Protein AF-0000000083950719 (afdb_homodimer)

Nearest PDB structures (foldseek):
  6bt1-assembly1_A  TM=7.042E-01  e=4.307E-12  Homo sapiens
  6mal-assembly1_A  TM=6.830E-01  e=7.401E-12  Homo sapiens
  6bt2-assembly1_A  TM=7.073E-01  e=1.523E-11  Homo sapiens
  6bt2-assembly2_B  TM=7.363E-01  e=2.735E-10  Homo sapiens
  3mpr-assembly2_C  TM=6.534E-01  e=1.159E-09  Bacteroides thetaiotaomicron

Organism: NCBI:txid38313

Sequence (700 aa):
MSSNIRIASLNLFNFAMPPLAFHEFNNIYTQGQWQQKCDWIARWLQQAQPDLVGWQEVFSPEPLRELCQAAGLAHFALVDSPVIEGFIARKSVVALASRFPIVSLAAVALDAELAFSLGLKDEFQSSRQILRATLMLPGIGHCDTYVVHFKSPRNKLPKGAVELQGAAGLLAESALGRWSAALQRGSEAMLLYQAILKRRRQSDNAVVLMGDFNAGIDSSELKGLLVGAGQLYNGDIRAAGLHGLPDERLKLQLAHFQLLDAWQLWREVSEPACGQVTVTRPVTHFHGSQGSVVDYLLLSQEFDARSQHSLAEVVDYRVYDKHLLRPQFEQDAQASDHTPILAEVRLRHPMSSNIRIASLNLFNFAMPPLAFHEFNNIYTQGQWQQKCDWIARWLQQAQPDLVGWQEVFSPEPLRELCQAAGLAHFALVDSPVIEGFIARKSVVALASRFPIVSLAAVALDAELAFSLGLKDEFQSSRQILRATLMLPGIGHCDTYVVHFKSPRNKLPKGAVELQGAAGLLAESALGRWSAALQRGSEAMLLYQAILKRRRQSDNAVVLMGDFNAGIDSSELKGLLVGAGQLYNGDIRAAGLHGLPDERLKLQLAHFQLLDAWQLWREVSEPACGQVTVTRPVTHFHGSQGSVVDYLLLSQEFDARSQHSLAEVVDYRVYDKHLLRPQFEQDAQASDHTPILAEVRLRHP

Secondary structure (DSSP, 8-state):
---EEEEEEEEEEEE--TT-EESSTT-B--HHHHHHHHHHHHHHHHHH--SEEEEEEES-HHHHHHHHHHTT--EEE-SS--EEETTEEEE-EEEEEESSPEEEEEEPPP-HHHHHHTTB-TT---SSPPEEEEEEETTTEEEEEEEEEPPPSS--SPTT-----HHHHHHHHHHHHHHHHHHHHHHHHHHHHHHHHHHHHHH--EEEEEEE-SS-TTSTTTGGGG--GGGS-HHHHHHTT-TTS-HHHHHHHHHTT--EEHHHHHHHHHHHHH-S---PPPP-EEETTEEE--EEEEE-GGG-TTSTT-SEEEEEEEE--HHHHS--HHHHTT--SB--EEEEEEES--/----EEEEEEEEEEE--TT-EESSTT-B--HHHHHHHHHHHHHHHHHH--SEEEEEEES-HHHHHHHHHHTT--EEE-SS--EEETTEEEE-EEEEEESSPEEEEEEPPP-HHHHHHTTB-TT---SSPPEEEEEEETTTEEEEEEEEEPPPSS--SPTT-----HHHHHHHHHHHHHHHHHHHHHHHHHHHHHHHHHHHHHH--EEEEEEE-SS-TTSTTTGGGG--GGGS-HHHHHHTT-TTS-HHHHHHHHHTT--EEHHHHHHHHHHHHH-S---PPPP-EEETTEEE--EEEEE-GGG-TTSTT-SEEEEEEEE--HHHHS--HHHHTT--SB--EEEEEEES--

Foldseek 3Di:
DQDWAKAWEDELAALAAPPAAEQDNPRGDDPVLNVLSLLLVLVVCQVRVHQKYKYHNAQDVPSVQVSLVVSQQPDKDFADHFDGDPRYTYGGAMMMTHNFDFPDKYFQDFDQVVCVVVVHDNPQDFSYTKIWTFTQDPLQGTETEIEDDHQAQAFPDDPCPQPDDDPVSVVVSNVNRSVVRLVNLLSVQVRVLVSLLVVCVVPVHKYKYWYFSNDDCCDPSRVVLADAPVNDDQVVCVVVVNNPPDPVVVRLVVLSSHKDWLVVQQCVVCDVPPDPPPDDDDFFADDDPDGHNGITIITGCCAHPVHPNHFKHFNDKDWACCCPPPNDCSNNVSGDRGTMIMTIIGGPPD/DQDWAKAWEDELAALAAPPAAEPDNPRGDDPVLNVLSLVLVLVVCQVRVHQKYKYHNAQDVPSVQVSLVVSQQPDKDFADHFDGDPRYTYGGAMMMTHNFDFPDKYFQDFDQVVCVVVVHDNPQDFSYTKIWTFTQDPLQGTETEIEDDHQAQAFPDDPCPQPDDDPVSVVVSNVNRSVVRLVNLLSVQVRVLVSLLVVCVVPVHKYKYWYFSNDDCCDPSRVVLADAPVNDDQVVCVVVVNNPPDPVVVRLVVLSSHKDWLVVQQCVVCDVPPDPPPDDDDFFADDDPDGHNGITIITGCCAHPPHPNHFKHFNDKDWACCCPPPNDCSNNVSGDRGTMIMTIIGGPPD

Radius of gyration: 27.42 Å; Cα contacts (8 Å, |Δi|>4): 1562; chains: 2; bounding box: 64×80×59 Å

Solvent-accessible surface area (backbone atoms only — not comparable to full-atom values): 36536 Å² total; per-residue (Å²): 126,77,64,63,46,27,44,30,28,34,51,47,62,66,38,43,59,62,86,29,10,48,82,40,85,81,44,48,48,48,74,69,50,45,49,42,29,53,48,40,52,49,51,48,44,66,71,67,54,56,40,29,36,26,38,24,36,36,54,35,63,65,68,50,48,52,54,36,41,74,65,58,24,72,35,72,48,65,65,70,72,49,42,63,61,89,52,32,35,70,39,52,30,45,36,39,35,18,54,48,57,72,77,44,77,43,57,63,75,65,56,57,68,52,42,38,57,59,42,32,33,87,80,72,68,63,86,40,77,32,33,37,31,30,28,52,41,88,66,68,37,56,26,42,35,33,30,41,51,42,40,49,66,57,63,61,52,55,87,73,65,64,78,57,59,48,50,53,17,41,52,41,47,50,24,48,12,43,39,29,10,44,52,52,27,19,50,44,49,44,39,45,49,44,47,49,42,56,48,34,72,73,66,67,40,42,42,38,41,30,22,40,51,54,43,46,65,78,33,70,51,39,32,48,62,53,64,50,78,90,72,56,53,68,68,51,39,44,75,43,69,50,65,84,49,55,68,68,59,47,46,54,52,37,40,72,66,35,45,39,50,46,65,58,49,20,46,64,64,46,43,85,76,66,54,92,68,83,76,74,81,74,61,26,33,52,59,87,91,45,70,38,51,26,63,50,49,32,31,24,38,37,43,32,70,85,40,95,66,41,36,21,26,37,75,40,65,48,72,58,43,54,58,77,76,62,58,45,65,94,60,32,73,51,52,42,62,40,29,41,36,36,38,33,29,39,46,69,62,110,128,76,66,63,46,28,43,30,28,34,49,47,62,67,37,45,57,61,86,29,11,49,84,41,83,81,44,48,48,48,73,65,51,45,49,43,29,53,48,42,51,48,49,48,44,67,72,67,54,54,39,30,36,26,38,25,37,34,54,36,60,65,68,50,47,50,52,35,42,74,64,58,24,73,35,71,47,64,65,70,72,47,43,62,62,89,51,30,34,71,38,51,28,46,36,40,34,17,54,47,56,70,77,43,76,44,56,64,74,66,57,57,68,51,43,38,57,58,43,32,34,88,80,70,69,64,86,38,77,34,34,35,33,30,28,52,41,88,66,66,38,56,26,41,37,33,31,41,52,43,40,48,66,57,62,62,52,56,88,74,63,66,78,58,59,47,49,54,16,42,52,42,46,51,24,46,13,41,37,29,11,45,53,51,26,19,50,44,48,45,40,46,50,45,47,49,42,54,48,33,72,74,65,67,41,43,40,37,40,31,23,42,52,54,43,45,67,78,35,70,50,39,33,47,63,54,63,49,77,90,72,56,53,67,71,52,38,45,75,43,69,50,66,84,48,56,68,69,59,47,47,55,52,36,41,71,65,34,44,37,49,45,65,59,48,20,46,65,64,48,44,83,76,66,56,90,69,86,76,75,81,72,60,28,31,53,60,87,90,45,70,38,49,26,64,49,49,32,30,23,39,38,43,32,72,86,40,96,66,41,36,23,26,37,76,40,67,47,71,58,42,53,59,76,77,61,56,44,65,95,61,34,72,52,53,41,62,41,29,42,37,36,39,33,30,39,48,70,64,108

pLDDT: mean 92.99, std 9.42, range [38.97, 98.94]

Structure (mmCIF, N/CA/C/O backbone):
data_AF-0000000083950719-model_v1
#
loop_
_entity.id
_entity.type
_entity.pdbx_description
1 polymer 'Uncharacterized protein conserved in bacteria'
#
loop_
_atom_site.group_PDB
_atom_site.id
_atom_site.type_symbol
_atom_site.label_atom_id
_atom_site.label_alt_id
_atom_site.label_comp_id
_atom_site.label_asym_id
_atom_site.label_entity_id
_atom_site.label_seq_id
_atom_site.pdbx_PDB_ins_code
_atom_site.Cartn_x
_atom_site.Cartn_y
_atom_site.Cartn_z
_atom_site.occupancy
_atom_site.B_iso_or_equiv
_atom_site.auth_seq_id
_atom_site.auth_comp_id
_atom_site.auth_asym_id
_atom_site.auth_atom_id
_atom_site.pdbx_PDB_model_num
ATOM 1 N N . MET A 1 1 ? -6.457 -45.312 -3.363 1 39.16 1 MET A N 1
ATOM 2 C CA . MET A 1 1 ? -5.363 -44.562 -2.752 1 39.16 1 MET A CA 1
ATOM 3 C C . MET A 1 1 ? -5.582 -43.062 -2.902 1 39.16 1 MET A C 1
ATOM 5 O O . MET A 1 1 ? -5.793 -42.594 -4.012 1 39.16 1 MET A O 1
ATOM 9 N N . SER A 1 2 ? -6.191 -42.469 -2.006 1 51.06 2 SER A N 1
ATOM 10 C CA . SER A 1 2 ? -6.68 -41.094 -1.993 1 51.06 2 SER A CA 1
ATOM 11 C C . SER A 1 2 ? -5.602 -40.094 -2.457 1 51.06 2 SER A C 1
ATOM 13 O O . SER A 1 2 ? -4.504 -40.062 -1.895 1 51.06 2 SER A O 1
ATOM 15 N N . SER A 1 3 ? -5.43 -39.75 -3.762 1 79.44 3 SER A N 1
ATOM 16 C CA . SER A 1 3 ? -4.266 -39.094 -4.375 1 79.44 3 SER A CA 1
ATOM 17 C C . SER A 1 3 ? -4.23 -37.594 -4.086 1 79.44 3 SER A C 1
ATOM 19 O O . SER A 1 3 ? -5.234 -36.906 -4.25 1 79.44 3 SER A O 1
ATOM 21 N N . ASN A 1 4 ? -3.355 -37.188 -3.109 1 94.44 4 ASN A N 1
ATOM 22 C CA . ASN A 1 4 ? -3.098 -35.812 -2.801 1 94.44 4 ASN A CA 1
ATOM 23 C C . ASN A 1 4 ? -2.428 -35.094 -3.971 1 94.44 4 ASN A C 1
ATOM 25 O O . ASN A 1 4 ? -1.751 -35.719 -4.785 1 94.44 4 ASN A O 1
ATOM 29 N N . ILE A 1 5 ? -2.844 -33.938 -4.191 1 97.5 5 ILE A N 1
ATOM 30 C CA . ILE A 1 5 ? -2.201 -33.094 -5.191 1 97.5 5 ILE A CA 1
ATOM 31 C C . ILE A 1 5 ? -1.298 -32.062 -4.496 1 97.5 5 ILE A C 1
ATOM 33 O O . ILE A 1 5 ? -1.715 -31.406 -3.545 1 97.5 5 ILE A O 1
ATOM 37 N N . ARG A 1 6 ? -0.092 -31.984 -4.926 1 98.5 6 ARG A N 1
ATOM 38 C CA . ARG A 1 6 ? 0.872 -31.031 -4.379 1 98.5 6 ARG A CA 1
ATOM 39 C C . ARG A 1 6 ? 1.095 -29.859 -5.336 1 98.5 6 ARG A C 1
ATOM 41 O O . ARG A 1 6 ? 1.536 -30.062 -6.469 1 98.5 6 ARG A O 1
ATOM 48 N N . ILE A 1 7 ? 0.746 -28.656 -4.891 1 98.81 7 ILE A N 1
ATOM 49 C CA . ILE A 1 7 ? 0.852 -27.438 -5.668 1 98.81 7 ILE A CA 1
ATOM 50 C C . ILE A 1 7 ? 1.984 -26.562 -5.121 1 98.81 7 ILE A C 1
ATOM 52 O O . ILE A 1 7 ? 2 -26.234 -3.932 1 98.81 7 ILE A O 1
ATOM 56 N N . ALA A 1 8 ? 2.916 -26.172 -6.027 1 98.88 8 ALA A N 1
ATOM 57 C CA . ALA A 1 8 ? 4.094 -25.469 -5.52 1 98.88 8 ALA A CA 1
ATOM 58 C C . ALA A 1 8 ? 4.43 -24.266 -6.391 1 98.88 8 ALA A C 1
ATOM 60 O O . ALA A 1 8 ? 3.967 -24.156 -7.527 1 98.88 8 ALA A O 1
ATOM 61 N N . SER A 1 9 ? 5.148 -23.328 -5.852 1 98.88 9 SER A N 1
ATOM 62 C CA . SER A 1 9 ? 5.707 -22.172 -6.555 1 98.88 9 SER A CA 1
ATOM 63 C C . SER A 1 9 ? 7.141 -21.906 -6.105 1 98.88 9 SER A C 1
ATOM 65 O O . SER A 1 9 ? 7.473 -22.078 -4.934 1 98.88 9 SER A O 1
ATOM 67 N N . LEU A 1 10 ? 8.016 -21.469 -7.055 1 98.81 10 LEU A N 1
ATOM 68 C CA . LEU A 1 10 ? 9.406 -21.172 -6.723 1 98.81 10 LEU A CA 1
ATOM 69 C C . LEU A 1 10 ? 9.969 -20.125 -7.68 1 98.81 10 LEU A C 1
ATOM 71 O O . LEU A 1 10 ? 9.953 -20.312 -8.898 1 98.81 10 LEU A O 1
ATOM 75 N N . ASN A 1 11 ? 10.383 -19.047 -7.152 1 98.75 11 ASN A N 1
ATOM 76 C CA . ASN A 1 11 ? 11.25 -18.125 -7.879 1 98.75 11 ASN A CA 1
ATOM 77 C C . ASN A 1 11 ? 12.672 -18.656 -7.98 1 98.75 11 ASN A C 1
ATOM 79 O O . ASN A 1 11 ? 13.344 -18.859 -6.961 1 98.75 11 ASN A O 1
ATOM 83 N N . LEU A 1 12 ? 13.195 -18.797 -9.18 1 98.44 12 LEU A N 1
ATOM 84 C CA . LEU A 1 12 ? 14.43 -19.531 -9.422 1 98.44 12 LEU A CA 1
ATOM 85 C C . LEU A 1 12 ? 15.648 -18.641 -9.219 1 98.44 12 LEU A C 1
ATOM 87 O O . LEU A 1 12 ? 16.781 -19.125 -9.172 1 98.44 12 LEU A O 1
ATOM 91 N N . PHE A 1 13 ? 15.477 -17.406 -8.992 1 96.81 13 PHE A N 1
ATOM 92 C CA . PHE A 1 13 ? 16.562 -16.438 -8.875 1 96.81 13 PHE A CA 1
ATOM 93 C C . PHE A 1 13 ? 17.438 -16.453 -10.117 1 96.81 13 PHE A C 1
ATOM 95 O O . PHE A 1 13 ? 18.578 -16.922 -10.07 1 96.81 13 PHE A O 1
ATOM 102 N N . ASN A 1 14 ? 16.969 -15.969 -11.148 1 96.38 14 ASN A N 1
ATOM 103 C CA . ASN A 1 14 ? 17.672 -15.758 -12.414 1 96.38 14 ASN A CA 1
ATOM 104 C C . ASN A 1 14 ? 18.141 -17.078 -13.023 1 96.38 14 ASN A C 1
ATOM 106 O O . ASN A 1 14 ? 19.344 -17.281 -13.227 1 96.38 14 ASN A O 1
ATOM 110 N N . PHE A 1 15 ? 17.266 -17.922 -13.422 1 98.31 15 PHE A N 1
ATOM 111 C CA . PHE A 1 15 ? 17.594 -19.188 -14.07 1 98.31 15 PHE A CA 1
ATOM 112 C C . PHE A 1 15 ? 18 -18.969 -15.523 1 98.31 15 PHE A C 1
ATOM 114 O O . PHE A 1 15 ? 17.188 -19.062 -16.438 1 98.31 15 PHE A O 1
ATOM 121 N N . ALA A 1 16 ? 19.281 -18.75 -15.727 1 98.12 16 ALA A N 1
ATOM 122 C CA . ALA A 1 16 ? 19.859 -18.391 -17.016 1 98.12 16 ALA A CA 1
ATOM 123 C C . ALA A 1 16 ? 21.062 -19.281 -17.344 1 98.12 16 ALA A C 1
ATOM 125 O O . ALA A 1 16 ? 22.125 -19.141 -16.75 1 98.12 16 ALA A O 1
ATOM 126 N N . MET A 1 17 ? 20.938 -20.062 -18.344 1 98 17 MET A N 1
ATOM 127 C CA . MET A 1 17 ? 22 -20.984 -18.734 1 98 17 MET A CA 1
ATOM 128 C C . MET A 1 17 ? 23.141 -20.25 -19.422 1 98 17 MET A C 1
ATOM 130 O O . MET A 1 17 ? 22.906 -19.453 -20.344 1 98 17 MET A O 1
ATOM 134 N N . PRO A 1 18 ? 24.328 -20.531 -18.891 1 96.94 18 PRO A N 1
ATOM 135 C CA . PRO A 1 18 ? 25.438 -19.953 -19.656 1 96.94 18 PRO A CA 1
ATOM 136 C C . PRO A 1 18 ? 25.469 -20.422 -21.109 1 96.94 18 PRO A C 1
ATOM 138 O O . PRO A 1 18 ? 25.047 -21.547 -21.406 1 96.94 18 PRO A O 1
ATOM 141 N N . PRO A 1 19 ? 25.938 -19.422 -22 1 95.88 19 PRO A N 1
ATOM 142 C CA . PRO A 1 19 ? 26.703 -18.203 -21.797 1 95.88 19 PRO A CA 1
ATOM 143 C C . PRO A 1 19 ? 25.828 -16.969 -21.609 1 95.88 19 PRO A C 1
ATOM 145 O O . PRO A 1 19 ? 26.281 -15.836 -21.766 1 95.88 19 PRO A O 1
ATOM 148 N N . LEU A 1 20 ? 24.547 -17.219 -21.328 1 95.5 20 LEU A N 1
ATOM 149 C CA . LEU A 1 20 ? 23.656 -16.078 -21.094 1 95.5 20 LEU A CA 1
ATOM 150 C C . LEU A 1 20 ? 24.047 -15.344 -19.828 1 95.5 20 LEU A C 1
ATOM 152 O O . LEU A 1 20 ? 24.328 -15.969 -18.797 1 95.5 20 LEU A O 1
ATOM 156 N N . ALA A 1 21 ? 24.188 -14.047 -20 1 93.94 21 ALA A N 1
ATOM 157 C CA . ALA A 1 21 ? 24.312 -13.172 -18.828 1 93.94 21 ALA A CA 1
ATOM 158 C C . ALA A 1 21 ? 22.953 -12.68 -18.359 1 93.94 21 ALA A C 1
ATOM 160 O O . ALA A 1 21 ? 22 -12.625 -19.156 1 93.94 21 ALA A O 1
ATOM 161 N N . PHE A 1 22 ? 22.844 -12.422 -17.078 1 90 22 PHE A N 1
ATOM 162 C CA . PHE A 1 22 ? 21.562 -11.875 -16.625 1 90 22 PHE A CA 1
ATOM 163 C C . PHE A 1 22 ? 21.766 -10.508 -15.992 1 90 22 PHE A C 1
ATOM 165 O O . PHE A 1 22 ? 22.641 -10.336 -15.141 1 90 22 PHE A O 1
ATOM 172 N N . HIS A 1 23 ? 21 -9.477 -16.422 1 84.06 23 HIS A N 1
ATOM 173 C CA . HIS A 1 23 ? 20.891 -8.094 -15.984 1 84.06 23 HIS A CA 1
ATOM 174 C C . HIS A 1 23 ? 22.172 -7.316 -16.297 1 84.06 23 HIS A C 1
ATOM 176 O O . HIS A 1 23 ? 22.109 -6.195 -16.812 1 84.06 23 HIS A O 1
ATOM 182 N N . GLU A 1 24 ? 23.312 -7.945 -15.961 1 86.19 24 GLU A N 1
ATOM 183 C CA . GLU A 1 24 ? 24.594 -7.301 -16.219 1 86.19 24 GLU A CA 1
ATOM 184 C C . GLU A 1 24 ? 25.531 -8.219 -17.016 1 86.19 24 GLU A C 1
ATOM 186 O O . GLU A 1 24 ? 25.484 -9.445 -16.844 1 86.19 24 GLU A O 1
ATOM 191 N N . PHE A 1 25 ? 26.422 -7.664 -17.672 1 85.5 25 PHE A N 1
ATOM 192 C CA . PHE A 1 25 ? 27.266 -8.352 -18.641 1 85.5 25 PHE A CA 1
ATOM 193 C C . PHE A 1 25 ? 28.172 -9.367 -17.953 1 85.5 25 PHE A C 1
ATOM 195 O O . PHE A 1 25 ? 28.5 -10.406 -18.531 1 85.5 25 PHE A O 1
ATOM 202 N N . ASN A 1 26 ? 28.422 -9.055 -16.734 1 87.69 26 ASN A N 1
ATOM 203 C CA . ASN A 1 26 ? 29.406 -9.914 -16.062 1 87.69 26 ASN A CA 1
ATOM 204 C C . ASN A 1 26 ? 28.719 -10.961 -15.188 1 87.69 26 ASN A C 1
ATOM 206 O O . ASN A 1 26 ? 29.391 -11.789 -14.57 1 87.69 26 ASN A O 1
ATOM 210 N N . ASN A 1 27 ? 27.453 -10.992 -15.203 1 92.88 27 ASN A N 1
ATOM 211 C CA . ASN A 1 27 ? 26.719 -11.945 -14.383 1 92.88 27 ASN A CA 1
ATOM 212 C C . ASN A 1 27 ? 26.375 -13.203 -15.164 1 92.88 27 ASN A C 1
ATOM 214 O O . ASN A 1 27 ? 25.25 -13.359 -15.648 1 92.88 27 ASN A O 1
ATOM 218 N N . ILE A 1 28 ? 27.422 -14.023 -15.344 1 95.88 28 ILE A N 1
ATOM 219 C CA . ILE A 1 28 ? 27.297 -15.273 -16.094 1 95.88 28 ILE A CA 1
ATOM 220 C C . IL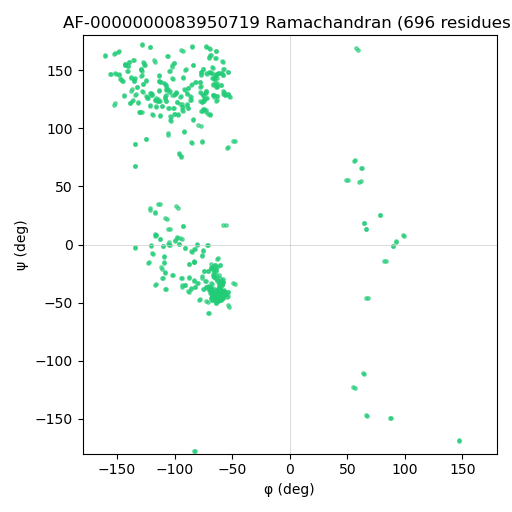E A 1 28 ? 27.672 -16.453 -15.195 1 95.88 28 ILE A C 1
ATOM 222 O O . ILE A 1 28 ? 28.719 -16.438 -14.547 1 95.88 28 ILE A O 1
ATOM 226 N N . TYR A 1 29 ? 26.797 -17.406 -15.18 1 96.12 29 TYR A N 1
ATOM 227 C CA . TYR A 1 29 ? 27.156 -18.625 -14.469 1 96.12 29 TYR A CA 1
ATOM 228 C C . TYR A 1 29 ? 28.312 -19.344 -15.164 1 96.12 29 TYR A C 1
ATOM 230 O O . TYR A 1 29 ? 28.344 -19.453 -16.391 1 96.12 29 TYR A O 1
ATOM 238 N N . THR A 1 30 ? 29.219 -19.812 -14.312 1 96.62 30 THR A N 1
ATOM 239 C CA . THR A 1 30 ? 30.109 -20.828 -14.859 1 96.62 30 THR A CA 1
ATOM 240 C C . THR A 1 30 ? 29.344 -22.141 -15.094 1 96.62 30 THR A C 1
ATOM 242 O O . THR A 1 30 ? 28.234 -22.312 -14.586 1 96.62 30 THR A O 1
ATOM 245 N N . GLN A 1 31 ? 30.031 -23.047 -15.812 1 97 31 GLN A N 1
ATOM 246 C CA . GLN A 1 31 ? 29.406 -24.344 -16.016 1 97 31 GLN A CA 1
ATOM 247 C C . GLN A 1 31 ? 29.172 -25.062 -14.695 1 97 31 GLN A C 1
ATOM 249 O O . GLN A 1 31 ? 28.141 -25.719 -14.516 1 97 31 GLN A O 1
ATOM 254 N N . GLY A 1 32 ? 30.094 -24.938 -13.875 1 96.88 32 GLY A N 1
ATOM 255 C CA . GLY A 1 32 ? 29.953 -25.547 -12.562 1 96.88 32 GLY A CA 1
ATOM 256 C C . GLY A 1 32 ? 28.828 -24.953 -11.734 1 96.88 32 GLY A C 1
ATOM 257 O O . GLY A 1 32 ? 28.047 -25.688 -11.125 1 96.88 32 GLY A O 1
ATOM 258 N N . GLN A 1 33 ? 28.75 -23.672 -11.766 1 96.75 33 GLN A N 1
ATOM 259 C CA . GLN A 1 33 ? 27.688 -22.984 -11.047 1 96.75 33 GLN A CA 1
ATOM 260 C C . GLN A 1 33 ? 26.312 -23.359 -11.602 1 96.75 33 GLN A C 1
ATOM 262 O O . GLN A 1 33 ? 25.359 -23.562 -10.844 1 96.75 33 GLN A O 1
ATOM 267 N N . TRP A 1 34 ? 26.25 -23.422 -12.898 1 97.88 34 TRP A N 1
ATOM 268 C CA . TRP A 1 34 ? 25.016 -23.797 -13.57 1 97.88 34 TRP A CA 1
ATOM 269 C C . TRP A 1 34 ? 24.578 -25.203 -13.172 1 97.88 34 TRP A C 1
ATOM 271 O O . TRP A 1 34 ? 23.406 -25.422 -12.844 1 97.88 34 TRP A O 1
ATOM 281 N N . GLN A 1 35 ? 25.484 -26.078 -13.133 1 97.75 35 GLN A N 1
ATOM 282 C CA . GLN A 1 35 ? 25.172 -27.453 -12.742 1 97.75 35 GLN A CA 1
ATOM 283 C C . GLN A 1 35 ? 24.703 -27.516 -11.289 1 97.75 35 GLN A C 1
ATOM 285 O O . GLN A 1 35 ? 23.797 -28.266 -10.961 1 97.75 35 GLN A O 1
ATOM 290 N N . GLN A 1 36 ? 25.344 -26.766 -10.484 1 97.44 36 GLN A N 1
ATOM 291 C CA . GLN A 1 36 ? 24.938 -26.719 -9.086 1 97.44 36 GLN A CA 1
ATOM 292 C C . GLN A 1 36 ? 23.5 -26.219 -8.945 1 97.44 36 GLN A C 1
ATOM 294 O O . GLN A 1 36 ? 22.734 -26.734 -8.133 1 97.44 36 GLN A O 1
ATOM 299 N N . LYS A 1 37 ? 23.141 -25.234 -9.688 1 98.06 37 LYS A N 1
ATOM 300 C CA . LYS A 1 37 ? 21.781 -24.703 -9.672 1 98.06 37 LYS A CA 1
ATOM 301 C C . LYS A 1 37 ? 20.781 -25.75 -10.133 1 98.06 37 LYS A C 1
ATOM 303 O O . LYS A 1 37 ? 19.75 -25.953 -9.492 1 98.06 37 LYS A O 1
ATOM 308 N N . CYS A 1 38 ? 21.094 -26.391 -11.211 1 98.5 38 CYS A N 1
ATOM 309 C CA . CYS A 1 38 ? 20.234 -27.438 -11.734 1 98.5 38 CYS A CA 1
ATOM 310 C C . CYS A 1 38 ? 20.078 -28.562 -10.719 1 98.5 38 CYS A C 1
ATOM 312 O O . CYS A 1 38 ? 18.969 -29.062 -10.508 1 98.5 38 CYS A O 1
ATOM 314 N N . ASP A 1 39 ? 21.172 -28.906 -10.109 1 98.06 39 ASP A N 1
ATOM 315 C CA . ASP A 1 39 ? 21.156 -29.969 -9.117 1 98.06 39 ASP A CA 1
ATOM 316 C C . ASP A 1 39 ? 20.281 -29.594 -7.922 1 98.06 39 ASP A C 1
ATOM 318 O O . ASP A 1 39 ? 19.562 -30.422 -7.375 1 98.06 39 ASP A O 1
ATOM 322 N N . TRP A 1 40 ? 20.406 -28.391 -7.527 1 98.12 40 TRP A N 1
ATOM 323 C CA . TRP A 1 40 ? 19.609 -27.906 -6.398 1 98.12 40 TRP A CA 1
ATOM 324 C C . TRP A 1 40 ? 18.125 -28.016 -6.695 1 98.12 40 TRP A C 1
ATOM 326 O O . TRP A 1 40 ? 17.359 -28.5 -5.859 1 98.12 40 TRP A O 1
ATOM 336 N N . ILE A 1 41 ? 17.719 -27.609 -7.867 1 98.5 41 ILE A N 1
ATOM 337 C CA . ILE A 1 41 ? 16.328 -27.672 -8.281 1 98.5 41 ILE A CA 1
ATOM 338 C C . ILE A 1 41 ? 15.875 -29.125 -8.383 1 98.5 41 ILE A C 1
ATOM 340 O O . ILE A 1 41 ? 14.797 -29.484 -7.902 1 98.5 41 ILE A O 1
ATOM 344 N N . ALA A 1 42 ? 16.688 -29.922 -8.984 1 98.44 42 ALA A N 1
ATOM 345 C CA . ALA A 1 42 ? 16.359 -31.328 -9.141 1 98.44 42 ALA A CA 1
ATOM 346 C C . ALA A 1 42 ? 16.172 -32 -7.789 1 98.44 42 ALA A C 1
ATOM 348 O O . ALA A 1 42 ? 15.258 -32.812 -7.609 1 98.44 42 ALA A O 1
ATOM 349 N N . ARG A 1 43 ? 17.031 -31.734 -6.887 1 97.44 43 ARG A N 1
ATOM 350 C CA . ARG A 1 43 ? 16.938 -32.312 -5.547 1 97.44 43 ARG A CA 1
ATOM 351 C C . ARG A 1 43 ? 15.633 -31.891 -4.871 1 97.44 43 ARG A C 1
ATOM 353 O O . ARG A 1 43 ? 14.969 -32.719 -4.242 1 97.44 43 ARG A O 1
ATOM 360 N N . TRP A 1 44 ? 15.328 -30.641 -4.961 1 97.88 44 TRP A N 1
ATOM 361 C CA . TRP A 1 44 ? 14.078 -30.188 -4.363 1 97.88 44 TRP A CA 1
ATOM 362 C C . TRP A 1 44 ? 12.883 -30.891 -5 1 97.88 44 TRP A C 1
ATOM 364 O O . TRP A 1 44 ? 11.953 -31.312 -4.301 1 97.88 44 TRP A O 1
ATOM 374 N N . LEU A 1 45 ? 12.836 -30.984 -6.34 1 98.44 45 LEU A N 1
ATOM 375 C CA . LEU A 1 45 ? 11.75 -31.656 -7.051 1 98.44 45 LEU A CA 1
ATOM 376 C C . LEU A 1 45 ? 11.609 -33.094 -6.582 1 98.44 45 LEU A C 1
ATOM 378 O O . LEU A 1 45 ? 10.492 -33.594 -6.422 1 98.44 45 LEU A O 1
ATOM 382 N N . GLN A 1 46 ? 12.688 -33.719 -6.359 1 97.62 46 GLN A N 1
ATOM 383 C CA . GLN A 1 46 ? 12.68 -35.125 -5.91 1 97.62 46 GLN A CA 1
ATOM 384 C C . GLN A 1 46 ? 12.148 -35.219 -4.48 1 97.62 46 GLN A C 1
ATOM 386 O O . GLN A 1 46 ? 11.414 -36.156 -4.156 1 97.62 46 GLN A O 1
ATOM 391 N N . GLN A 1 47 ? 12.562 -34.344 -3.734 1 96.88 47 GLN A N 1
ATOM 392 C CA . GLN A 1 47 ? 12.172 -34.344 -2.328 1 96.88 47 GLN A CA 1
ATOM 393 C C . GLN A 1 47 ? 10.695 -33.969 -2.162 1 96.88 47 GLN A C 1
ATOM 395 O O . GLN A 1 47 ? 9.953 -34.656 -1.459 1 96.88 47 GLN A O 1
ATOM 400 N N . ALA A 1 48 ? 10.266 -32.906 -2.781 1 97.56 48 ALA A N 1
ATOM 401 C CA . ALA A 1 48 ? 8.938 -32.344 -2.572 1 97.56 48 ALA A CA 1
ATOM 402 C C . ALA A 1 48 ? 7.895 -33.062 -3.432 1 97.56 48 ALA A C 1
ATOM 404 O O . ALA A 1 48 ? 6.715 -33.094 -3.072 1 97.56 48 ALA A O 1
ATOM 405 N N . GLN A 1 49 ? 8.297 -33.531 -4.594 1 97.88 49 GLN A N 1
ATOM 406 C CA . GLN A 1 49 ? 7.457 -34.25 -5.547 1 97.88 49 GLN A CA 1
ATOM 407 C C . GLN A 1 49 ? 6.164 -33.5 -5.824 1 97.88 49 GLN A C 1
ATOM 409 O O . GLN A 1 49 ? 5.07 -34.062 -5.715 1 97.88 49 GLN A O 1
ATOM 414 N N . PRO A 1 50 ? 6.309 -32.281 -6.238 1 98.5 50 PRO A N 1
ATOM 415 C CA . PRO A 1 50 ? 5.102 -31.547 -6.586 1 98.5 50 PRO A CA 1
ATOM 416 C C . PRO A 1 50 ? 4.391 -32.094 -7.812 1 98.5 50 PRO A C 1
ATOM 418 O O . PRO A 1 50 ? 5.02 -32.75 -8.656 1 98.5 50 PRO A O 1
ATOM 421 N N . ASP A 1 51 ? 3.068 -31.891 -7.871 1 98.44 51 ASP A N 1
ATOM 422 C CA . ASP A 1 51 ? 2.277 -32.25 -9.039 1 98.44 51 ASP A CA 1
ATOM 423 C C . ASP A 1 51 ? 2.123 -31.062 -9.992 1 98.44 51 ASP A C 1
ATOM 425 O O . ASP A 1 51 ? 1.895 -31.25 -11.188 1 98.44 51 ASP A O 1
ATOM 429 N N . LEU A 1 52 ? 2.148 -29.844 -9.461 1 98.12 52 LEU A N 1
ATOM 430 C CA . LEU A 1 52 ? 2.127 -28.562 -10.141 1 98.12 52 LEU A CA 1
ATOM 431 C C . LEU A 1 52 ? 3.199 -27.625 -9.578 1 98.12 52 LEU A C 1
ATOM 433 O O . LEU A 1 52 ? 3.369 -27.531 -8.359 1 98.12 52 LEU A O 1
ATOM 437 N N . VAL A 1 53 ? 3.898 -26.969 -10.508 1 98.88 53 VAL A N 1
ATOM 438 C CA . VAL A 1 53 ? 4.855 -25.984 -10.016 1 98.88 53 VAL A CA 1
ATOM 439 C C . VAL A 1 53 ? 4.801 -24.734 -10.891 1 98.88 53 VAL A C 1
ATOM 441 O O . VAL A 1 53 ? 4.934 -24.812 -12.109 1 98.88 53 VAL A O 1
ATOM 444 N N . GLY A 1 54 ? 4.508 -23.562 -10.281 1 98.94 54 GLY A N 1
ATOM 445 C CA . GLY A 1 54 ? 4.723 -22.281 -10.938 1 98.94 54 GLY A CA 1
ATOM 446 C C . GLY A 1 54 ? 6.129 -21.75 -10.742 1 98.94 54 GLY A C 1
ATOM 447 O O . GLY A 1 54 ? 6.621 -21.672 -9.617 1 98.94 54 GLY A O 1
ATOM 448 N N . TRP A 1 55 ? 6.77 -21.406 -11.852 1 98.94 55 TRP A N 1
ATOM 449 C CA . TRP A 1 55 ? 8.156 -20.938 -11.828 1 98.94 55 TRP A CA 1
ATOM 450 C C . TRP A 1 55 ? 8.234 -19.453 -12.141 1 98.94 55 TRP A C 1
ATOM 452 O O . TRP A 1 55 ? 7.539 -18.953 -13.031 1 98.94 55 TRP A O 1
ATOM 462 N N . GLN A 1 56 ? 9.07 -18.734 -11.43 1 98.88 56 GLN A N 1
ATOM 463 C CA . GLN A 1 56 ? 9.391 -17.344 -11.75 1 98.88 56 GLN A CA 1
ATOM 464 C C . GLN A 1 56 ? 10.875 -17.188 -12.07 1 98.88 56 GLN A C 1
ATOM 466 O O . GLN A 1 56 ? 11.688 -18.031 -11.711 1 98.88 56 GLN A O 1
ATOM 471 N N . GLU A 1 57 ? 11.211 -16.125 -12.781 1 98.44 57 GLU A N 1
ATOM 472 C CA . GLU A 1 57 ? 12.555 -15.75 -13.195 1 98.44 57 GLU A CA 1
ATOM 473 C C . GLU A 1 57 ? 13.195 -16.828 -14.07 1 98.44 57 GLU A C 1
ATOM 475 O O . GLU A 1 57 ? 14.32 -17.25 -13.805 1 98.44 57 GLU A O 1
ATOM 480 N N . VAL A 1 58 ? 12.5 -17.156 -15.07 1 98.75 58 VAL A N 1
ATOM 481 C CA . VAL A 1 58 ? 12.961 -18.125 -16.062 1 98.75 58 VAL A CA 1
ATOM 482 C C . VAL A 1 58 ? 13.57 -17.406 -17.266 1 98.75 58 VAL A C 1
ATOM 484 O O . VAL A 1 58 ? 12.852 -16.766 -18.031 1 98.75 58 VAL A O 1
ATOM 487 N N . PHE A 1 59 ? 14.852 -17.531 -17.422 1 98.31 59 PHE A N 1
ATOM 488 C CA . PHE A 1 59 ? 15.531 -17 -18.594 1 98.31 59 PHE A CA 1
ATOM 489 C C . PHE A 1 59 ? 15.836 -18.109 -19.594 1 98.31 59 PHE A C 1
ATOM 491 O O . PHE A 1 59 ? 15.953 -17.844 -20.797 1 98.31 59 PHE A O 1
ATOM 498 N N . SER A 1 60 ? 15.961 -19.328 -19.125 1 98.25 60 SER A N 1
ATOM 499 C CA . SER A 1 60 ? 16.25 -20.484 -19.938 1 98.25 60 SER A CA 1
ATOM 500 C C . SER A 1 60 ? 15.211 -21.578 -19.75 1 98.25 60 SER A C 1
ATOM 502 O O . SER A 1 60 ? 15.438 -22.531 -19 1 98.25 60 SER A O 1
ATOM 504 N N . PRO A 1 61 ? 14.172 -21.547 -20.578 1 98.31 61 PRO A N 1
ATOM 505 C CA . PRO A 1 61 ? 13.047 -22.453 -20.328 1 98.31 61 PRO A CA 1
ATOM 506 C C . PRO A 1 61 ? 13.367 -23.906 -20.672 1 98.31 61 PRO A C 1
ATOM 508 O O . PRO A 1 61 ? 12.852 -24.828 -20.031 1 98.31 61 PRO A O 1
ATOM 511 N N . GLU A 1 62 ? 14.211 -24.141 -21.641 1 98.12 62 GLU A N 1
ATOM 512 C CA . GLU A 1 62 ? 14.414 -25.5 -22.125 1 98.12 62 GLU A CA 1
ATOM 513 C C . GLU A 1 62 ? 15.086 -26.375 -21.078 1 98.12 62 GLU A C 1
ATOM 515 O O . GLU A 1 62 ? 14.617 -27.469 -20.781 1 98.12 62 GLU A O 1
ATOM 520 N N . PRO A 1 63 ? 16.188 -25.844 -20.469 1 98.62 63 PRO A N 1
ATOM 521 C CA . PRO A 1 63 ? 16.766 -26.656 -19.406 1 98.62 63 PRO A CA 1
ATOM 522 C C . PRO A 1 63 ? 15.789 -26.891 -18.25 1 98.62 63 PRO A C 1
ATOM 524 O O . PRO A 1 63 ? 15.82 -27.953 -17.625 1 98.62 63 PRO A O 1
ATOM 527 N N . LEU A 1 64 ? 14.953 -25.938 -17.969 1 98.81 64 LEU A N 1
ATOM 528 C CA . LEU A 1 64 ? 13.961 -26.094 -16.906 1 98.81 64 LEU A CA 1
ATOM 529 C C . LEU A 1 64 ? 12.945 -27.172 -17.281 1 98.81 64 LEU A C 1
ATOM 531 O O . LEU A 1 64 ? 12.57 -27.984 -16.438 1 98.81 64 LEU A O 1
ATOM 535 N N . ARG A 1 65 ? 12.484 -27.172 -18.5 1 98.69 65 ARG A N 1
ATOM 536 C CA . ARG A 1 65 ? 11.562 -28.203 -19 1 98.69 65 ARG A CA 1
ATOM 537 C C . ARG A 1 65 ? 12.148 -29.594 -18.812 1 98.69 65 ARG A C 1
ATOM 539 O O . ARG A 1 65 ? 11.445 -30.516 -18.391 1 98.69 65 ARG A O 1
ATOM 546 N N . GLU A 1 66 ? 13.383 -29.719 -19.094 1 98.69 66 GLU A N 1
ATOM 547 C CA . GLU A 1 66 ? 14.055 -31.016 -18.969 1 98.69 66 GLU A CA 1
ATOM 548 C C . GLU A 1 66 ? 14.086 -31.484 -17.516 1 98.69 66 GLU A C 1
ATOM 550 O O . GLU A 1 66 ? 13.836 -32.656 -17.234 1 98.69 66 GLU A O 1
ATOM 555 N N . LEU A 1 67 ? 14.453 -30.531 -16.625 1 98.75 67 LEU A N 1
ATOM 556 C CA . LEU A 1 67 ? 14.438 -30.859 -15.195 1 98.75 67 LEU A CA 1
ATOM 557 C C . LEU A 1 67 ? 13.055 -31.328 -14.758 1 98.75 67 LEU A C 1
ATOM 559 O O . LEU A 1 67 ? 12.93 -32.281 -14.008 1 98.75 67 LEU A O 1
ATOM 563 N N . CYS A 1 68 ? 12.023 -30.625 -15.234 1 98.75 68 CYS A N 1
ATOM 564 C CA . CYS A 1 68 ? 10.648 -30.938 -14.867 1 98.75 68 CYS A CA 1
ATOM 565 C C . CYS A 1 68 ? 10.234 -32.312 -15.422 1 98.75 68 CYS A C 1
ATOM 567 O O . CYS A 1 68 ? 9.625 -33.094 -14.711 1 98.75 68 CYS A O 1
ATOM 569 N N . GLN A 1 69 ? 10.594 -32.594 -16.641 1 98.25 69 GLN A N 1
ATOM 570 C CA . GLN A 1 69 ? 10.281 -33.875 -17.266 1 98.25 69 GLN A CA 1
ATOM 571 C C . GLN A 1 69 ? 10.922 -35.031 -16.484 1 98.25 69 GLN A C 1
ATOM 573 O O . GLN A 1 69 ? 10.281 -36.062 -16.25 1 98.25 69 GLN A O 1
ATOM 578 N N . ALA A 1 70 ? 12.094 -34.812 -16.141 1 98.31 70 ALA A N 1
ATOM 579 C CA . ALA A 1 70 ? 12.812 -35.812 -15.383 1 98.31 70 ALA A CA 1
ATOM 580 C C . ALA A 1 70 ? 12.141 -36.094 -14.039 1 98.31 70 ALA A C 1
ATOM 582 O O . ALA A 1 70 ? 12.25 -37.188 -13.484 1 98.31 70 ALA A O 1
ATOM 583 N N . ALA A 1 71 ? 11.43 -35.125 -13.539 1 98.19 71 ALA A N 1
ATOM 584 C CA . ALA A 1 71 ? 10.766 -35.25 -12.25 1 98.19 71 ALA A CA 1
ATOM 585 C C . ALA A 1 71 ? 9.32 -35.688 -12.414 1 98.19 71 ALA A C 1
ATOM 587 O O . ALA A 1 71 ? 8.555 -35.719 -11.453 1 98.19 71 ALA A O 1
ATOM 588 N N . GLY A 1 72 ? 8.883 -36 -13.602 1 97.75 72 GLY A N 1
ATOM 589 C CA . GLY A 1 72 ? 7.559 -36.531 -13.844 1 97.75 72 GLY A CA 1
ATOM 590 C C . GLY A 1 72 ? 6.523 -35.469 -14.156 1 97.75 72 GLY A C 1
ATOM 591 O O . GLY A 1 72 ? 5.328 -35.75 -14.211 1 97.75 72 GLY A O 1
ATOM 592 N N . LEU A 1 73 ? 6.953 -34.281 -14.219 1 98.5 73 LEU A N 1
ATOM 593 C CA . LEU A 1 73 ? 6.07 -33.188 -14.633 1 98.5 73 LEU A CA 1
ATOM 594 C C . LEU A 1 73 ? 6.043 -33.062 -16.156 1 98.5 73 LEU A C 1
ATOM 596 O O . LEU A 1 73 ? 6.727 -32.219 -16.734 1 98.5 73 LEU A O 1
ATOM 600 N N . ALA A 1 74 ? 5.164 -33.781 -16.766 1 97.44 74 ALA A N 1
ATOM 601 C CA . ALA A 1 74 ? 5.203 -34.031 -18.203 1 97.44 74 ALA A CA 1
ATOM 602 C C . ALA A 1 74 ? 4.73 -32.812 -19 1 97.44 74 ALA A C 1
ATOM 604 O O . ALA A 1 74 ? 5.07 -32.688 -20.172 1 97.44 74 ALA A O 1
ATOM 605 N N . HIS A 1 75 ? 3.873 -31.984 -18.469 1 98.56 75 HIS A N 1
ATOM 606 C CA . HIS A 1 75 ? 3.354 -30.812 -19.156 1 98.56 75 HIS A CA 1
ATOM 607 C C . H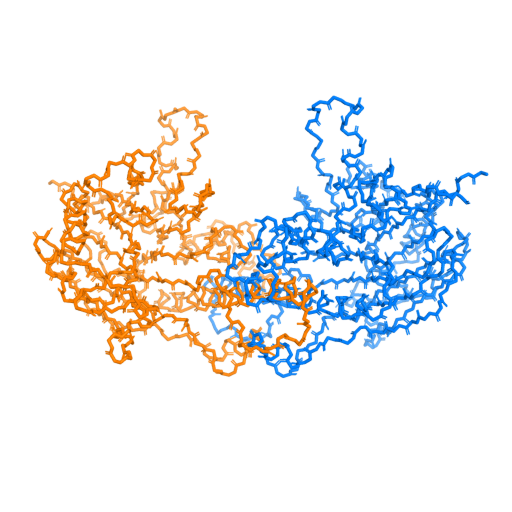IS A 1 75 ? 4.09 -29.547 -18.734 1 98.56 75 HIS A C 1
ATOM 609 O O . HIS A 1 75 ? 4.332 -29.344 -17.547 1 98.56 75 HIS A O 1
ATOM 615 N N . PHE A 1 76 ? 4.531 -28.781 -19.672 1 98.62 76 PHE A N 1
ATOM 616 C CA . PHE A 1 76 ? 5.281 -27.562 -19.453 1 98.62 76 PHE A CA 1
ATOM 617 C C . PHE A 1 76 ? 4.75 -26.438 -20.328 1 98.62 76 PHE A C 1
ATOM 619 O O . PHE A 1 76 ? 4.527 -26.625 -21.516 1 98.62 76 PHE A O 1
ATOM 626 N N . ALA A 1 77 ? 4.457 -25.281 -19.719 1 98.62 77 ALA A N 1
ATOM 627 C CA . ALA A 1 77 ? 3.799 -24.219 -20.484 1 98.62 77 ALA A CA 1
ATOM 628 C C . ALA A 1 77 ? 4.445 -22.859 -20.219 1 98.62 77 ALA A C 1
ATOM 630 O O . ALA A 1 77 ? 4.867 -22.578 -19.078 1 98.62 77 ALA A O 1
ATOM 631 N N . LEU A 1 78 ? 4.582 -22.062 -21.203 1 98.25 78 LEU A N 1
ATOM 632 C CA . LEU A 1 78 ? 4.961 -20.656 -21.234 1 98.25 78 LEU A CA 1
ATOM 633 C C . LEU A 1 78 ? 3.977 -19.844 -22.062 1 98.25 78 LEU A C 1
ATOM 635 O O . LEU A 1 78 ? 3.363 -20.359 -23 1 98.25 78 LEU A O 1
ATOM 639 N N . VAL A 1 79 ? 3.844 -18.594 -21.719 1 98.5 79 VAL A N 1
ATOM 640 C CA . VAL A 1 79 ? 2.967 -17.766 -22.531 1 98.5 79 VAL A CA 1
ATOM 641 C C . VAL A 1 79 ? 3.758 -16.594 -23.125 1 98.5 79 VAL A C 1
ATOM 643 O O . VAL A 1 79 ? 3.193 -15.734 -23.797 1 98.5 79 VAL A O 1
ATOM 646 N N . ASP A 1 80 ? 5.027 -16.5 -22.812 1 97.56 80 ASP A N 1
ATOM 647 C CA . ASP A 1 80 ? 5.938 -15.469 -23.297 1 97.56 80 ASP A CA 1
ATOM 648 C C . ASP A 1 80 ? 7.363 -16 -23.422 1 97.56 80 ASP A C 1
ATOM 650 O O . ASP A 1 80 ? 7.637 -17.141 -23.047 1 97.56 80 ASP A O 1
ATOM 654 N N . SER A 1 81 ? 8.203 -15.281 -24.094 1 97.25 81 SER A N 1
ATOM 655 C CA . SER A 1 81 ? 9.625 -15.609 -24.203 1 97.25 81 SER A CA 1
ATOM 656 C C . SER A 1 81 ? 10.484 -14.57 -23.5 1 97.25 81 SER A C 1
ATOM 658 O O . SER A 1 81 ? 10.156 -13.383 -23.484 1 97.25 81 SER A O 1
ATOM 660 N N . PRO A 1 82 ? 11.508 -15.125 -22.859 1 97 82 PRO A N 1
ATOM 661 C CA . PRO A 1 82 ? 12.406 -14.141 -22.234 1 97 82 PRO A CA 1
ATOM 662 C C . PRO A 1 82 ? 12.977 -13.148 -23.25 1 97 82 PRO A C 1
ATOM 664 O O . PRO A 1 82 ? 13.133 -13.484 -24.438 1 97 82 PRO A O 1
ATOM 667 N N . VAL A 1 83 ? 13.273 -11.961 -22.797 1 95.69 83 VAL A N 1
ATOM 668 C CA . VAL A 1 83 ? 13.883 -10.953 -23.656 1 95.69 83 VAL A CA 1
ATOM 669 C C . VAL A 1 83 ? 15.406 -11.008 -23.516 1 95.69 83 VAL A C 1
ATOM 671 O O . VAL A 1 83 ? 15.938 -10.781 -22.422 1 95.69 83 VAL A O 1
ATOM 674 N N . ILE A 1 84 ? 16.047 -11.336 -24.578 1 94.19 84 ILE A N 1
ATOM 675 C CA . ILE A 1 84 ? 17.5 -11.438 -24.625 1 94.19 84 ILE A CA 1
ATOM 676 C C . ILE A 1 84 ? 18.062 -10.398 -25.594 1 94.19 84 ILE A C 1
ATOM 678 O O . ILE A 1 84 ? 17.656 -10.352 -26.75 1 94.19 84 ILE A O 1
ATOM 682 N N . GLU A 1 85 ? 18.859 -9.516 -25.109 1 93.94 85 GLU A N 1
ATOM 683 C CA . GLU A 1 85 ? 19.609 -8.562 -25.922 1 93.94 85 GLU A CA 1
ATOM 684 C C . GLU A 1 85 ? 21.062 -8.977 -26.047 1 93.94 85 GLU A C 1
ATOM 686 O O . GLU A 1 85 ? 21.859 -8.758 -25.141 1 93.94 85 GLU A O 1
ATOM 691 N N . GLY A 1 86 ? 21.422 -9.477 -27.266 1 93.19 86 GLY A N 1
ATOM 692 C CA . GLY A 1 86 ? 22.734 -10.125 -27.359 1 93.19 86 GLY A CA 1
ATOM 693 C C . GLY A 1 86 ? 22.844 -11.375 -26.516 1 93.19 86 GLY A C 1
ATOM 694 O O . GLY A 1 86 ? 22.141 -12.359 -26.766 1 93.19 86 GLY A O 1
ATOM 695 N N . PHE A 1 87 ? 23.641 -11.281 -25.516 1 92.44 87 PHE A N 1
ATOM 696 C CA . PHE A 1 87 ? 23.766 -12.43 -24.625 1 92.44 87 PHE A CA 1
ATOM 697 C C . PHE A 1 87 ? 23.297 -12.07 -23.219 1 92.44 87 PHE A C 1
ATOM 699 O O . PHE A 1 87 ? 23.453 -12.867 -22.297 1 92.44 87 PHE A O 1
ATOM 706 N N . ILE A 1 88 ? 22.719 -10.898 -23.156 1 94 88 ILE A N 1
ATOM 707 C CA . ILE A 1 88 ? 22.266 -10.438 -21.844 1 94 88 ILE A CA 1
ATOM 708 C C . ILE A 1 88 ? 20.766 -10.641 -21.703 1 94 88 ILE A C 1
ATOM 710 O O . ILE A 1 88 ? 19.984 -10.062 -22.469 1 94 88 ILE A O 1
ATOM 714 N N . ALA A 1 89 ? 20.391 -11.461 -20.75 1 94.12 89 ALA A N 1
ATOM 715 C CA . ALA A 1 89 ? 18.969 -11.656 -20.438 1 94.12 89 ALA A CA 1
ATOM 716 C C . ALA A 1 89 ? 18.438 -10.484 -19.625 1 94.12 89 ALA A C 1
ATOM 718 O O . ALA A 1 89 ? 18.891 -10.234 -18.516 1 94.12 89 ALA A O 1
ATOM 719 N N . ARG A 1 90 ? 17.422 -9.898 -20.172 1 92.81 90 ARG A N 1
ATOM 720 C CA . ARG A 1 90 ? 16.953 -8.641 -19.594 1 92.81 90 ARG A CA 1
ATOM 721 C C . ARG A 1 90 ? 15.617 -8.836 -18.875 1 92.81 90 ARG A C 1
ATOM 723 O O . ARG A 1 90 ? 15.375 -8.211 -17.844 1 92.81 90 ARG A O 1
ATOM 730 N N . LYS A 1 91 ? 14.758 -9.648 -19.422 1 95.12 91 LYS A N 1
ATOM 731 C CA . LYS A 1 91 ? 13.438 -9.883 -18.828 1 95.12 91 LYS A CA 1
ATOM 732 C C . LYS A 1 91 ? 13.133 -11.375 -18.75 1 95.12 91 LYS A C 1
ATOM 734 O O . LYS A 1 91 ? 13.188 -12.078 -19.766 1 95.12 91 LYS A O 1
ATOM 739 N N . SER A 1 92 ? 12.875 -11.82 -17.562 1 97.38 92 SER A N 1
ATOM 740 C CA . SER A 1 92 ? 12.508 -13.219 -17.359 1 97.38 92 SER A CA 1
ATOM 741 C C . SER A 1 92 ? 11.016 -13.438 -17.578 1 97.38 92 SER A C 1
ATOM 743 O O . SER A 1 92 ? 10.266 -12.477 -17.75 1 97.38 92 SER A O 1
ATOM 745 N N . VAL A 1 93 ? 10.602 -14.703 -17.609 1 98.5 93 VAL A N 1
ATOM 746 C CA . VAL A 1 93 ? 9.195 -15.062 -17.75 1 98.5 93 VAL A CA 1
ATOM 747 C C . VAL A 1 93 ? 8.797 -16.047 -16.656 1 98.5 93 VAL A C 1
ATOM 749 O O . VAL A 1 93 ? 9.641 -16.484 -15.867 1 98.5 93 VAL A O 1
ATOM 752 N N . VAL A 1 94 ? 7.523 -16.328 -16.562 1 98.88 94 VAL A N 1
ATOM 753 C CA . VAL A 1 94 ? 7.023 -17.375 -15.688 1 98.88 94 VAL A CA 1
ATOM 754 C C . VAL A 1 94 ? 6.73 -18.641 -16.5 1 98.88 94 VAL A C 1
ATOM 756 O O . VAL A 1 94 ? 6.559 -18.578 -17.719 1 98.88 94 VAL A O 1
ATOM 759 N N . ALA A 1 95 ? 6.75 -19.75 -15.836 1 98.94 95 ALA A N 1
ATOM 760 C CA . ALA A 1 95 ? 6.418 -21.031 -16.453 1 98.94 95 ALA A CA 1
ATOM 761 C C . ALA A 1 95 ? 5.586 -21.906 -15.508 1 98.94 95 ALA A C 1
ATOM 763 O O . ALA A 1 95 ? 5.555 -21.656 -14.305 1 98.94 95 ALA A O 1
ATOM 764 N N . LEU A 1 96 ? 4.855 -22.828 -16.078 1 98.94 96 LEU A N 1
ATOM 765 C CA . LEU A 1 96 ? 4.09 -23.812 -15.336 1 98.94 96 LEU A CA 1
ATOM 766 C C . LEU A 1 96 ? 4.473 -25.219 -15.75 1 98.94 96 LEU A C 1
ATOM 768 O O . LEU A 1 96 ? 4.547 -25.531 -16.953 1 98.94 96 LEU A O 1
ATOM 772 N N . ALA A 1 97 ? 4.812 -26.047 -14.797 1 98.94 97 ALA A N 1
ATOM 773 C CA . ALA A 1 97 ? 4.969 -27.484 -15.016 1 98.94 97 ALA A CA 1
ATOM 774 C C . ALA A 1 97 ? 3.883 -28.266 -14.281 1 98.94 97 ALA A C 1
ATOM 776 O O . ALA A 1 97 ? 3.508 -27.922 -13.164 1 98.94 97 ALA A O 1
ATOM 777 N N . SER A 1 98 ? 3.375 -29.281 -14.93 1 98.75 98 SER A N 1
ATOM 778 C CA . SER A 1 98 ? 2.246 -30.016 -14.367 1 98.75 98 SER A CA 1
ATOM 779 C C . SER A 1 98 ? 2.332 -31.5 -14.695 1 98.75 98 SER A C 1
ATOM 781 O O . SER A 1 98 ? 2.777 -31.875 -15.781 1 98.75 98 SER A O 1
ATOM 783 N N . ARG A 1 99 ? 1.965 -32.312 -13.719 1 98.19 99 ARG A N 1
ATOM 784 C CA . ARG A 1 99 ? 1.753 -33.719 -13.977 1 98.19 99 ARG A CA 1
ATOM 785 C C . ARG A 1 99 ? 0.453 -33.969 -14.734 1 98.19 99 ARG A C 1
ATOM 787 O O . ARG A 1 99 ? 0.276 -35 -15.367 1 98.19 99 ARG A O 1
ATOM 794 N N . PHE A 1 100 ? -0.503 -33.094 -14.695 1 97.94 100 PHE A N 1
ATOM 795 C CA . PHE A 1 100 ? -1.837 -33.219 -15.273 1 97.94 100 PHE A CA 1
ATOM 796 C C . PHE A 1 100 ? -1.938 -32.438 -16.578 1 97.94 100 PHE A C 1
ATOM 798 O O . PHE A 1 100 ? -1.246 -31.438 -16.766 1 97.94 100 PHE A O 1
ATOM 805 N N . PRO A 1 101 ? -2.805 -32.812 -17.453 1 97.75 101 PRO A N 1
ATOM 806 C CA . PRO A 1 101 ? -2.906 -32.188 -18.781 1 97.75 101 PRO A CA 1
ATOM 807 C C . PRO A 1 101 ? -3.33 -30.734 -18.703 1 97.75 101 PRO A C 1
ATOM 809 O O . PRO A 1 101 ? -4.168 -30.359 -17.875 1 97.75 101 PRO A O 1
ATOM 812 N N . ILE A 1 102 ? -2.775 -29.938 -19.609 1 98.38 102 ILE A N 1
ATOM 813 C CA . ILE A 1 102 ? -3.184 -28.547 -19.844 1 98.38 102 ILE A CA 1
ATOM 814 C C . ILE A 1 102 ? -4.215 -28.5 -20.969 1 98.38 102 ILE A C 1
ATOM 816 O O . ILE A 1 102 ? -3.906 -28.828 -22.109 1 98.38 102 ILE A O 1
ATOM 820 N N . VAL A 1 103 ? -5.383 -28.047 -20.672 1 98.12 103 VAL A N 1
ATOM 821 C CA . VAL A 1 103 ? -6.5 -28.047 -21.609 1 98.12 103 VAL A CA 1
ATOM 822 C C . VAL A 1 103 ? -6.531 -26.75 -22.391 1 98.12 103 VAL A C 1
ATOM 824 O O . VAL A 1 103 ? -6.969 -26.719 -23.547 1 98.12 103 VAL A O 1
ATOM 827 N N . SER A 1 104 ? -6.164 -25.719 -21.766 1 98.25 104 SER A N 1
ATOM 828 C CA . SER A 1 104 ? -6.102 -24.391 -22.375 1 98.25 104 SER A CA 1
ATOM 829 C C . SER A 1 104 ? -4.98 -23.562 -21.766 1 98.25 104 SER A C 1
ATOM 831 O O . SER A 1 104 ? -4.617 -23.75 -20.609 1 98.25 104 SER A O 1
ATOM 833 N N . LEU A 1 105 ? -4.375 -22.734 -22.625 1 98.62 105 LEU A N 1
ATOM 834 C CA . LEU A 1 105 ? -3.258 -21.875 -22.219 1 98.62 105 LEU A CA 1
ATOM 835 C C . LEU A 1 105 ? -3.412 -20.469 -22.797 1 98.62 105 LEU A C 1
ATOM 837 O O . LEU A 1 105 ? -3.752 -20.312 -23.984 1 98.62 105 LEU A O 1
ATOM 841 N N . ALA A 1 106 ? -3.205 -19.422 -21.953 1 98.5 106 ALA A N 1
ATOM 842 C CA . ALA A 1 106 ? -3.301 -18.062 -22.453 1 98.5 106 ALA A CA 1
ATOM 843 C C . ALA A 1 106 ? -2.496 -17.094 -21.578 1 98.5 106 ALA A C 1
ATOM 845 O O . ALA A 1 106 ? -2.326 -17.344 -20.375 1 98.5 106 ALA A O 1
ATOM 846 N N . ALA A 1 107 ? -1.951 -16.094 -22.203 1 98.56 107 ALA A N 1
ATOM 847 C CA . ALA A 1 107 ? -1.525 -14.906 -21.453 1 98.56 107 ALA A CA 1
ATOM 848 C C . ALA A 1 107 ? -2.727 -14.078 -21 1 98.56 107 ALA A C 1
ATOM 850 O O . ALA A 1 107 ? -3.607 -13.773 -21.812 1 98.56 107 ALA A O 1
ATOM 851 N N . VAL A 1 108 ? -2.775 -13.727 -19.75 1 98.31 108 VAL A N 1
ATOM 852 C CA . VAL A 1 108 ? -3.91 -12.961 -19.25 1 98.31 108 VAL A CA 1
ATOM 853 C C . VAL A 1 108 ? -3.834 -11.531 -19.766 1 98.31 108 VAL A C 1
ATOM 855 O O . VAL A 1 108 ? -2.814 -10.852 -19.594 1 98.31 108 VAL A O 1
ATOM 858 N N . ALA A 1 109 ? -4.832 -11.094 -20.359 1 94.31 109 ALA A N 1
ATOM 859 C CA . ALA A 1 109 ? -4.941 -9.703 -20.797 1 94.31 109 ALA A CA 1
ATOM 860 C C . ALA A 1 109 ? -5.555 -8.828 -19.703 1 94.31 109 ALA A C 1
ATOM 862 O O . ALA A 1 109 ? -6.68 -9.07 -19.266 1 94.31 109 ALA A O 1
ATOM 863 N N . LEU A 1 110 ? -4.816 -7.844 -19.297 1 96.38 110 LEU A N 1
ATOM 864 C CA . LEU A 1 110 ? -5.367 -6.91 -18.328 1 96.38 110 LEU A CA 1
ATOM 865 C C . LEU A 1 110 ? -6.23 -5.855 -19.016 1 96.38 110 LEU A C 1
ATOM 867 O O . LEU A 1 110 ? -5.898 -5.383 -20.094 1 96.38 110 LEU A O 1
ATOM 871 N N . ASP A 1 111 ? -7.301 -5.508 -18.453 1 96.12 111 ASP A N 1
ATOM 872 C CA . ASP A 1 111 ? -8.297 -4.602 -19.016 1 96.12 111 ASP A CA 1
ATOM 873 C C . ASP A 1 111 ? -7.766 -3.172 -19.078 1 96.12 111 ASP A C 1
ATOM 875 O O . ASP A 1 111 ? -7.672 -2.49 -18.047 1 96.12 111 ASP A O 1
ATOM 879 N N . ALA A 1 112 ? -7.555 -2.676 -20.297 1 94.69 112 ALA A N 1
ATOM 880 C CA . ALA A 1 112 ? -6.957 -1.36 -20.5 1 94.69 112 ALA A CA 1
ATOM 881 C C . ALA A 1 112 ? -7.914 -0.249 -20.078 1 94.69 112 ALA A C 1
ATOM 883 O O . ALA A 1 112 ? -7.488 0.788 -19.562 1 94.69 112 ALA A O 1
ATOM 884 N N . GLU A 1 113 ? -9.141 -0.423 -20.312 1 94.25 113 GLU A N 1
ATOM 885 C CA . GLU A 1 113 ? -10.133 0.583 -19.953 1 94.25 113 GLU A CA 1
ATOM 886 C C . GLU A 1 113 ? -10.234 0.731 -18.438 1 94.25 113 GLU A C 1
ATOM 888 O O . GLU A 1 113 ? -10.352 1.846 -17.922 1 94.25 113 GLU A O 1
ATOM 893 N N . LEU A 1 114 ? -10.195 -0.396 -17.781 1 95.19 114 LEU A N 1
ATOM 894 C CA . LEU A 1 114 ? -10.227 -0.362 -16.328 1 95.19 114 LEU A CA 1
ATOM 895 C C . LEU A 1 114 ? -8.961 0.285 -15.766 1 95.19 114 LEU A C 1
ATOM 897 O O . LEU A 1 114 ? -9.023 1.062 -14.812 1 95.19 114 LEU A O 1
ATOM 901 N N . ALA A 1 115 ? -7.824 -0.066 -16.375 1 96.38 115 ALA A N 1
ATOM 902 C CA . ALA A 1 115 ? -6.574 0.574 -15.977 1 96.38 115 ALA A CA 1
ATOM 903 C C . ALA A 1 115 ? -6.668 2.092 -16.125 1 96.38 115 ALA A C 1
ATOM 905 O O . ALA A 1 115 ? -6.246 2.83 -15.227 1 96.38 115 ALA A O 1
ATOM 906 N N . PHE A 1 116 ? -7.25 2.531 -17.188 1 94.81 116 PHE A N 1
ATOM 907 C CA . PHE A 1 116 ? -7.43 3.959 -17.422 1 94.81 116 PHE A CA 1
ATOM 908 C C . PHE A 1 116 ? -8.352 4.566 -16.375 1 94.81 116 PHE A C 1
ATOM 910 O O . PHE A 1 116 ? -8.109 5.676 -15.891 1 94.81 116 PHE A O 1
ATOM 917 N N . SER A 1 117 ? -9.352 3.852 -16 1 93.94 117 SER A N 1
ATOM 918 C CA . SER A 1 117 ? -10.297 4.32 -14.992 1 93.94 117 SER A CA 1
ATOM 919 C C . SER A 1 117 ? -9.625 4.438 -13.625 1 93.94 117 SER A C 1
ATOM 921 O O . SER A 1 117 ? -10.078 5.207 -12.773 1 93.94 117 SER A O 1
ATOM 923 N N . LEU A 1 118 ? -8.578 3.666 -13.445 1 94.31 118 LEU A N 1
ATOM 924 C CA . LEU A 1 118 ? -7.812 3.74 -12.203 1 94.31 118 LEU A CA 1
ATOM 925 C C . LEU A 1 118 ? -6.926 4.98 -12.188 1 94.31 118 LEU A C 1
ATOM 927 O O . LEU A 1 118 ? -6.348 5.32 -11.156 1 94.31 118 LEU A O 1
ATOM 931 N N . GLY A 1 119 ? -6.832 5.668 -13.289 1 93.69 119 GLY A N 1
ATOM 932 C CA . GLY A 1 119 ? -5.996 6.855 -13.391 1 93.69 119 GLY A CA 1
ATOM 933 C C . GLY A 1 119 ? -4.645 6.582 -14.016 1 93.69 119 GLY A C 1
ATOM 934 O O . GLY A 1 119 ? -3.754 7.434 -13.977 1 93.69 119 GLY A O 1
ATOM 935 N N . LEU A 1 120 ? -4.434 5.352 -14.547 1 96.31 120 LEU A N 1
ATOM 936 C CA . LEU A 1 120 ? -3.16 4.984 -15.156 1 96.31 120 LEU A CA 1
ATOM 937 C C . LEU A 1 120 ? -3.105 5.438 -16.609 1 96.31 120 LEU A C 1
ATOM 939 O O . LEU A 1 120 ? -4.145 5.625 -17.25 1 96.31 120 LEU A O 1
ATOM 943 N N . LYS A 1 121 ? -1.974 5.641 -17.109 1 91.88 121 LYS A N 1
ATOM 944 C CA . LYS A 1 121 ? -1.831 6.059 -18.5 1 91.88 121 LYS A CA 1
ATOM 945 C C . LYS A 1 121 ? -2.201 4.926 -19.453 1 91.88 121 LYS A C 1
ATOM 947 O O . LYS A 1 121 ? -2.256 3.762 -19.047 1 91.88 121 LYS A O 1
ATOM 952 N N . ASP A 1 122 ? -2.537 5.121 -20.75 1 83.62 122 ASP A N 1
ATOM 953 C CA . ASP A 1 122 ? -3.117 4.227 -21.75 1 83.62 122 ASP A CA 1
ATOM 954 C C . ASP A 1 122 ? -2.184 3.053 -22.031 1 83.62 122 ASP A C 1
ATOM 956 O O . ASP A 1 122 ? -2.639 1.97 -22.406 1 83.62 122 ASP A O 1
ATOM 960 N N . GLU A 1 123 ? -1.056 2.984 -21.672 1 83.88 123 GLU A N 1
ATOM 961 C CA . GLU A 1 123 ? -0.116 1.937 -22.062 1 83.88 123 GLU A CA 1
ATOM 962 C C . GLU A 1 123 ? 0.286 1.084 -20.859 1 83.88 123 GLU A C 1
ATOM 964 O O . GLU A 1 123 ? 1.362 0.483 -20.844 1 83.88 123 GLU A O 1
ATOM 969 N N . PHE A 1 124 ? -0.767 0.959 -20.031 1 92.12 124 PHE A N 1
ATOM 970 C CA . PHE A 1 124 ? -0.402 0.149 -18.875 1 92.12 124 PHE A CA 1
ATOM 971 C C . PHE A 1 124 ? -0.271 -1.319 -19.266 1 92.12 124 PHE A C 1
ATOM 973 O O . PHE A 1 124 ? -1.142 -1.868 -19.953 1 92.12 124 PHE A O 1
ATOM 980 N N . GLN A 1 125 ? 0.778 -1.937 -18.875 1 91.56 125 GLN A N 1
ATOM 981 C CA . GLN A 1 125 ? 1.034 -3.359 -19.062 1 91.56 125 GLN A CA 1
ATOM 982 C C . GLN A 1 125 ? 1.692 -3.969 -17.828 1 91.56 125 GLN A C 1
ATOM 984 O O . GLN A 1 125 ? 2.361 -3.268 -17.062 1 91.56 125 GLN A O 1
ATOM 989 N N . SER A 1 126 ? 1.384 -5.219 -17.656 1 94 126 SER A N 1
ATOM 990 C CA . SER A 1 126 ? 2.086 -5.914 -16.594 1 94 126 SER A CA 1
ATOM 991 C C . SER A 1 126 ? 3.584 -5.992 -16.859 1 94 126 SER A C 1
ATOM 993 O O . SER A 1 126 ? 4.004 -6.031 -18.031 1 94 126 SER A O 1
ATOM 995 N N . SER A 1 127 ? 4.371 -5.945 -15.805 1 92.62 127 SER A N 1
ATOM 996 C CA . SER A 1 127 ? 5.82 -6.043 -15.945 1 92.62 127 SER A CA 1
ATOM 997 C C . SER A 1 127 ? 6.23 -7.367 -16.578 1 92.62 127 SER A C 1
ATOM 999 O O . SER A 1 127 ? 7.188 -7.422 -17.359 1 92.62 127 SER A O 1
ATOM 1001 N N . ARG A 1 128 ? 5.547 -8.438 -16.219 1 95.5 128 ARG A N 1
ATOM 1002 C CA . ARG A 1 128 ? 5.672 -9.758 -16.812 1 95.5 128 ARG A CA 1
ATOM 1003 C C . ARG A 1 128 ? 4.309 -10.312 -17.219 1 95.5 128 ARG A C 1
ATOM 1005 O O . ARG A 1 128 ? 3.326 -10.133 -16.484 1 95.5 128 ARG A O 1
ATOM 1012 N N . GLN A 1 129 ? 4.379 -11.055 -18.328 1 97.88 129 GLN A N 1
ATOM 1013 C CA . GLN A 1 129 ? 3.115 -11.656 -18.734 1 97.88 129 GLN A CA 1
ATOM 1014 C C . GLN A 1 129 ? 2.621 -12.656 -17.688 1 97.88 129 GLN A C 1
ATOM 1016 O O . GLN A 1 129 ? 3.41 -13.414 -17.125 1 97.88 129 GLN A O 1
ATOM 1021 N N . ILE A 1 130 ? 1.34 -12.57 -17.438 1 98.75 130 ILE A N 1
ATOM 1022 C CA . ILE A 1 130 ? 0.694 -13.461 -16.484 1 98.75 130 ILE A CA 1
ATOM 1023 C C . ILE A 1 130 ? 0.205 -14.719 -17.203 1 98.75 130 ILE A C 1
ATOM 1025 O O . ILE A 1 130 ? -0.451 -14.633 -18.234 1 98.75 130 ILE A O 1
ATOM 1029 N N . LEU A 1 131 ? 0.54 -15.883 -16.656 1 98.94 131 LEU A N 1
ATOM 1030 C CA . LEU A 1 131 ? 0.186 -17.156 -17.266 1 98.94 131 LEU A CA 1
ATOM 1031 C C . LEU A 1 131 ? -1.101 -17.719 -16.672 1 98.94 131 LEU A C 1
ATOM 1033 O O . LEU A 1 131 ? -1.248 -17.766 -15.445 1 98.94 131 LEU A O 1
ATOM 1037 N N . ARG A 1 132 ? -2.051 -18.047 -17.5 1 98.94 132 ARG A N 1
ATOM 1038 C CA . ARG A 1 132 ? -3.186 -18.859 -17.094 1 98.94 132 ARG A CA 1
ATOM 1039 C C . ARG A 1 132 ? -3.211 -20.188 -17.859 1 98.94 132 ARG A C 1
ATOM 1041 O O . ARG A 1 132 ? -3.197 -20.188 -19.094 1 98.94 132 ARG A O 1
ATOM 1048 N N . ALA A 1 133 ? -3.23 -21.25 -17.219 1 98.88 133 ALA A N 1
ATOM 1049 C CA . ALA A 1 133 ? -3.471 -22.578 -17.781 1 98.88 133 ALA A CA 1
ATOM 1050 C C . ALA A 1 133 ? -4.691 -23.234 -17.141 1 98.88 133 ALA A C 1
ATOM 1052 O O . ALA A 1 133 ? -4.844 -23.203 -15.914 1 98.88 133 ALA A O 1
ATOM 1053 N N . THR A 1 134 ? -5.57 -23.734 -17.938 1 98.88 134 THR A N 1
ATOM 1054 C CA . THR A 1 134 ? -6.629 -24.594 -17.406 1 98.88 134 THR A CA 1
ATOM 1055 C C . THR A 1 134 ? -6.172 -26.047 -17.375 1 98.88 134 THR A C 1
ATOM 1057 O O . THR A 1 134 ? -5.855 -26.625 -18.406 1 98.88 134 THR A O 1
ATOM 1060 N N . LEU A 1 135 ? -6.117 -26.562 -16.156 1 98.62 135 LEU A N 1
ATOM 1061 C CA . LEU A 1 135 ? -5.691 -27.938 -15.961 1 98.62 135 LEU A CA 1
ATOM 1062 C C . LEU A 1 135 ? -6.887 -28.844 -15.672 1 98.62 135 LEU A C 1
ATOM 1064 O O . LEU A 1 135 ? -7.906 -28.375 -15.148 1 98.62 135 LEU A O 1
ATOM 1068 N N . MET A 1 136 ? -6.773 -30.094 -16.094 1 97.44 136 MET A N 1
ATOM 1069 C CA . MET A 1 136 ? -7.703 -31.109 -15.633 1 97.44 136 MET A CA 1
ATOM 1070 C C . MET A 1 136 ? -7.172 -31.812 -14.391 1 97.44 136 MET A C 1
ATOM 1072 O O . MET A 1 136 ? -6.383 -32.75 -14.492 1 97.44 136 MET A O 1
ATOM 1076 N N . LEU A 1 137 ? -7.621 -31.391 -13.227 1 96.56 137 LEU A N 1
ATOM 1077 C CA . LEU A 1 137 ? -7.145 -31.969 -11.977 1 96.56 137 LEU A CA 1
ATOM 1078 C C . LEU A 1 137 ? -8.031 -33.125 -11.531 1 96.56 137 LEU A C 1
ATOM 1080 O O . LEU A 1 137 ? -9.258 -33.031 -11.555 1 96.56 137 LEU A O 1
ATOM 1084 N N . PRO A 1 138 ? -7.414 -34.219 -11.133 1 94.31 138 PRO A N 1
ATOM 1085 C CA . PRO A 1 138 ? -8.234 -35.312 -10.617 1 94.31 138 PRO A CA 1
ATOM 1086 C C . PRO A 1 138 ? -9.086 -34.875 -9.414 1 94.31 138 PRO A C 1
ATOM 1088 O O . PRO A 1 138 ? -8.594 -34.219 -8.508 1 94.31 138 PRO A O 1
ATOM 1091 N N . GLY A 1 139 ? -10.352 -35.219 -9.477 1 93.69 139 GLY A N 1
ATOM 1092 C CA . GLY A 1 139 ? -11.234 -34.938 -8.352 1 93.69 139 GLY A CA 1
ATOM 1093 C C . GLY A 1 139 ? -11.766 -33.531 -8.328 1 93.69 139 GLY A C 1
ATOM 1094 O O . GLY A 1 139 ? -12.766 -33.25 -7.664 1 93.69 139 GLY A O 1
ATOM 1095 N N . ILE A 1 140 ? -11.188 -32.656 -9.109 1 95.44 140 ILE A N 1
ATOM 1096 C CA . ILE A 1 140 ? -11.57 -31.234 -9.086 1 95.44 140 ILE A CA 1
ATOM 1097 C C . ILE A 1 140 ? -12.148 -30.844 -10.445 1 95.44 140 ILE A C 1
ATOM 1099 O O . ILE A 1 140 ? -13.141 -30.109 -10.508 1 95.44 140 ILE A O 1
ATOM 1103 N N . GLY A 1 141 ? -11.633 -31.422 -11.461 1 96.12 141 GLY A N 1
ATOM 1104 C CA . GLY A 1 141 ? -12.016 -31.016 -12.805 1 96.12 141 GLY A CA 1
ATOM 1105 C C . GLY A 1 141 ? -11.172 -29.875 -13.336 1 96.12 141 GLY A C 1
ATOM 1106 O O . GLY A 1 141 ? -9.969 -29.812 -13.086 1 96.12 141 GLY A O 1
ATOM 1107 N N . HIS A 1 142 ? -11.836 -29.016 -14.234 1 98.25 142 HIS A N 1
ATOM 1108 C CA . HIS A 1 142 ? -11.117 -27.859 -14.789 1 98.25 142 HIS A CA 1
ATOM 1109 C C . HIS A 1 142 ? -10.719 -26.891 -13.688 1 98.25 142 HIS A C 1
ATOM 1111 O O . HIS A 1 142 ? -11.547 -26.516 -12.852 1 98.25 142 HIS A O 1
ATOM 1117 N N . CYS A 1 143 ? -9.477 -26.578 -13.703 1 98.62 143 CYS A N 1
ATOM 1118 C CA . CYS A 1 143 ? -8.922 -25.625 -12.75 1 98.62 143 CYS A CA 1
ATOM 1119 C C . CYS A 1 143 ? -8.078 -24.578 -13.461 1 98.62 143 CYS A C 1
ATOM 1121 O O . CYS A 1 143 ? -7.07 -24.906 -14.086 1 98.62 143 CYS A O 1
ATOM 1123 N N . ASP A 1 144 ? -8.555 -23.328 -13.422 1 98.88 144 ASP A N 1
ATOM 1124 C CA . ASP A 1 144 ? -7.723 -22.25 -13.93 1 98.88 144 ASP A CA 1
ATOM 1125 C C . ASP A 1 144 ? -6.566 -21.953 -12.984 1 98.88 144 ASP A C 1
ATOM 1127 O O . ASP A 1 144 ? -6.781 -21.516 -11.852 1 98.88 144 ASP A O 1
ATOM 1131 N N . THR A 1 145 ? -5.34 -22.203 -13.5 1 98.94 145 THR A N 1
ATOM 1132 C CA . THR A 1 145 ? -4.117 -22.031 -12.727 1 98.94 145 THR A CA 1
ATOM 1133 C C . THR A 1 145 ? -3.303 -20.859 -13.25 1 98.94 145 THR A C 1
ATOM 1135 O O . THR A 1 145 ? -2.91 -20.828 -14.414 1 98.94 145 THR A O 1
ATOM 1138 N N . TYR A 1 146 ? -3.105 -19.875 -12.328 1 98.94 146 TYR A N 1
ATOM 1139 C CA . TYR A 1 146 ? -2.393 -18.656 -12.695 1 98.94 146 TYR A CA 1
ATOM 1140 C C . TYR A 1 146 ? -1.006 -18.625 -12.062 1 98.94 146 TYR A C 1
ATOM 1142 O O . TYR A 1 146 ? -0.85 -18.922 -10.875 1 98.94 146 TYR A O 1
ATOM 1150 N N . VAL A 1 147 ? 0.021 -18.281 -12.836 1 98.94 147 VAL A N 1
ATOM 1151 C CA . VAL A 1 147 ? 1.372 -18.047 -12.336 1 98.94 147 VAL A CA 1
ATOM 1152 C C . VAL A 1 147 ? 1.755 -16.594 -12.562 1 98.94 147 VAL A C 1
ATOM 1154 O O . VAL A 1 147 ? 1.644 -16.078 -13.68 1 98.94 147 VAL A O 1
ATOM 1157 N N . VAL A 1 148 ? 2.164 -15.945 -11.477 1 98.88 148 VAL A N 1
ATOM 1158 C CA . VAL A 1 148 ? 2.475 -14.523 -11.586 1 98.88 148 VAL A CA 1
ATOM 1159 C C . VAL A 1 148 ? 3.881 -14.266 -11.047 1 98.88 148 VAL A C 1
ATOM 1161 O O . VAL A 1 148 ? 4.434 -15.078 -10.305 1 98.88 148 VAL A O 1
ATOM 1164 N N . HIS A 1 149 ? 4.488 -13.289 -11.461 1 98.81 149 HIS A N 1
ATOM 1165 C CA . HIS A 1 149 ? 5.645 -12.578 -10.922 1 98.81 149 HIS A CA 1
ATOM 1166 C C . HIS A 1 149 ? 5.438 -11.07 -10.961 1 98.81 149 HIS A C 1
ATOM 1168 O O . HIS A 1 149 ? 5.84 -10.414 -11.922 1 98.81 149 HIS A O 1
ATOM 1174 N N . PHE A 1 150 ? 4.797 -10.547 -9.883 1 98.62 150 PHE A N 1
ATOM 1175 C CA . PHE A 1 150 ? 4.457 -9.133 -9.859 1 98.62 150 PHE A CA 1
ATOM 1176 C C . PHE A 1 150 ? 5.711 -8.273 -9.742 1 98.62 150 PHE A C 1
ATOM 1178 O O . PHE A 1 150 ? 6.785 -8.781 -9.414 1 98.62 150 PHE A O 1
ATOM 1185 N N . LYS A 1 151 ? 5.535 -7.008 -10.062 1 97.38 151 LYS A N 1
ATOM 1186 C CA . LYS A 1 151 ? 6.645 -6.059 -10.109 1 97.38 151 LYS A CA 1
ATOM 1187 C C . LYS A 1 151 ? 7.441 -6.086 -8.805 1 97.38 151 LYS A C 1
ATOM 1189 O O . LYS A 1 151 ? 6.867 -6.004 -7.719 1 97.38 151 LYS A O 1
ATOM 1194 N N . SER A 1 152 ? 8.734 -6.254 -8.922 1 95 152 SER A N 1
ATOM 1195 C CA . SER A 1 152 ? 9.641 -6.203 -7.781 1 95 152 SER A CA 1
ATOM 1196 C C . SER A 1 152 ? 9.648 -4.816 -7.145 1 95 152 SER A C 1
ATOM 1198 O O . SER A 1 152 ? 9.164 -3.854 -7.734 1 95 152 SER A O 1
ATOM 1200 N N . PRO A 1 153 ? 10.211 -4.668 -5.93 1 91 153 PRO A N 1
ATOM 1201 C CA . PRO A 1 153 ? 10.281 -3.365 -5.27 1 91 153 PRO A CA 1
ATOM 1202 C C . PRO A 1 153 ? 11.281 -2.42 -5.926 1 91 153 PRO A C 1
ATOM 1204 O O . PRO A 1 153 ? 11.383 -1.253 -5.539 1 91 153 PRO A O 1
ATOM 1207 N N . ARG A 1 154 ? 11.953 -2.756 -6.91 1 88.31 154 ARG A N 1
ATOM 1208 C CA . ARG A 1 154 ? 12.953 -1.933 -7.582 1 88.31 154 ARG A CA 1
ATOM 1209 C C . ARG A 1 154 ? 12.305 -0.74 -8.273 1 88.31 154 ARG A C 1
ATOM 1211 O O . ARG A 1 154 ? 11.234 -0.869 -8.875 1 88.31 154 ARG A O 1
ATOM 1218 N N . ASN A 1 155 ? 12.984 0.31 -8.227 1 90.25 155 ASN A N 1
ATOM 1219 C CA . ASN A 1 155 ? 12.562 1.573 -8.828 1 90.25 155 ASN A CA 1
ATOM 1220 C C . ASN A 1 155 ? 12.203 1.403 -10.297 1 90.25 155 ASN A C 1
ATOM 1222 O O . ASN A 1 155 ? 12.984 0.847 -11.07 1 90.25 155 ASN A O 1
ATOM 1226 N N . LYS A 1 156 ? 11.062 1.878 -10.664 1 89.5 156 LYS A N 1
ATOM 1227 C CA . LYS A 1 156 ? 10.586 1.774 -12.039 1 89.5 156 LYS A CA 1
ATOM 1228 C C . LYS A 1 156 ? 10.578 3.139 -12.727 1 89.5 156 LYS A C 1
ATOM 1230 O O . LYS A 1 156 ? 10.188 3.252 -13.891 1 89.5 156 LYS A O 1
ATOM 1235 N N . LEU A 1 157 ? 10.945 4.102 -12.008 1 91.81 157 LEU A N 1
ATOM 1236 C CA . LEU A 1 157 ? 10.977 5.438 -12.602 1 91.81 157 LEU A CA 1
ATOM 1237 C C . LEU A 1 157 ? 12.023 5.52 -13.711 1 91.81 157 LEU A C 1
ATOM 1239 O O . LEU A 1 157 ? 13.117 4.965 -13.578 1 91.81 157 LEU A O 1
ATOM 1243 N N . PRO A 1 158 ? 11.672 6.254 -14.758 1 90.56 158 PRO A N 1
ATOM 1244 C CA . PRO A 1 158 ? 12.695 6.488 -15.773 1 90.56 158 PRO A CA 1
ATOM 1245 C C . PRO A 1 158 ? 13.906 7.254 -15.234 1 90.56 158 PRO A C 1
ATOM 1247 O O . PRO A 1 158 ? 13.758 8.102 -14.352 1 90.56 158 PRO A O 1
ATOM 1250 N N . LYS A 1 159 ? 15.016 6.941 -15.797 1 86.19 159 LYS A N 1
ATOM 1251 C CA . LYS A 1 159 ? 16.219 7.68 -15.43 1 86.19 159 LYS A CA 1
ATOM 1252 C C . LYS A 1 159 ? 16.047 9.172 -15.672 1 86.19 159 LYS A C 1
ATOM 1254 O O . LYS A 1 159 ? 15.547 9.586 -16.719 1 86.19 159 LYS A O 1
ATOM 1259 N N . GLY A 1 160 ? 16.359 9.938 -14.719 1 88.5 160 GLY A N 1
ATOM 1260 C CA . GLY A 1 160 ? 16.328 11.383 -14.891 1 88.5 160 GLY A CA 1
ATOM 1261 C C . GLY A 1 160 ? 14.984 12 -14.562 1 88.5 160 GLY A C 1
ATOM 1262 O O . GLY A 1 160 ? 14.82 13.219 -14.641 1 88.5 160 GLY A O 1
ATOM 1263 N N . ALA A 1 161 ? 14.039 11.211 -14.211 1 91.75 161 ALA A N 1
ATOM 1264 C CA . ALA A 1 161 ? 12.719 11.75 -13.898 1 91.75 161 ALA A CA 1
ATOM 1265 C C . ALA A 1 161 ? 12.781 12.711 -12.719 1 91.75 161 ALA A C 1
ATOM 1267 O O . ALA A 1 161 ? 12.094 13.734 -12.703 1 91.75 161 ALA A O 1
ATOM 1268 N N . VAL A 1 162 ? 13.547 12.352 -11.766 1 93 162 VAL A N 1
ATOM 1269 C CA . VAL A 1 162 ? 13.734 13.203 -10.602 1 93 162 VAL A CA 1
ATOM 1270 C C . VAL A 1 162 ? 14.844 14.219 -10.875 1 93 162 VAL A C 1
ATOM 1272 O O . VAL A 1 162 ? 15.984 13.844 -11.172 1 93 162 VAL A O 1
ATOM 1275 N N . GLU A 1 163 ? 14.586 15.422 -10.742 1 92.69 163 GLU A N 1
ATOM 1276 C CA . GLU A 1 163 ? 15.523 16.484 -11.07 1 92.69 163 GLU A CA 1
ATOM 1277 C C . GLU A 1 163 ? 16.422 16.812 -9.883 1 92.69 163 GLU A C 1
ATOM 1279 O O . GLU A 1 163 ? 17.547 17.297 -10.062 1 92.69 163 GLU A O 1
ATOM 1284 N N . LEU A 1 164 ? 15.969 16.609 -8.727 1 93.94 164 LEU A N 1
ATOM 1285 C CA . LEU A 1 164 ? 16.75 16.906 -7.531 1 93.94 164 LEU A CA 1
ATOM 1286 C C . LEU A 1 164 ? 18.047 16.094 -7.516 1 93.94 164 LEU A C 1
ATOM 1288 O O . LEU A 1 164 ? 18.094 14.977 -8.039 1 93.94 164 LEU A O 1
ATOM 1292 N N . GLN A 1 165 ? 19.094 16.625 -6.961 1 92.25 165 GLN A N 1
ATOM 1293 C CA . GLN A 1 165 ? 20.391 15.992 -6.879 1 92.25 165 GLN A CA 1
ATOM 1294 C C . GLN A 1 165 ? 20.844 15.852 -5.43 1 92.25 165 GLN A C 1
ATOM 1296 O O . GLN A 1 165 ? 20.203 16.375 -4.52 1 92.25 165 GLN A O 1
ATOM 1301 N N . GLY A 1 166 ? 21.906 15.109 -5.246 1 91.75 166 GLY A N 1
ATOM 1302 C CA . GLY A 1 166 ? 22.484 14.953 -3.916 1 91.75 166 GLY A CA 1
ATOM 1303 C C . GLY A 1 166 ? 21.562 14.195 -2.967 1 91.75 166 GLY A C 1
ATOM 1304 O O . GLY A 1 166 ? 20.875 13.266 -3.375 1 91.75 166 GLY A O 1
ATOM 1305 N N . ALA A 1 167 ? 21.641 14.602 -1.673 1 93.19 167 ALA A N 1
ATOM 1306 C CA . ALA A 1 167 ? 20.875 13.906 -0.639 1 93.19 167 ALA A CA 1
ATOM 1307 C C . ALA A 1 167 ? 19.375 14.047 -0.886 1 93.19 167 ALA A C 1
ATOM 1309 O O . ALA A 1 167 ? 18.625 13.078 -0.731 1 93.19 167 ALA A O 1
ATOM 1310 N N . ALA A 1 168 ? 18.984 15.297 -1.316 1 94.81 168 ALA A N 1
ATOM 1311 C CA . ALA A 1 168 ? 17.578 15.508 -1.629 1 94.81 168 ALA A CA 1
ATOM 1312 C C . ALA A 1 168 ? 17.125 14.617 -2.783 1 94.81 168 ALA A C 1
ATOM 1314 O O . ALA A 1 168 ? 16.047 14.031 -2.736 1 94.81 168 ALA A O 1
ATOM 1315 N N . GLY A 1 169 ? 17.984 14.516 -3.797 1 94 169 GLY A N 1
ATOM 1316 C CA . GLY A 1 169 ? 17.688 13.664 -4.941 1 94 169 GLY A CA 1
ATOM 1317 C C . GLY A 1 169 ? 17.609 12.195 -4.594 1 94 169 GLY A C 1
ATOM 1318 O O . GLY A 1 169 ? 16.75 11.469 -5.094 1 94 169 GLY A O 1
ATOM 1319 N N . LEU A 1 170 ? 18.531 11.766 -3.781 1 94 170 LEU A N 1
ATOM 1320 C CA . LEU A 1 170 ? 18.578 10.375 -3.346 1 94 170 LEU A CA 1
ATOM 1321 C C . LEU A 1 170 ? 17.297 10 -2.605 1 94 170 LEU A C 1
ATOM 1323 O O . LEU A 1 170 ? 16.688 8.961 -2.875 1 94 170 LEU A O 1
ATOM 1327 N N . LEU A 1 171 ? 16.828 10.875 -1.687 1 95 171 LEU A N 1
ATOM 1328 C CA . LEU A 1 171 ? 15.602 10.617 -0.942 1 95 171 LEU A CA 1
ATOM 1329 C C . LEU A 1 171 ? 14.383 10.656 -1.866 1 95 171 LEU A C 1
ATOM 1331 O O . LEU A 1 171 ? 13.5 9.805 -1.764 1 95 171 LEU A O 1
ATOM 1335 N N . ALA A 1 172 ? 14.414 11.633 -2.75 1 94.81 172 ALA A N 1
ATOM 1336 C CA . ALA A 1 172 ? 13.312 11.758 -3.705 1 94.81 172 ALA A CA 1
ATOM 1337 C C . ALA A 1 172 ? 13.203 10.516 -4.582 1 94.81 172 ALA A C 1
ATOM 1339 O O . ALA A 1 172 ? 12.117 9.953 -4.746 1 94.81 172 ALA A O 1
ATOM 1340 N N . GLU A 1 173 ? 14.32 10.047 -5.109 1 93.62 173 GLU A N 1
ATOM 1341 C CA . GLU A 1 173 ? 14.359 8.867 -5.969 1 93.62 173 GLU A CA 1
ATOM 1342 C C . GLU A 1 173 ? 13.914 7.621 -5.207 1 93.62 173 GLU A C 1
ATOM 1344 O O . GLU A 1 173 ? 13.195 6.781 -5.754 1 93.62 173 GLU A O 1
ATOM 1349 N N . SER A 1 174 ? 14.367 7.551 -4.027 1 93.81 174 SER A N 1
ATOM 1350 C CA . SER A 1 174 ? 14 6.395 -3.221 1 93.81 174 SER A CA 1
ATOM 1351 C C . SER A 1 174 ? 12.5 6.363 -2.945 1 93.81 174 SER A C 1
ATOM 1353 O O . SER A 1 174 ? 11.844 5.336 -3.152 1 93.81 174 SER A O 1
ATOM 1355 N N . ALA A 1 175 ? 11.938 7.465 -2.514 1 94.94 175 ALA A N 1
ATOM 1356 C CA . ALA A 1 175 ? 10.516 7.539 -2.178 1 94.94 175 ALA A CA 1
ATOM 1357 C C . ALA A 1 175 ? 9.648 7.293 -3.406 1 94.94 175 ALA A C 1
ATOM 1359 O O . ALA A 1 175 ? 8.766 6.43 -3.389 1 94.94 175 ALA A O 1
ATOM 1360 N N . LEU A 1 176 ? 9.922 7.992 -4.492 1 95.38 176 LEU A N 1
ATOM 1361 C CA . LEU A 1 176 ? 9.133 7.871 -5.711 1 95.38 176 LEU A CA 1
ATOM 1362 C C . LEU A 1 176 ? 9.352 6.512 -6.367 1 95.38 176 LEU A C 1
ATOM 1364 O O . LEU A 1 176 ? 8.422 5.941 -6.949 1 95.38 176 LEU A O 1
ATOM 1368 N N . GLY A 1 177 ? 10.578 6.098 -6.32 1 94.62 177 GLY A N 1
ATOM 1369 C CA . GLY A 1 177 ? 10.891 4.801 -6.895 1 94.62 177 GLY A CA 1
ATOM 1370 C C . GLY A 1 177 ? 10.125 3.66 -6.242 1 94.62 177 GLY A C 1
ATOM 1371 O O . GLY A 1 177 ? 9.547 2.82 -6.934 1 94.62 177 GLY A O 1
ATOM 1372 N N . ARG A 1 178 ? 10.125 3.643 -4.93 1 93.56 178 ARG A N 1
ATOM 1373 C CA . ARG A 1 178 ? 9.383 2.623 -4.195 1 93.56 178 ARG A CA 1
ATOM 1374 C C . ARG A 1 178 ? 7.898 2.684 -4.535 1 93.56 178 ARG A C 1
ATOM 1376 O O . ARG A 1 178 ? 7.258 1.646 -4.723 1 93.56 178 ARG A O 1
ATOM 1383 N N . TRP A 1 179 ? 7.41 3.879 -4.621 1 96.94 179 TRP A N 1
ATOM 1384 C CA . TRP A 1 179 ? 5.992 4.031 -4.914 1 96.94 179 TRP A CA 1
ATOM 1385 C C . TRP A 1 179 ? 5.684 3.613 -6.348 1 96.94 179 TRP A C 1
ATOM 1387 O O . TRP A 1 179 ? 4.656 2.984 -6.613 1 96.94 179 TRP A O 1
ATOM 1397 N N . SER A 1 180 ? 6.57 3.934 -7.258 1 96.88 180 SER A N 1
ATOM 1398 C CA . SER A 1 180 ? 6.359 3.547 -8.648 1 96.88 180 SER A CA 1
ATOM 1399 C C . SER A 1 180 ? 6.258 2.033 -8.789 1 96.88 180 SER A C 1
ATOM 1401 O O . SER A 1 180 ? 5.426 1.53 -9.555 1 96.88 180 SER A O 1
ATOM 1403 N N . ALA A 1 181 ? 7.062 1.354 -8.055 1 96.5 181 ALA A N 1
ATOM 1404 C CA . ALA A 1 181 ? 7.027 -0.105 -8.078 1 96.5 181 ALA A CA 1
ATOM 1405 C C . ALA A 1 181 ? 5.734 -0.632 -7.457 1 96.5 181 ALA A C 1
ATOM 1407 O O . ALA A 1 181 ? 5.086 -1.517 -8.023 1 96.5 181 ALA A O 1
ATOM 1408 N N . ALA A 1 182 ? 5.352 -0.079 -6.297 1 97.81 182 ALA A N 1
ATOM 1409 C CA . ALA A 1 182 ? 4.125 -0.495 -5.625 1 97.81 182 ALA A CA 1
ATOM 1410 C C . ALA A 1 182 ? 2.902 -0.207 -6.492 1 97.81 182 ALA A C 1
ATOM 1412 O O . ALA A 1 182 ? 1.976 -1.019 -6.562 1 97.81 182 ALA A O 1
ATOM 1413 N N . LEU A 1 183 ? 2.926 0.943 -7.109 1 98 183 LEU A N 1
ATOM 1414 C CA . LEU A 1 183 ? 1.844 1.35 -8 1 98 183 LEU A CA 1
ATOM 1415 C C . LEU A 1 183 ? 1.676 0.351 -9.141 1 98 183 LEU A C 1
ATOM 1417 O O . LEU A 1 183 ? 0.559 -0.086 -9.43 1 98 183 LEU A O 1
ATOM 1421 N N . GLN A 1 184 ? 2.76 -0.03 -9.727 1 97.31 184 GLN A N 1
ATOM 1422 C CA . GLN A 1 184 ? 2.736 -1.029 -10.789 1 97.31 184 GLN A CA 1
ATOM 1423 C C . GLN A 1 184 ? 2.242 -2.375 -10.266 1 97.31 184 GLN A C 1
ATOM 1425 O O . GLN A 1 184 ? 1.345 -2.982 -10.852 1 97.31 184 GLN A O 1
ATOM 1430 N N . ARG A 1 185 ? 2.771 -2.785 -9.195 1 98.31 185 ARG A N 1
ATOM 1431 C CA . ARG A 1 185 ? 2.467 -4.082 -8.602 1 98.31 185 ARG A CA 1
ATOM 1432 C C . ARG A 1 185 ? 0.994 -4.176 -8.219 1 98.31 185 ARG A C 1
ATOM 1434 O O . ARG A 1 185 ? 0.328 -5.168 -8.523 1 98.31 185 ARG A O 1
ATOM 1441 N N . GLY A 1 186 ? 0.5 -3.146 -7.523 1 98.56 186 GLY A N 1
ATOM 1442 C CA . GLY A 1 186 ? -0.893 -3.133 -7.105 1 98.56 186 GLY A CA 1
ATOM 1443 C C . GLY A 1 186 ? -1.864 -3.133 -8.266 1 98.56 186 GLY A C 1
ATOM 1444 O O . GLY A 1 186 ? -2.893 -3.812 -8.227 1 98.56 186 GLY A O 1
ATOM 1445 N N . SER A 1 187 ? -1.502 -2.406 -9.266 1 98.5 187 SER A N 1
ATOM 1446 C CA . SER A 1 187 ? -2.363 -2.336 -10.445 1 98.5 187 SER A CA 1
ATOM 1447 C C . SER A 1 187 ? -2.406 -3.67 -11.18 1 98.5 187 SER A C 1
ATOM 1449 O O . SER A 1 187 ? -3.475 -4.121 -11.594 1 98.5 187 SER A O 1
ATOM 1451 N N . GLU A 1 188 ? -1.257 -4.324 -11.305 1 98.5 188 GLU A N 1
ATOM 1452 C CA . GLU A 1 188 ? -1.219 -5.656 -11.898 1 98.5 188 GLU A CA 1
ATOM 1453 C C . GLU A 1 188 ? -2.111 -6.625 -11.133 1 98.5 188 GLU A C 1
ATOM 1455 O O . GLU A 1 188 ? -2.93 -7.332 -11.727 1 98.5 188 GLU A O 1
ATOM 1460 N N . ALA A 1 189 ? -1.998 -6.594 -9.859 1 98.75 189 ALA A N 1
ATOM 1461 C CA . ALA A 1 189 ? -2.693 -7.555 -9.016 1 98.75 189 ALA A CA 1
ATOM 1462 C C . ALA A 1 189 ? -4.203 -7.344 -9.062 1 98.75 189 ALA A C 1
ATOM 1464 O O . ALA A 1 189 ? -4.969 -8.297 -9.219 1 98.75 189 ALA A O 1
ATOM 1465 N N . MET A 1 190 ? -4.625 -6.086 -8.961 1 98.19 190 MET A N 1
ATOM 1466 C CA . MET A 1 190 ? -6.055 -5.809 -8.898 1 98.19 190 MET A CA 1
ATOM 1467 C C . MET A 1 190 ? -6.715 -6.031 -10.258 1 98.19 190 MET A C 1
ATOM 1469 O O . MET A 1 190 ? -7.848 -6.5 -10.336 1 98.19 190 MET A O 1
ATOM 1473 N N . LEU A 1 191 ? -6.008 -5.691 -11.312 1 98.31 191 LEU A N 1
ATOM 1474 C CA . LEU A 1 191 ? -6.559 -5.945 -12.641 1 98.31 191 LEU A CA 1
ATOM 1475 C C . LEU A 1 191 ? -6.598 -7.441 -12.938 1 98.31 191 LEU A C 1
ATOM 1477 O O . LEU A 1 191 ? -7.527 -7.922 -13.594 1 98.31 191 LEU A O 1
ATOM 1481 N N . LEU A 1 192 ? -5.586 -8.164 -12.492 1 98.75 192 LEU A N 1
ATOM 1482 C CA . LEU A 1 192 ? -5.629 -9.617 -12.617 1 98.75 192 LEU A CA 1
ATOM 1483 C C . LEU A 1 192 ? -6.844 -10.188 -11.891 1 98.75 192 LEU A C 1
ATOM 1485 O O . LEU A 1 192 ? -7.527 -11.07 -12.422 1 98.75 192 LEU A O 1
ATOM 1489 N N . TYR A 1 193 ? -7.09 -9.719 -10.688 1 98.62 193 TYR A N 1
ATOM 1490 C CA . TYR A 1 193 ? -8.227 -10.211 -9.922 1 98.62 193 TYR A CA 1
ATOM 1491 C C . TYR A 1 193 ? -9.531 -10.023 -10.688 1 98.62 193 TYR A C 1
ATOM 1493 O O . TYR A 1 193 ? -10.391 -10.906 -10.703 1 98.62 193 TYR A O 1
ATOM 1501 N N . GLN A 1 194 ? -9.664 -8.883 -11.352 1 97.69 194 GLN A N 1
ATOM 1502 C CA . GLN A 1 194 ? -10.828 -8.648 -12.203 1 97.69 194 GLN A CA 1
ATOM 1503 C C . GLN A 1 194 ? -10.922 -9.703 -13.305 1 97.69 194 GLN A C 1
ATOM 1505 O O . GLN A 1 194 ? -12 -10.227 -13.578 1 97.69 194 GLN A O 1
ATOM 1510 N N . ALA A 1 195 ? -9.805 -9.961 -13.914 1 98.31 195 ALA A N 1
ATOM 1511 C CA . ALA A 1 195 ? -9.781 -10.969 -14.969 1 98.31 195 ALA A CA 1
ATOM 1512 C C . ALA A 1 195 ? -10.172 -12.336 -14.43 1 98.31 195 ALA A C 1
ATOM 1514 O O . ALA A 1 195 ? -10.898 -13.086 -15.086 1 98.31 195 ALA A O 1
ATOM 1515 N N . ILE A 1 196 ? -9.695 -12.664 -13.25 1 98.69 196 ILE A N 1
ATOM 1516 C CA . ILE A 1 196 ? -10.008 -13.945 -12.625 1 98.69 196 ILE A CA 1
ATOM 1517 C C . ILE A 1 196 ? -11.5 -14.031 -12.344 1 98.69 196 ILE A C 1
ATOM 1519 O O . ILE A 1 196 ? -12.133 -15.055 -12.617 1 98.69 196 ILE A O 1
ATOM 1523 N N . LEU A 1 197 ? -12.07 -12.953 -11.805 1 98.12 197 LEU A N 1
ATOM 1524 C CA . LEU A 1 197 ? -13.492 -12.922 -11.484 1 98.12 197 LEU A CA 1
ATOM 1525 C C . LEU A 1 197 ? -14.336 -13.086 -12.75 1 98.12 197 LEU A C 1
ATOM 1527 O O . LEU A 1 197 ? -15.32 -13.828 -12.75 1 98.12 197 LEU A O 1
ATOM 1531 N N . LYS A 1 198 ? -13.945 -12.398 -13.82 1 97.69 198 LYS A N 1
ATOM 1532 C CA . LYS A 1 198 ? -14.664 -12.508 -15.086 1 97.69 198 LYS A CA 1
ATOM 1533 C C . LYS A 1 198 ? -14.633 -13.945 -15.609 1 97.69 198 LYS A C 1
ATOM 1535 O O . LYS A 1 198 ? -15.672 -14.492 -15.992 1 97.69 198 LYS A O 1
ATOM 1540 N N . ARG A 1 199 ? -13.5 -14.539 -15.562 1 98 199 ARG A N 1
ATOM 1541 C CA . ARG A 1 199 ? -13.352 -15.914 -16.047 1 98 199 ARG A CA 1
ATOM 1542 C C . ARG A 1 199 ? -14.109 -16.891 -15.164 1 98 199 ARG A C 1
ATOM 1544 O O . ARG A 1 199 ? -14.758 -17.812 -15.664 1 98 199 ARG A O 1
ATOM 1551 N N . ARG A 1 200 ? -13.984 -16.703 -13.875 1 97.94 200 ARG A N 1
ATOM 1552 C CA . ARG A 1 200 ? -14.688 -17.562 -12.93 1 97.94 200 ARG A CA 1
ATOM 1553 C C . ARG A 1 200 ? -16.188 -17.516 -13.156 1 97.94 200 ARG A C 1
ATOM 1555 O O . ARG A 1 200 ? -16.875 -18.531 -13.078 1 97.94 200 ARG A O 1
ATOM 1562 N N . ARG A 1 201 ? -16.688 -16.375 -13.391 1 96.56 201 ARG A N 1
ATOM 1563 C CA . ARG A 1 201 ? -18.109 -16.188 -13.664 1 96.56 201 ARG A CA 1
ATOM 1564 C C . ARG A 1 201 ? -18.531 -16.953 -14.914 1 96.56 201 ARG A C 1
ATOM 1566 O O . ARG A 1 201 ? -19.625 -17.516 -14.969 1 96.56 201 ARG A O 1
ATOM 1573 N N . GLN A 1 202 ? -17.672 -17 -15.867 1 96.5 202 GLN A N 1
ATOM 1574 C CA . GLN A 1 202 ? -17.969 -17.625 -17.156 1 96.5 202 GLN A CA 1
ATOM 1575 C C . GLN A 1 202 ? -17.781 -19.141 -17.094 1 96.5 202 GLN A C 1
ATOM 1577 O O . GLN A 1 202 ? -18.562 -19.891 -17.672 1 96.5 202 GLN A O 1
ATOM 1582 N N . SER A 1 203 ? -16.797 -19.625 -16.359 1 97.25 203 SER A N 1
ATOM 1583 C CA . SER A 1 203 ? -16.391 -21.016 -16.484 1 97.25 203 SER A CA 1
ATOM 1584 C C . SER A 1 203 ? -16.75 -21.812 -15.242 1 97.25 203 SER A C 1
ATOM 1586 O O . SER A 1 203 ? -16.828 -23.047 -15.289 1 97.25 203 SER A O 1
ATOM 1588 N N . ASP A 1 204 ? -16.797 -21.141 -14.094 1 97.44 204 ASP A N 1
ATOM 1589 C CA . ASP A 1 204 ? -17.016 -21.75 -12.789 1 97.44 204 ASP A CA 1
ATOM 1590 C C . ASP A 1 204 ? -15.852 -22.656 -12.398 1 97.44 204 ASP A C 1
ATOM 1592 O O . ASP A 1 204 ? -15.977 -23.484 -11.5 1 97.44 204 ASP A O 1
ATOM 1596 N N . ASN A 1 205 ? -14.758 -22.531 -13.133 1 98.5 205 ASN A N 1
ATOM 1597 C CA . ASN A 1 205 ? -13.586 -23.344 -12.828 1 98.5 205 ASN A CA 1
ATOM 1598 C C . ASN A 1 205 ? -13.008 -23 -11.453 1 98.5 205 ASN A C 1
ATOM 1600 O O . ASN A 1 205 ? -13.016 -21.844 -11.047 1 98.5 205 ASN A O 1
ATOM 1604 N N . ALA A 1 206 ? -12.469 -24.047 -10.781 1 98.56 206 ALA A N 1
ATOM 1605 C CA . ALA A 1 206 ? -11.641 -23.766 -9.609 1 98.56 206 ALA A CA 1
ATOM 1606 C C . ALA A 1 206 ? -10.453 -22.875 -9.977 1 98.56 206 ALA A C 1
ATOM 1608 O O . ALA A 1 206 ? -10.078 -22.797 -11.148 1 98.56 206 ALA A O 1
ATOM 1609 N N . VAL A 1 207 ? -9.93 -22.203 -8.945 1 98.88 207 VAL A N 1
ATOM 1610 C CA . VAL A 1 207 ? -8.875 -21.234 -9.227 1 98.88 207 VAL A CA 1
ATOM 1611 C C . VAL A 1 207 ? -7.676 -21.516 -8.32 1 98.88 207 VAL A C 1
ATOM 1613 O O . VAL A 1 207 ? -7.836 -21.75 -7.125 1 98.88 207 VAL A O 1
ATOM 1616 N N . VAL A 1 208 ? -6.5 -21.547 -8.898 1 98.94 208 VAL A N 1
ATOM 1617 C CA . VAL A 1 208 ? -5.215 -21.5 -8.211 1 98.94 208 VAL A CA 1
ATOM 1618 C C . VAL A 1 208 ? -4.41 -20.297 -8.711 1 98.94 208 VAL A C 1
ATOM 1620 O O . VAL A 1 208 ? -4.191 -20.141 -9.914 1 98.94 208 VAL A O 1
ATOM 1623 N N . LEU A 1 209 ? -4.078 -19.406 -7.875 1 98.94 209 LEU A N 1
ATOM 1624 C CA . LEU A 1 209 ? -3.156 -18.312 -8.156 1 98.94 209 LEU A CA 1
ATOM 1625 C C . LEU A 1 209 ? -1.872 -18.453 -7.348 1 98.94 209 LEU A C 1
ATOM 1627 O O . LEU A 1 209 ? -1.918 -18.562 -6.121 1 98.94 209 LEU A O 1
ATOM 1631 N N . MET A 1 210 ? -0.714 -18.484 -8.039 1 98.94 210 MET A N 1
ATOM 1632 C CA . MET A 1 210 ? 0.525 -18.703 -7.293 1 98.94 210 MET A CA 1
ATOM 1633 C C . MET A 1 210 ? 1.66 -17.875 -7.883 1 98.94 210 MET A C 1
ATOM 1635 O O . MET A 1 210 ? 1.611 -17.484 -9.047 1 98.94 210 MET A O 1
ATOM 1639 N N . GLY A 1 211 ? 2.639 -17.578 -7.055 1 98.81 211 GLY A N 1
ATOM 1640 C CA . GLY A 1 211 ? 3.865 -16.984 -7.547 1 98.81 211 GLY A CA 1
ATOM 1641 C C . GLY A 1 211 ? 4.5 -16.016 -6.559 1 98.81 211 GLY A C 1
ATOM 1642 O O . GLY A 1 211 ? 4.27 -16.125 -5.352 1 98.81 211 GLY A O 1
ATOM 1643 N N . ASP A 1 212 ? 5.453 -15.312 -7.09 1 98.69 212 ASP A N 1
ATOM 1644 C CA . ASP A 1 212 ? 6.125 -14.234 -6.367 1 98.69 212 ASP A CA 1
ATOM 1645 C C . ASP A 1 212 ? 5.34 -12.93 -6.477 1 98.69 212 ASP A C 1
ATOM 1647 O O . ASP A 1 212 ? 5.352 -12.281 -7.523 1 98.69 212 ASP A O 1
ATOM 1651 N N . PHE A 1 213 ? 4.73 -12.586 -5.328 1 98.75 213 PHE A N 1
ATOM 1652 C CA . PHE A 1 213 ? 3.885 -11.398 -5.324 1 98.75 213 PHE A CA 1
ATOM 1653 C C . PHE A 1 213 ? 4.703 -10.156 -5.02 1 98.75 213 PHE A C 1
ATOM 1655 O O . PHE A 1 213 ? 4.234 -9.031 -5.234 1 98.75 213 PHE A O 1
ATOM 1662 N N . ASN A 1 214 ? 5.844 -10.305 -4.508 1 97.62 214 ASN A N 1
ATOM 1663 C CA . ASN A 1 214 ? 6.832 -9.266 -4.23 1 97.62 214 ASN A CA 1
ATOM 1664 C C . ASN A 1 214 ? 6.32 -8.281 -3.186 1 97.62 214 ASN A C 1
ATOM 1666 O O . ASN A 1 214 ? 6.801 -7.145 -3.109 1 97.62 214 ASN A O 1
ATOM 1670 N N . ALA A 1 215 ? 5.359 -8.625 -2.449 1 97.25 215 ALA A N 1
ATOM 1671 C CA . ALA A 1 215 ? 4.848 -7.852 -1.32 1 97.25 215 ALA A CA 1
ATOM 1672 C C . ALA A 1 215 ? 4.039 -8.734 -0.374 1 97.25 215 ALA A C 1
ATOM 1674 O O . ALA A 1 215 ? 3.65 -9.844 -0.732 1 97.25 215 ALA A O 1
ATOM 1675 N N . GLY A 1 216 ? 3.859 -8.219 0.806 1 96.62 216 GLY A N 1
ATOM 1676 C CA . GLY A 1 216 ? 2.994 -8.922 1.74 1 96.62 216 GLY A CA 1
ATOM 1677 C C . GLY A 1 216 ? 1.537 -8.922 1.32 1 96.62 216 GLY A C 1
ATOM 1678 O O . GLY A 1 216 ? 1.041 -7.926 0.784 1 96.62 216 GLY A O 1
ATOM 1679 N N . ILE A 1 217 ? 0.851 -9.953 1.651 1 96.69 217 ILE A N 1
ATOM 1680 C CA . ILE A 1 217 ? -0.51 -10.164 1.171 1 96.69 217 ILE A CA 1
ATOM 1681 C C . ILE A 1 217 ? -1.444 -9.133 1.792 1 96.69 217 ILE A C 1
ATOM 1683 O O . ILE A 1 217 ? -2.52 -8.852 1.256 1 96.69 217 ILE A O 1
ATOM 1687 N N . ASP A 1 218 ? -1.062 -8.484 2.938 1 94.31 218 ASP A N 1
ATOM 1688 C CA . ASP A 1 218 ? -1.888 -7.504 3.633 1 94.31 218 ASP A CA 1
ATOM 1689 C C . ASP A 1 218 ? -1.52 -6.082 3.217 1 94.31 218 ASP A C 1
ATOM 1691 O O . ASP A 1 218 ? -2.09 -5.113 3.727 1 94.31 218 ASP A O 1
ATOM 1695 N N . SER A 1 219 ? -0.577 -5.98 2.334 1 96.62 219 SER A N 1
ATOM 1696 C CA . SER A 1 219 ? -0.171 -4.66 1.869 1 96.62 219 SER A CA 1
ATOM 1697 C C . SER A 1 219 ? -1.303 -3.965 1.119 1 96.62 219 SER A C 1
ATOM 1699 O O . SER A 1 219 ? -2.234 -4.621 0.646 1 96.62 219 SER A O 1
ATOM 1701 N N . SER A 1 220 ? -1.211 -2.646 1.002 1 96.44 220 SER A N 1
ATOM 1702 C CA . SER A 1 220 ? -2.242 -1.857 0.336 1 96.44 220 SER A CA 1
ATOM 1703 C C . SER A 1 220 ? -2.443 -2.312 -1.105 1 96.44 220 SER A C 1
ATOM 1705 O O . SER A 1 220 ? -3.559 -2.266 -1.627 1 96.44 220 SER A O 1
ATOM 1707 N N . GLU A 1 221 ? -1.337 -2.764 -1.708 1 97.5 221 GLU A N 1
ATOM 1708 C CA . GLU A 1 221 ? -1.397 -3.084 -3.131 1 97.5 221 GLU A CA 1
ATOM 1709 C C . GLU A 1 221 ? -1.954 -4.484 -3.357 1 97.5 221 GLU A C 1
ATOM 1711 O O . GLU A 1 221 ? -2.377 -4.82 -4.465 1 97.5 221 GLU A O 1
ATOM 1716 N N . LEU A 1 222 ? -2.025 -5.359 -2.262 1 98.19 222 LEU A N 1
ATOM 1717 C CA . LEU A 1 222 ? -2.402 -6.742 -2.529 1 98.19 222 LEU A CA 1
ATOM 1718 C C . LEU A 1 222 ? -3.637 -7.137 -1.722 1 98.19 222 LEU A C 1
ATOM 1720 O O . LEU A 1 222 ? -4.293 -8.133 -2.027 1 98.19 222 LEU A O 1
ATOM 1724 N N . LYS A 1 223 ? -4.02 -6.387 -0.709 1 96.12 223 LYS A N 1
ATOM 1725 C CA . LYS A 1 223 ? -5.047 -6.812 0.238 1 96.12 223 LYS A CA 1
ATOM 1726 C C . LY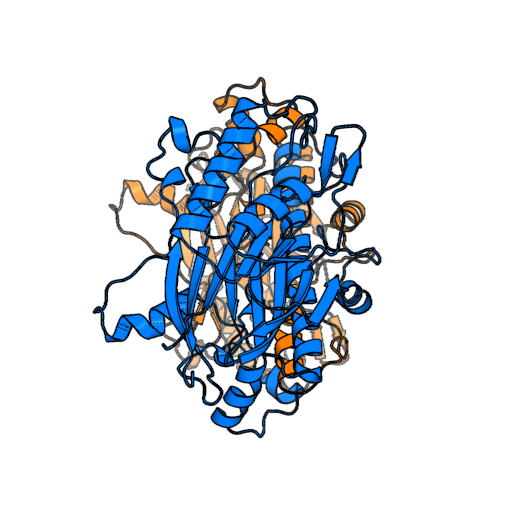S A 1 223 ? -6.398 -6.98 -0.454 1 96.12 223 LYS A C 1
ATOM 1728 O O . LYS A 1 223 ? -7.25 -7.734 0.018 1 96.12 223 LYS A O 1
ATOM 1733 N N . GLY A 1 224 ? -6.594 -6.352 -1.557 1 96.12 224 GLY A N 1
ATOM 1734 C CA . GLY A 1 224 ? -7.832 -6.48 -2.311 1 96.12 224 GLY A CA 1
ATOM 1735 C C . GLY A 1 224 ? -8.062 -7.879 -2.848 1 96.12 224 GLY A C 1
ATOM 1736 O O . GLY A 1 224 ? -9.188 -8.234 -3.211 1 96.12 224 GLY A O 1
ATOM 1737 N N . LEU A 1 225 ? -7.027 -8.711 -2.91 1 97.56 225 LEU A N 1
ATOM 1738 C CA . LEU A 1 225 ? -7.133 -10.07 -3.426 1 97.56 225 LEU A CA 1
ATOM 1739 C C . LEU A 1 225 ? -7.91 -10.961 -2.459 1 97.56 225 LEU A C 1
ATOM 1741 O O . LEU A 1 225 ? -8.43 -12.008 -2.854 1 97.56 225 LEU A O 1
ATOM 1745 N N . LEU A 1 226 ? -7.918 -10.531 -1.17 1 95.94 226 LEU A N 1
ATOM 1746 C CA . LEU A 1 226 ? -8.461 -11.406 -0.136 1 95.94 226 LEU A CA 1
ATOM 1747 C C . LEU A 1 226 ? -9.617 -10.734 0.591 1 95.94 226 LEU A C 1
ATOM 1749 O O . LEU A 1 226 ? -9.859 -11.008 1.768 1 95.94 226 LEU A O 1
ATOM 1753 N N . VAL A 1 227 ? -10.344 -9.93 -0.038 1 88.25 227 VAL A N 1
ATOM 1754 C CA . VAL A 1 227 ? -11.422 -9.195 0.618 1 88.25 227 VAL A CA 1
ATOM 1755 C C . VAL A 1 227 ? -12.484 -10.172 1.109 1 88.25 227 VAL A C 1
ATOM 1757 O O . VAL A 1 227 ? -12.977 -11.008 0.343 1 88.25 227 VAL A O 1
ATOM 1760 N N . GLY A 1 228 ? -12.781 -10.133 2.373 1 81.56 228 GLY A N 1
ATOM 1761 C CA . GLY A 1 228 ? -13.82 -10.938 2.982 1 81.56 228 GLY A CA 1
ATOM 1762 C C . GLY A 1 228 ? -15.164 -10.242 3.043 1 81.56 228 GLY A C 1
ATOM 1763 O O . GLY A 1 228 ? -15.25 -9.023 2.842 1 81.56 228 GLY A O 1
ATOM 1764 N N . ALA A 1 229 ? -16.172 -10.961 3.32 1 79 229 ALA A N 1
ATOM 1765 C CA . ALA A 1 229 ? -17.531 -10.43 3.398 1 79 229 ALA A CA 1
ATOM 1766 C C . ALA A 1 229 ? -17.625 -9.328 4.449 1 79 229 ALA A C 1
ATOM 1768 O O . ALA A 1 229 ? -18.312 -8.328 4.242 1 79 229 ALA A O 1
ATOM 1769 N N . GLY A 1 230 ? -16.859 -9.5 5.531 1 77.56 230 GLY A N 1
ATOM 1770 C CA . GLY A 1 230 ? -16.922 -8.555 6.633 1 77.56 230 GLY A CA 1
ATOM 1771 C C . GLY A 1 230 ? -16.219 -7.238 6.34 1 77.56 230 GLY A C 1
ATOM 1772 O O . GLY A 1 230 ? -16.344 -6.277 7.098 1 77.56 230 GLY A O 1
ATOM 1773 N N . GLN A 1 231 ? -15.586 -7.172 5.238 1 82.81 231 GLN A N 1
ATOM 1774 C CA . GLN A 1 231 ? -14.82 -5.977 4.906 1 82.81 231 GLN A CA 1
ATOM 1775 C C . GLN A 1 231 ? -15.539 -5.141 3.85 1 82.81 231 GLN A C 1
ATOM 1777 O O . GLN A 1 231 ? -15.039 -4.098 3.428 1 82.81 231 GLN A O 1
ATOM 1782 N N . LEU A 1 232 ? -16.656 -5.633 3.459 1 87.38 232 LEU A N 1
ATOM 1783 C CA . LEU A 1 232 ? -17.422 -4.93 2.434 1 87.38 232 LEU A CA 1
ATOM 1784 C C . LEU A 1 232 ? -18.297 -3.857 3.055 1 87.38 232 LEU A C 1
ATOM 1786 O O . LEU A 1 232 ? -18.891 -4.07 4.121 1 87.38 232 LEU A O 1
ATOM 1790 N N . TYR A 1 233 ? -18.344 -2.725 2.43 1 79.75 233 TYR A N 1
ATOM 1791 C CA . TYR A 1 233 ? -19.156 -1.614 2.916 1 79.75 233 TYR A CA 1
ATOM 1792 C C . TYR A 1 233 ? -20.625 -1.82 2.568 1 79.75 233 TYR A C 1
ATOM 1794 O O . TYR A 1 233 ? -20.953 -2.266 1.464 1 79.75 233 TYR A O 1
ATOM 1802 N N . ASN A 1 234 ? -21.484 -1.485 3.471 1 79.19 234 ASN A N 1
ATOM 1803 C CA . ASN A 1 234 ? -22.906 -1.659 3.285 1 79.19 234 ASN A CA 1
ATOM 1804 C C . ASN A 1 234 ? -23.422 -0.903 2.059 1 79.19 234 ASN A C 1
ATOM 1806 O O . ASN A 1 234 ? -24.266 -1.404 1.319 1 79.19 234 ASN A O 1
ATOM 1810 N N . GLY A 1 235 ? -22.891 0.25 1.928 1 77.12 235 GLY A N 1
ATOM 1811 C CA . GLY A 1 235 ? -23.281 1.029 0.763 1 77.12 235 GLY A CA 1
ATOM 1812 C C . GLY A 1 235 ? -22.969 0.333 -0.55 1 77.12 235 GLY A C 1
ATOM 1813 O O . GLY A 1 235 ? -23.781 0.386 -1.487 1 77.12 235 GLY A O 1
ATOM 1814 N N . ASP A 1 236 ? -21.891 -0.435 -0.595 1 81.62 236 ASP A N 1
ATOM 1815 C CA . ASP A 1 236 ? -21.5 -1.163 -1.798 1 81.62 236 ASP A CA 1
ATOM 1816 C C . ASP A 1 236 ? -22.406 -2.373 -2.027 1 81.62 236 ASP A C 1
ATOM 1818 O O . ASP A 1 236 ? -22.75 -2.688 -3.166 1 81.62 236 ASP A O 1
ATOM 1822 N N . ILE A 1 237 ? -22.734 -2.971 -0.942 1 86.62 237 ILE A N 1
ATOM 1823 C CA . ILE A 1 237 ? -23.625 -4.125 -1.024 1 86.62 237 ILE A CA 1
ATOM 1824 C C . ILE A 1 237 ? -24.969 -3.707 -1.609 1 86.62 237 ILE A C 1
ATOM 1826 O O . ILE A 1 237 ? -25.516 -4.391 -2.477 1 86.62 237 ILE A O 1
ATOM 1830 N N . ARG A 1 238 ? -25.453 -2.541 -1.154 1 83.31 238 ARG A N 1
ATOM 1831 C CA . ARG A 1 238 ? -26.719 -2.01 -1.655 1 83.31 238 ARG A CA 1
ATOM 1832 C C . ARG A 1 238 ? -26.609 -1.658 -3.137 1 83.31 238 ARG A C 1
ATOM 1834 O O . ARG A 1 238 ? -27.5 -1.992 -3.922 1 83.31 238 ARG A O 1
ATOM 1841 N N . ALA A 1 239 ? -25.562 -1.062 -3.496 1 77.94 239 ALA A N 1
ATOM 1842 C CA . ALA A 1 239 ? -25.359 -0.642 -4.879 1 77.94 239 ALA A CA 1
ATOM 1843 C C . ALA A 1 239 ? -25.281 -1.845 -5.816 1 77.94 239 ALA A C 1
ATOM 1845 O O . ALA A 1 239 ? -25.688 -1.758 -6.977 1 77.94 239 ALA A O 1
ATOM 1846 N N . ALA A 1 240 ? -24.797 -2.951 -5.262 1 82.62 240 ALA A N 1
ATOM 1847 C CA . ALA A 1 240 ? -24.672 -4.172 -6.055 1 82.62 240 ALA A CA 1
ATOM 1848 C C . ALA A 1 240 ? -25.984 -4.922 -6.117 1 82.62 240 ALA A C 1
ATOM 1850 O O . ALA A 1 240 ? -26.094 -5.953 -6.785 1 82.62 240 ALA A O 1
ATOM 1851 N N . GLY A 1 241 ? -27 -4.434 -5.41 1 82.75 241 GLY A N 1
ATOM 1852 C CA . GLY A 1 241 ? -28.328 -5.051 -5.418 1 82.75 241 GLY A CA 1
ATOM 1853 C C . GLY A 1 241 ? -28.406 -6.281 -4.539 1 82.75 241 GLY A C 1
ATOM 1854 O O . GLY A 1 241 ? -29.234 -7.164 -4.773 1 82.75 241 GLY A O 1
ATOM 1855 N N . LEU A 1 242 ? -27.547 -6.355 -3.541 1 87.06 242 LEU A N 1
ATOM 1856 C CA . LEU A 1 242 ? -27.484 -7.574 -2.74 1 87.06 242 LEU A CA 1
ATOM 1857 C C . LEU A 1 242 ? -27.969 -7.316 -1.32 1 87.06 242 LEU A C 1
ATOM 1859 O O . LEU A 1 242 ? -27.828 -8.172 -0.444 1 87.06 242 LEU A O 1
ATOM 1863 N N . HIS A 1 243 ? -28.484 -6.074 -0.99 1 83.06 243 HIS A N 1
ATOM 1864 C CA . HIS A 1 243 ? -28.906 -5.688 0.348 1 83.06 243 HIS A CA 1
ATOM 1865 C C . HIS A 1 243 ? -30.094 -6.535 0.814 1 83.06 243 HIS A C 1
ATOM 1867 O O . HIS A 1 243 ? -30.297 -6.707 2.018 1 83.06 243 HIS A O 1
ATOM 1873 N N . GLY A 1 244 ? -30.844 -7.188 0.047 1 83.56 244 GLY A N 1
ATOM 1874 C CA . GLY A 1 244 ? -32 -7.969 0.431 1 83.56 244 GLY A CA 1
ATOM 1875 C C . GLY A 1 244 ? -31.688 -9.414 0.735 1 83.56 244 GLY A C 1
ATOM 1876 O O . GLY A 1 244 ? -32.531 -10.156 1.255 1 83.56 244 GLY A O 1
ATOM 1877 N N . LEU A 1 245 ? -30.484 -9.734 0.546 1 85.75 245 LEU A N 1
ATOM 1878 C CA . LEU A 1 245 ? -30.094 -11.125 0.764 1 85.75 245 LEU A CA 1
ATOM 1879 C C . LEU A 1 245 ? -29.703 -11.352 2.219 1 85.75 245 LEU A C 1
ATOM 1881 O O . LEU A 1 245 ? -29.016 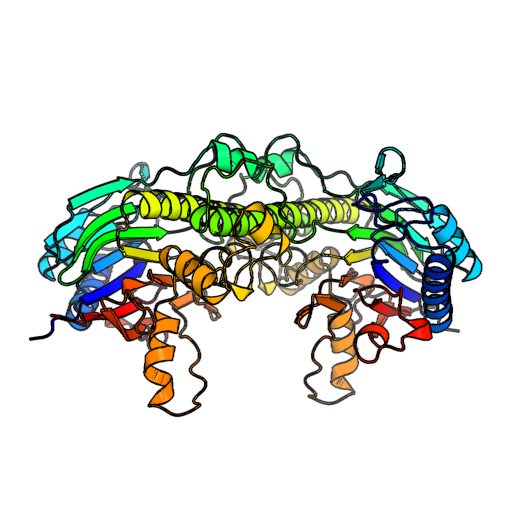-10.523 2.82 1 85.75 245 LEU A O 1
ATOM 1885 N N . PRO A 1 246 ? -30.234 -12.469 2.771 1 88.75 246 PRO A N 1
ATOM 1886 C CA . PRO A 1 246 ? -29.703 -12.836 4.09 1 88.75 246 PRO A CA 1
ATOM 1887 C C . PRO A 1 246 ? -28.188 -12.945 4.105 1 88.75 246 PRO A C 1
ATOM 1889 O O . PRO A 1 246 ? -27.578 -13.328 3.104 1 88.75 246 PRO A O 1
ATOM 1892 N N . ASP A 1 247 ? -27.562 -12.648 5.184 1 87.12 247 ASP A N 1
ATOM 1893 C CA . ASP A 1 247 ? -26.109 -12.617 5.336 1 87.12 247 ASP A CA 1
ATOM 1894 C C . ASP A 1 247 ? -25.484 -13.938 4.902 1 87.12 247 ASP A C 1
ATOM 1896 O O . ASP A 1 247 ? -24.453 -13.945 4.215 1 87.12 247 ASP A O 1
ATOM 1900 N N . GLU A 1 248 ? -26.141 -15.008 5.266 1 89.31 248 GLU A N 1
ATOM 1901 C CA . GLU A 1 248 ? -25.594 -16.328 4.945 1 89.31 248 GLU A CA 1
ATOM 1902 C C . GLU A 1 248 ? -25.578 -16.562 3.438 1 89.31 248 GLU A C 1
ATOM 1904 O O . GLU A 1 248 ? -24.641 -17.156 2.904 1 89.31 248 GLU A O 1
ATOM 1909 N N . ARG A 1 249 ? -26.656 -16.125 2.777 1 90.5 249 ARG A N 1
ATOM 1910 C CA . ARG A 1 249 ? -26.734 -16.297 1.33 1 90.5 249 ARG A CA 1
ATOM 1911 C C . ARG A 1 249 ? -25.719 -15.398 0.62 1 90.5 249 ARG A C 1
ATOM 1913 O O . ARG A 1 249 ? -25.125 -15.797 -0.382 1 90.5 249 ARG A O 1
ATOM 1920 N N . LEU A 1 250 ? -25.531 -14.18 1.13 1 91 250 LEU A N 1
ATOM 1921 C CA . LEU A 1 250 ? -24.531 -13.273 0.585 1 91 250 LEU A CA 1
ATOM 1922 C C . LEU A 1 250 ? -23.125 -13.875 0.718 1 91 250 LEU A C 1
ATOM 1924 O O . LEU A 1 250 ? -22.344 -13.859 -0.237 1 91 250 LEU A O 1
ATOM 1928 N N . LYS A 1 251 ? -22.875 -14.414 1.861 1 91.38 251 LYS A N 1
ATOM 1929 C CA . LYS A 1 251 ? -21.578 -15.039 2.109 1 91.38 251 LYS A CA 1
ATOM 1930 C C . LYS A 1 251 ? -21.328 -16.188 1.136 1 91.38 251 LYS A C 1
ATOM 1932 O O . LYS A 1 251 ? -20.219 -16.344 0.631 1 91.38 251 LYS A O 1
ATOM 1937 N N . LEU A 1 252 ? -22.328 -16.953 0.866 1 91.88 252 LEU A N 1
ATOM 1938 C CA . LEU A 1 252 ? -22.203 -18.078 -0.051 1 91.88 252 LEU A CA 1
ATOM 1939 C C . LEU A 1 252 ? -21.922 -17.594 -1.468 1 91.88 252 LEU A C 1
ATOM 1941 O O . LEU A 1 252 ? -21.078 -18.172 -2.166 1 91.88 252 LEU A O 1
ATOM 1945 N N . GLN A 1 253 ? -22.594 -16.547 -1.837 1 91.94 253 GLN A N 1
ATOM 1946 C CA . GLN A 1 253 ? -22.391 -16 -3.18 1 91.94 253 GLN A CA 1
ATOM 1947 C C . GLN A 1 253 ? -20.984 -15.414 -3.328 1 91.94 253 GLN A C 1
ATOM 1949 O O . GLN A 1 253 ? -20.359 -15.562 -4.375 1 91.94 253 GLN A O 1
ATOM 1954 N N . LEU A 1 254 ? -20.516 -14.797 -2.291 1 94.81 254 LEU A N 1
ATOM 1955 C CA . LEU A 1 254 ? -19.188 -14.195 -2.32 1 94.81 254 LEU A CA 1
ATOM 1956 C C . LEU A 1 254 ? -18.109 -15.273 -2.32 1 94.81 254 LEU A C 1
ATOM 1958 O O . LEU A 1 254 ? -17.078 -15.125 -2.988 1 94.81 254 LEU A O 1
ATOM 1962 N N . ALA A 1 255 ? -18.375 -16.359 -1.599 1 95.75 255 ALA A N 1
ATOM 1963 C CA . ALA A 1 255 ? -17.391 -17.422 -1.408 1 95.75 255 ALA A CA 1
ATOM 1964 C C . ALA A 1 255 ? -16.969 -18.016 -2.746 1 95.75 255 ALA A C 1
ATOM 1966 O O . ALA A 1 255 ? -15.805 -18.391 -2.926 1 95.75 255 ALA A O 1
ATOM 1967 N N . HIS A 1 256 ? -17.891 -18.062 -3.645 1 96 256 HIS A N 1
ATOM 1968 C CA . HIS A 1 256 ? -17.625 -18.641 -4.961 1 96 256 HIS A CA 1
ATOM 1969 C C . HIS A 1 256 ? -16.484 -17.891 -5.66 1 96 256 HIS A C 1
ATOM 1971 O O . HIS A 1 256 ? -15.719 -18.484 -6.418 1 96 256 HIS A O 1
ATOM 1977 N N . PHE A 1 257 ? -16.344 -16.578 -5.359 1 96.94 257 PHE A N 1
ATOM 1978 C CA . PHE A 1 257 ? -15.438 -15.734 -6.125 1 96.94 257 PHE A CA 1
ATOM 1979 C C . PHE A 1 257 ? -14.211 -15.359 -5.297 1 96.94 257 PHE A C 1
ATOM 1981 O O . PHE A 1 257 ? -13.234 -14.836 -5.832 1 96.94 257 PHE A O 1
ATOM 1988 N N . GLN A 1 258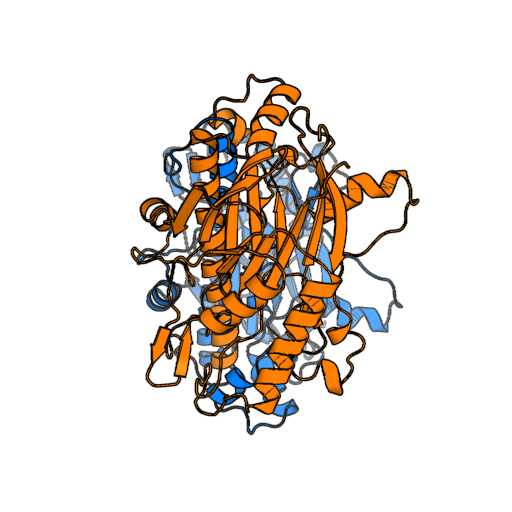 ? -14.219 -15.633 -4.023 1 97.19 258 GLN A N 1
ATOM 1989 C CA . GLN A 1 258 ? -13.141 -15.227 -3.131 1 97.19 258 GLN A CA 1
ATOM 1990 C C . GLN A 1 258 ? -11.922 -16.125 -3.299 1 97.19 258 GLN A C 1
ATOM 1992 O O . GLN A 1 258 ? -12.055 -17.312 -3.641 1 97.19 258 GLN A O 1
ATOM 1997 N N . LEU A 1 259 ? -10.789 -15.57 -3.104 1 98.19 259 LEU A N 1
ATOM 1998 C CA . LEU A 1 259 ? -9.531 -16.312 -3 1 98.19 259 LEU A CA 1
ATOM 1999 C C . LEU A 1 259 ? -9.102 -16.438 -1.544 1 98.19 259 LEU A C 1
ATOM 2001 O O . LEU A 1 259 ? -9.297 -15.523 -0.746 1 98.19 259 LEU A O 1
ATOM 2005 N N . LEU A 1 260 ? -8.547 -17.578 -1.282 1 97.62 260 LEU A N 1
ATOM 2006 C CA . LEU A 1 260 ? -8.117 -17.891 0.074 1 97.62 260 LEU A CA 1
ATOM 2007 C C . LEU A 1 260 ? -6.637 -18.281 0.099 1 97.62 260 LEU A C 1
ATOM 2009 O O . LEU A 1 260 ? -6.156 -18.969 -0.804 1 97.62 260 LEU A O 1
ATOM 2013 N N . ASP A 1 261 ? -5.996 -17.828 1.13 1 97.81 261 ASP A N 1
ATOM 2014 C CA . ASP A 1 261 ? -4.578 -18.141 1.313 1 97.81 261 ASP A CA 1
ATOM 2015 C C . ASP A 1 261 ? -4.387 -19.578 1.77 1 97.81 261 ASP A C 1
ATOM 2017 O O . ASP A 1 261 ? -4.891 -19.969 2.822 1 97.81 261 ASP A O 1
ATOM 2021 N N . ALA A 1 262 ? -3.588 -20.312 1.051 1 98.19 262 ALA A N 1
ATOM 2022 C CA . ALA A 1 262 ? -3.395 -21.734 1.343 1 98.19 262 ALA A CA 1
ATOM 2023 C C . ALA A 1 262 ? -2.828 -21.922 2.746 1 98.19 262 ALA A C 1
ATOM 2025 O O . ALA A 1 262 ? -3.189 -22.891 3.438 1 98.19 262 ALA A O 1
ATOM 2026 N N . TRP A 1 263 ? -1.885 -21.062 3.154 1 96.81 263 TRP A N 1
ATOM 2027 C CA . TRP A 1 263 ? -1.325 -21.141 4.5 1 96.81 263 TRP A CA 1
ATOM 2028 C C . TRP A 1 263 ? -2.42 -21 5.551 1 96.81 263 TRP A C 1
ATOM 2030 O O . TRP A 1 263 ? -2.441 -21.75 6.535 1 96.81 263 TRP A O 1
ATOM 2040 N N . GLN A 1 264 ? -3.293 -20.078 5.332 1 94.88 264 GLN A N 1
ATOM 2041 C CA . GLN A 1 264 ? -4.387 -19.875 6.277 1 94.88 264 GLN A CA 1
ATOM 2042 C C . GLN A 1 264 ? -5.336 -21.078 6.281 1 94.88 264 GLN A C 1
ATOM 2044 O O . GLN A 1 264 ? -5.824 -21.484 7.336 1 94.88 264 GLN A O 1
ATOM 2049 N N . LEU A 1 265 ? -5.641 -21.562 5.086 1 96.25 265 LEU A N 1
ATOM 2050 C CA . LEU A 1 265 ? -6.496 -22.734 4.984 1 96.25 265 LEU A CA 1
ATOM 2051 C C . LEU A 1 265 ? -5.906 -23.906 5.766 1 96.25 265 LEU A C 1
ATOM 2053 O O . LEU A 1 265 ? -6.629 -24.609 6.473 1 96.25 265 LEU A O 1
ATOM 2057 N N . TRP A 1 266 ? -4.621 -24.047 5.637 1 95.75 266 TRP A N 1
ATOM 2058 C CA . TRP A 1 266 ? -3.939 -25.125 6.355 1 95.75 266 TRP A CA 1
ATOM 2059 C C . TRP A 1 266 ? -4.043 -24.922 7.863 1 95.75 266 TRP A C 1
ATOM 2061 O O . TRP A 1 266 ? -4.332 -25.859 8.602 1 95.75 266 TRP A O 1
ATOM 2071 N N . ARG A 1 267 ? -3.844 -23.703 8.305 1 92.88 267 ARG A N 1
ATOM 2072 C CA . ARG A 1 267 ? -3.898 -23.391 9.727 1 92.88 267 ARG A CA 1
ATOM 2073 C C . ARG A 1 267 ? -5.277 -23.703 10.297 1 92.88 267 ARG A C 1
ATOM 2075 O O . ARG A 1 267 ? -5.395 -24.156 11.438 1 92.88 267 ARG A O 1
ATOM 2082 N N . GLU A 1 268 ? -6.227 -23.422 9.562 1 87.94 268 GLU A N 1
ATOM 2083 C CA . GLU A 1 268 ? -7.598 -23.625 10.023 1 87.94 268 GLU A CA 1
ATOM 2084 C C . GLU A 1 268 ? -7.922 -25.109 10.18 1 87.94 268 GLU A C 1
ATOM 2086 O O . GLU A 1 268 ? -8.695 -25.484 11.055 1 87.94 268 GLU A O 1
ATOM 2091 N N . VAL A 1 269 ? -7.375 -25.797 9.375 1 85.19 269 VAL A N 1
ATOM 2092 C CA . VAL A 1 269 ? -7.605 -27.25 9.43 1 85.19 269 VAL A CA 1
ATOM 2093 C C . VAL A 1 269 ? -6.746 -27.859 10.523 1 85.19 269 VAL A C 1
ATOM 2095 O O . VAL A 1 269 ? -7.176 -28.797 11.203 1 85.19 269 VAL A O 1
ATOM 2098 N N . SER A 1 270 ? -5.562 -27.328 10.773 1 79.12 270 SER A N 1
ATOM 2099 C CA . SER A 1 270 ? -4.598 -27.922 11.695 1 79.12 270 SER A CA 1
ATOM 2100 C C . SER A 1 270 ? -4.859 -27.469 13.133 1 79.12 270 SER A C 1
ATOM 2102 O O . SER A 1 270 ? -4.438 -28.141 14.086 1 79.12 270 SER A O 1
ATOM 2104 N N . GLU A 1 271 ? -5.262 -26.156 13.492 1 66.44 271 GLU A N 1
ATOM 2105 C CA . GLU A 1 271 ? -5.414 -25.562 14.812 1 66.44 271 GLU A CA 1
ATOM 2106 C C . GLU A 1 271 ? -6.312 -26.422 15.703 1 66.44 271 GLU A C 1
ATOM 2108 O O . GLU A 1 271 ? -6.031 -26.609 16.891 1 66.44 271 GLU A O 1
ATOM 2113 N N . PRO A 1 272 ? -7.574 -26.812 15.328 1 57.75 272 PRO A N 1
ATOM 2114 C CA . PRO A 1 272 ? -8.273 -27.625 16.328 1 57.75 272 PRO A CA 1
ATOM 2115 C C . PRO A 1 272 ? -7.41 -28.766 16.875 1 57.75 272 PRO A C 1
ATOM 2117 O O . PRO A 1 272 ? -7.523 -29.125 18.047 1 57.75 272 PRO A O 1
ATOM 2120 N N . ALA A 1 273 ? -6.531 -29.391 16.141 1 49.69 273 ALA A N 1
ATOM 2121 C CA . ALA A 1 273 ? -5.754 -30.531 16.625 1 49.69 273 ALA A CA 1
ATOM 2122 C C . ALA A 1 273 ? -4.59 -30.078 17.5 1 49.69 273 ALA A C 1
ATOM 2124 O O . ALA A 1 273 ? -4.172 -30.797 18.406 1 49.69 273 ALA A O 1
ATOM 2125 N N . CYS A 1 274 ? -3.793 -29.094 17.078 1 48.16 274 CYS A N 1
ATOM 2126 C CA . CYS A 1 274 ? -2.486 -28.906 17.703 1 48.16 274 CYS A CA 1
ATOM 2127 C C . CYS A 1 274 ? -2.539 -27.828 18.781 1 48.16 274 CYS A C 1
ATOM 2129 O O . CYS A 1 274 ? -1.529 -27.547 19.422 1 48.16 274 CYS A O 1
ATOM 2131 N N . GLY A 1 275 ? -3.455 -27.5 19.531 1 49.59 275 GLY A N 1
ATOM 2132 C CA . GLY A 1 275 ? -3.432 -26.516 20.594 1 49.59 275 GLY A CA 1
ATOM 2133 C C . GLY A 1 275 ? -3.061 -25.125 20.109 1 49.59 275 GLY A C 1
ATOM 2134 O O . GLY A 1 275 ? -2.721 -24.938 18.938 1 49.59 275 GLY A O 1
ATOM 2135 N N . GLN A 1 276 ? -3.227 -23.922 20.938 1 52 276 GLN A N 1
ATOM 2136 C CA . GLN A 1 276 ? -3.105 -22.469 20.797 1 52 276 GLN A CA 1
ATOM 2137 C C . GLN A 1 276 ? -1.723 -22.078 20.281 1 52 276 GLN A C 1
ATOM 2139 O O . GLN A 1 276 ? -1.158 -21.078 20.703 1 52 276 GLN A O 1
ATOM 2144 N N . VAL A 1 277 ? -0.954 -22.922 19.734 1 49.47 277 VAL A N 1
ATOM 2145 C CA . VAL A 1 277 ? 0.39 -22.406 19.484 1 49.47 277 VAL A CA 1
ATOM 2146 C C . VAL A 1 277 ? 0.354 -21.406 18.328 1 49.47 277 VAL A C 1
ATOM 2148 O O . VAL A 1 277 ? -0.222 -21.688 17.281 1 49.47 277 VAL A O 1
ATOM 2151 N N . THR A 1 278 ? 0.635 -20.203 18.656 1 59.38 278 THR A N 1
ATOM 2152 C CA . THR A 1 278 ? 0.811 -19.094 17.734 1 59.38 278 THR A CA 1
ATOM 2153 C C . THR A 1 278 ? 1.861 -19.422 16.672 1 59.38 278 THR A C 1
ATOM 2155 O O . THR A 1 278 ? 3.051 -19.516 16.984 1 59.38 278 THR A O 1
ATOM 2158 N N . VAL A 1 279 ? 1.512 -20.125 15.578 1 67.38 279 VAL A N 1
ATOM 2159 C CA . VAL A 1 279 ? 2.453 -20.422 14.5 1 67.38 279 VAL A CA 1
ATOM 2160 C C . VAL A 1 279 ? 2.646 -19.188 13.633 1 67.38 279 VAL A C 1
ATOM 2162 O O . VAL A 1 279 ? 1.675 -18.594 13.141 1 67.38 279 VAL A O 1
ATOM 2165 N N . THR A 1 280 ? 3.883 -18.641 13.633 1 82.06 280 THR A N 1
ATOM 2166 C CA . THR A 1 280 ? 4.242 -17.516 12.781 1 82.06 280 THR A CA 1
ATOM 2167 C C . THR A 1 280 ? 4.488 -17.969 11.344 1 82.06 280 THR A C 1
ATOM 2169 O O . THR A 1 280 ? 5.055 -19.047 11.125 1 82.06 280 THR A O 1
ATOM 2172 N N . ARG A 1 281 ? 3.949 -17.375 10.398 1 88.69 281 ARG A N 1
ATOM 2173 C CA . ARG A 1 281 ? 4.148 -17.703 8.992 1 88.69 281 ARG A CA 1
ATOM 2174 C C . ARG A 1 281 ? 5.629 -17.656 8.625 1 88.69 281 ARG A C 1
ATOM 2176 O O . ARG A 1 281 ? 6.309 -16.656 8.891 1 88.69 281 ARG A O 1
ATOM 2183 N N . PRO A 1 282 ? 6.062 -18.656 8.047 1 86.81 282 PRO A N 1
ATOM 2184 C CA . PRO A 1 282 ? 7.48 -18.672 7.684 1 86.81 282 PRO A CA 1
ATOM 2185 C C . PRO A 1 282 ? 7.816 -17.703 6.559 1 86.81 282 PRO A C 1
ATOM 2187 O O . PRO A 1 282 ? 7.012 -17.516 5.641 1 86.81 282 PRO A O 1
ATOM 2190 N N . VAL A 1 283 ? 9 -17.188 6.605 1 87.69 283 VAL A N 1
ATOM 2191 C CA . VAL A 1 283 ? 9.516 -16.266 5.609 1 87.69 283 VAL A CA 1
ATOM 2192 C C . VAL A 1 283 ? 9.812 -17 4.309 1 87.69 283 VAL A C 1
ATOM 2194 O O . VAL A 1 283 ? 10.266 -18.156 4.332 1 87.69 283 VAL A O 1
ATOM 2197 N N . THR A 1 284 ? 9.625 -16.328 3.178 1 91.88 284 THR A N 1
ATOM 2198 C CA . THR A 1 284 ? 9.828 -17 1.899 1 91.88 284 THR A CA 1
ATOM 2199 C C . THR A 1 284 ? 10.938 -16.312 1.103 1 91.88 284 THR A C 1
ATOM 2201 O O . THR A 1 284 ? 11.32 -16.797 0.033 1 91.88 284 THR A O 1
ATOM 2204 N N . HIS A 1 285 ? 11.406 -15.18 1.562 1 89.94 285 HIS A N 1
ATOM 2205 C CA . HIS A 1 285 ? 12.438 -14.422 0.86 1 89.94 285 HIS A CA 1
ATOM 2206 C C . HIS A 1 285 ? 13.352 -13.695 1.841 1 89.94 285 HIS A C 1
ATOM 2208 O O . HIS A 1 285 ? 12.891 -13.211 2.879 1 89.94 285 HIS A O 1
ATOM 2214 N N . PHE A 1 286 ? 14.578 -13.648 1.523 1 78.69 286 PHE A N 1
ATOM 2215 C CA . PHE A 1 286 ? 15.523 -12.898 2.342 1 78.69 286 PHE A CA 1
ATOM 2216 C C . PHE A 1 286 ? 16.25 -11.859 1.505 1 78.69 286 PHE A C 1
ATOM 2218 O O . PHE A 1 286 ? 16.719 -12.156 0.404 1 78.69 286 PHE A O 1
ATOM 2225 N N . HIS A 1 287 ? 16.156 -10.711 1.98 1 73.06 287 HIS A N 1
ATOM 2226 C CA . HIS A 1 287 ? 17.031 -9.641 1.507 1 73.06 287 HIS A CA 1
ATOM 2227 C C . HIS A 1 287 ? 18 -9.203 2.598 1 73.06 287 HIS A C 1
ATOM 2229 O O . HIS A 1 287 ? 17.609 -8.539 3.557 1 73.06 287 HIS A O 1
ATOM 2235 N N . GLY A 1 288 ? 19.172 -9.469 2.42 1 68.19 288 GLY A N 1
ATOM 2236 C CA . GLY A 1 288 ? 20.078 -9.305 3.543 1 68.19 288 GLY A CA 1
ATOM 2237 C C . GLY A 1 288 ? 19.641 -10.07 4.777 1 68.19 288 GLY A C 1
ATOM 2238 O O . GLY A 1 288 ? 19.438 -11.289 4.719 1 68.19 288 GLY A O 1
ATOM 2239 N N . SER A 1 289 ? 19.469 -9.359 5.84 1 69.94 289 SER A N 1
ATOM 2240 C CA . SER A 1 289 ? 19.109 -9.992 7.105 1 69.94 289 SER A CA 1
ATOM 2241 C C . SER A 1 289 ? 17.609 -9.906 7.359 1 69.94 289 SER A C 1
ATOM 2243 O O . SER A 1 289 ? 17.109 -10.461 8.344 1 69.94 289 SER A O 1
ATOM 2245 N N . GLN A 1 290 ? 16.953 -9.406 6.395 1 78.62 290 GLN A N 1
ATOM 2246 C CA . GLN A 1 290 ? 15.523 -9.211 6.629 1 78.62 290 GLN A CA 1
ATOM 2247 C C . GLN A 1 290 ? 14.688 -10.227 5.855 1 78.62 290 GLN A C 1
ATOM 2249 O O . GLN A 1 290 ? 14.883 -10.414 4.652 1 78.62 290 GLN A O 1
ATOM 2254 N N . GLY A 1 291 ? 13.906 -10.93 6.582 1 86 291 GLY A N 1
ATOM 2255 C CA . GLY A 1 291 ? 13.008 -11.898 5.977 1 86 291 GLY A CA 1
ATOM 2256 C C . GLY A 1 291 ? 11.633 -11.336 5.684 1 86 291 GLY A C 1
ATOM 2257 O O . GLY A 1 291 ? 11.148 -10.461 6.402 1 86 291 GLY A O 1
ATOM 2258 N N . S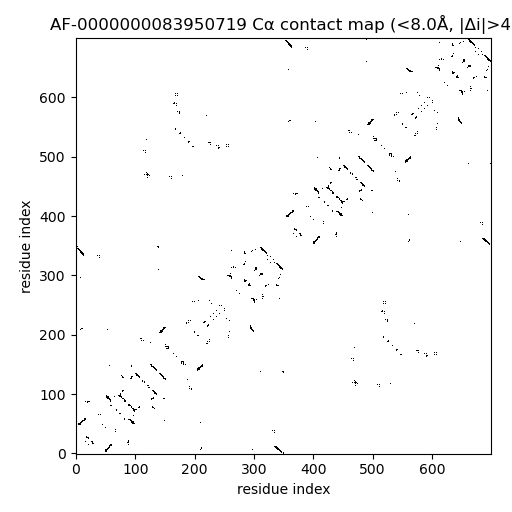ER A 1 292 ? 11.055 -11.812 4.543 1 92.19 292 SER A N 1
ATOM 2259 C CA . SER A 1 292 ? 9.703 -11.391 4.168 1 92.19 292 SER A CA 1
ATOM 2260 C C . SER A 1 292 ? 8.922 -12.531 3.529 1 92.19 292 SER A C 1
ATOM 2262 O O . SER A 1 292 ? 9.508 -13.516 3.078 1 92.19 292 SER A O 1
ATOM 2264 N N . VAL A 1 293 ? 7.688 -12.43 3.641 1 96.06 293 VAL A N 1
ATOM 2265 C CA . VAL A 1 293 ? 6.805 -13.359 2.945 1 96.06 293 VAL A CA 1
ATOM 2266 C C . VAL A 1 293 ? 6.258 -12.703 1.679 1 96.06 293 VAL A C 1
ATOM 2268 O O . VAL A 1 293 ? 5.465 -11.758 1.753 1 96.06 293 VAL A O 1
ATOM 2271 N N . VAL A 1 294 ? 6.707 -13.242 0.508 1 97.75 294 VAL A N 1
ATOM 2272 C CA . VAL A 1 294 ? 6.281 -12.57 -0.716 1 97.75 294 VAL A CA 1
ATOM 2273 C C . VAL A 1 294 ? 5.816 -13.609 -1.736 1 97.75 294 VAL A C 1
ATOM 2275 O O . VAL A 1 294 ? 5.375 -13.258 -2.834 1 97.75 294 VAL A O 1
ATOM 2278 N N . ASP A 1 295 ? 5.898 -14.898 -1.445 1 98.5 295 ASP A N 1
ATOM 2279 C CA . ASP A 1 295 ? 5.41 -15.984 -2.287 1 98.5 295 ASP A CA 1
ATOM 2280 C C . ASP A 1 295 ? 4.113 -16.562 -1.734 1 98.5 295 ASP A C 1
ATOM 2282 O O . ASP A 1 295 ? 4.031 -16.906 -0.552 1 98.5 295 ASP A O 1
ATOM 2286 N N . TYR A 1 296 ? 3.141 -16.719 -2.641 1 98.69 296 TYR A N 1
ATOM 2287 C CA . TYR A 1 296 ? 1.839 -17.125 -2.121 1 98.69 296 TYR A CA 1
ATOM 2288 C C . TYR A 1 296 ? 1.173 -18.141 -3.049 1 98.69 296 TYR A C 1
ATOM 2290 O O . TYR A 1 296 ? 1.485 -18.188 -4.238 1 98.69 296 TYR A O 1
ATOM 2298 N N . LEU A 1 297 ? 0.333 -18.922 -2.457 1 98.69 297 LEU A N 1
ATOM 2299 C CA . LEU A 1 297 ? -0.673 -19.766 -3.098 1 98.69 297 LEU A CA 1
ATOM 2300 C C . LEU A 1 297 ? -2.076 -19.375 -2.639 1 98.69 297 LEU A C 1
ATOM 2302 O O . LEU A 1 297 ? -2.41 -19.531 -1.461 1 98.69 297 LEU A O 1
ATOM 2306 N N . LEU A 1 298 ? -2.854 -18.828 -3.549 1 98.81 298 LEU A N 1
ATOM 2307 C CA . LEU A 1 298 ? -4.246 -18.5 -3.266 1 98.81 298 LEU A CA 1
ATOM 2308 C C . LEU A 1 298 ? -5.191 -19.453 -3.982 1 98.81 298 LEU A C 1
ATOM 2310 O O . LEU A 1 298 ? -4.973 -19.797 -5.148 1 98.81 298 LEU A O 1
ATOM 2314 N N . LEU A 1 299 ? -6.203 -19.875 -3.271 1 98.81 299 LEU A N 1
ATOM 2315 C CA . LEU A 1 299 ? -7.082 -20.938 -3.756 1 98.81 299 LEU A CA 1
ATOM 2316 C C . LEU A 1 299 ? -8.547 -20.516 -3.66 1 98.81 299 LEU A C 1
ATOM 2318 O O . LEU A 1 299 ? -8.914 -19.75 -2.775 1 98.81 299 LEU A O 1
ATOM 2322 N N . SER A 1 300 ? -9.344 -21.078 -4.594 1 98.38 300 SER A N 1
ATOM 2323 C CA . SER A 1 300 ? -10.781 -20.812 -4.523 1 98.38 300 SER A CA 1
ATOM 2324 C C . SER A 1 300 ? -11.461 -21.75 -3.531 1 98.38 300 SER A C 1
ATOM 2326 O O . SER A 1 300 ? -10.805 -22.562 -2.887 1 98.38 300 SER A O 1
ATOM 2328 N N . GLN A 1 301 ? -12.758 -21.656 -3.406 1 97.38 301 GLN A N 1
ATOM 2329 C CA . GLN A 1 301 ? -13.523 -22.297 -2.336 1 97.38 301 GLN A CA 1
ATOM 2330 C C . GLN A 1 301 ? -13.477 -23.812 -2.447 1 97.38 301 GLN A C 1
ATOM 2332 O O . GLN A 1 301 ? -13.695 -24.516 -1.46 1 97.38 301 GLN A O 1
ATOM 2337 N N . GLU A 1 302 ? -13.203 -24.359 -3.619 1 97.94 302 GLU A N 1
ATOM 2338 C CA . GLU A 1 302 ? -13.148 -25.797 -3.828 1 97.94 302 GLU A CA 1
ATOM 2339 C C . GLU A 1 302 ? -12.078 -26.438 -2.959 1 97.94 302 GLU A C 1
ATOM 2341 O O . GLU A 1 302 ? -12.133 -27.641 -2.682 1 97.94 302 GLU A O 1
ATOM 2346 N N . PHE A 1 303 ? -11.164 -25.609 -2.473 1 97.81 303 PHE A N 1
ATOM 2347 C CA . PHE A 1 303 ? -10.055 -26.125 -1.683 1 97.81 303 PHE A CA 1
ATOM 2348 C C . PHE A 1 303 ? -10.266 -25.844 -0.2 1 97.81 303 PHE A C 1
ATOM 2350 O O . PHE A 1 303 ? -9.367 -26.062 0.614 1 97.81 303 PHE A O 1
ATOM 2357 N N . ASP A 1 304 ? -11.305 -25.234 0.15 1 96.38 304 ASP A N 1
ATOM 2358 C CA . ASP A 1 304 ? -11.656 -24.906 1.53 1 96.38 304 ASP A CA 1
ATOM 2359 C C . ASP A 1 304 ? -12.555 -25.984 2.137 1 96.38 304 ASP A C 1
ATOM 2361 O O . ASP A 1 304 ? -13.711 -26.125 1.732 1 96.38 304 ASP A O 1
ATOM 2365 N N . ALA A 1 305 ? -12.125 -26.578 3.195 1 93.44 305 ALA A N 1
ATOM 2366 C CA . ALA A 1 305 ? -12.859 -27.672 3.834 1 93.44 305 ALA A CA 1
ATOM 2367 C C . ALA A 1 305 ? -14.188 -27.188 4.398 1 93.44 305 ALA A C 1
ATOM 2369 O O . ALA A 1 305 ? -15.133 -27.969 4.543 1 93.44 305 ALA A O 1
ATOM 2370 N N . ARG A 1 306 ? -14.312 -26.047 4.73 1 92.88 306 ARG A N 1
ATOM 2371 C CA . ARG A 1 306 ? -15.492 -25.5 5.398 1 92.88 306 ARG A CA 1
ATOM 2372 C C . ARG A 1 306 ? -16.578 -25.141 4.387 1 92.88 306 ARG A C 1
ATOM 2374 O O . ARG A 1 306 ? -17.719 -24.875 4.766 1 92.88 306 ARG A O 1
ATOM 2381 N N . SER A 1 307 ? -16.172 -25.094 3.131 1 93.88 307 SER A N 1
ATOM 2382 C CA . SER A 1 307 ? -17.125 -24.703 2.094 1 93.88 307 SER A CA 1
ATOM 2383 C C . SER A 1 307 ? -18.062 -25.859 1.758 1 93.88 307 SER A C 1
ATOM 2385 O O . SER A 1 307 ? -17.656 -27.016 1.74 1 93.88 307 SER A O 1
ATOM 2387 N N . GLN A 1 308 ? -19.328 -25.531 1.415 1 91.88 308 GLN A N 1
ATOM 2388 C CA . GLN A 1 308 ? -20.281 -26.516 0.943 1 91.88 308 GLN A CA 1
ATOM 2389 C C . GLN A 1 308 ? -19.891 -27.062 -0.427 1 91.88 308 GLN A C 1
ATOM 2391 O O . GLN A 1 308 ? -20.359 -28.125 -0.84 1 91.88 308 GLN A O 1
ATOM 2396 N N . HIS A 1 309 ? -19 -26.344 -1.108 1 93.81 309 HIS A N 1
ATOM 2397 C CA . HIS A 1 309 ? -18.578 -26.734 -2.445 1 93.81 309 HIS A CA 1
ATOM 2398 C C . HIS A 1 309 ? -17.141 -27.266 -2.428 1 93.81 309 HIS A C 1
ATOM 2400 O O . HIS A 1 309 ? -16.469 -27.281 -3.461 1 93.81 309 HIS A O 1
ATOM 2406 N N . SER A 1 310 ? -16.75 -27.703 -1.268 1 95.62 310 SER A N 1
ATOM 2407 C CA . SER A 1 310 ? -15.391 -28.219 -1.09 1 95.62 310 SER A CA 1
ATOM 2408 C C . SER A 1 310 ? -15.164 -29.5 -1.884 1 95.62 310 SER A C 1
ATOM 2410 O O . SER A 1 310 ? -15.953 -30.438 -1.779 1 95.62 310 SER A O 1
ATOM 2412 N N . LEU A 1 311 ? -14.133 -29.484 -2.66 1 96.44 311 LEU A N 1
ATOM 2413 C CA . LEU A 1 311 ? -13.727 -30.688 -3.387 1 96.44 311 LEU A CA 1
ATOM 2414 C C . LEU A 1 311 ? -12.406 -31.219 -2.844 1 96.44 311 LEU A C 1
ATOM 2416 O O . LEU A 1 311 ? -12.055 -32.375 -3.104 1 96.44 311 LEU A O 1
ATOM 2420 N N . ALA A 1 312 ? -11.68 -30.422 -2.168 1 96.19 312 ALA A N 1
ATOM 2421 C CA . ALA A 1 312 ? -10.391 -30.766 -1.57 1 96.19 312 ALA A CA 1
ATOM 2422 C C . ALA A 1 312 ? -10.102 -29.906 -0.349 1 96.19 312 ALA A C 1
ATOM 2424 O O . ALA A 1 312 ? -10.789 -28.906 -0.118 1 96.19 312 ALA A O 1
ATOM 2425 N N . GLU A 1 313 ? -9.188 -30.281 0.45 1 95.94 313 GLU A N 1
ATOM 2426 C CA . GLU A 1 313 ? -8.766 -29.5 1.611 1 95.94 313 GLU A CA 1
ATOM 2427 C C . GLU A 1 313 ? -7.246 -29.438 1.711 1 95.94 313 GLU A C 1
ATOM 2429 O O . GLU A 1 313 ? -6.555 -30.406 1.386 1 95.94 313 GLU A O 1
ATOM 2434 N N . VAL A 1 314 ? -6.754 -28.297 2.141 1 97.31 314 VAL A N 1
ATOM 2435 C CA . VAL A 1 314 ? -5.32 -28.141 2.348 1 97.31 314 VAL A CA 1
ATOM 2436 C C . VAL A 1 314 ? -4.906 -28.859 3.631 1 97.31 314 VAL A C 1
ATOM 2438 O O . VAL A 1 314 ? -5.203 -28.391 4.734 1 97.31 314 VAL A O 1
ATOM 2441 N N . VAL A 1 315 ? -4.07 -29.875 3.492 1 96.06 315 VAL A N 1
ATOM 2442 C CA . VAL A 1 315 ? -3.779 -30.703 4.66 1 96.06 315 VAL A CA 1
ATOM 2443 C C . VAL A 1 315 ? -2.348 -30.453 5.125 1 96.06 315 VAL A C 1
ATOM 2445 O O . VAL A 1 315 ? -1.974 -30.828 6.238 1 96.06 315 VAL A O 1
ATOM 2448 N N . ASP A 1 316 ? -1.579 -29.828 4.254 1 96.06 316 ASP A N 1
ATOM 2449 C CA . ASP A 1 316 ? -0.207 -29.469 4.602 1 96.06 316 ASP A CA 1
ATOM 2450 C C . ASP A 1 316 ? 0.254 -28.234 3.836 1 96.06 316 ASP A C 1
ATOM 2452 O O . ASP A 1 316 ? -0.231 -27.969 2.734 1 96.06 316 ASP A O 1
ATOM 2456 N N . TYR A 1 317 ? 1.062 -27.5 4.438 1 96.81 317 TYR A N 1
ATOM 2457 C CA . TYR A 1 317 ? 1.742 -26.344 3.852 1 96.81 317 TYR A CA 1
ATOM 2458 C C . TYR A 1 317 ? 3.211 -26.312 4.262 1 96.81 317 TYR A C 1
ATOM 2460 O O . TYR A 1 317 ? 3.529 -26.25 5.449 1 96.81 317 TYR A O 1
ATOM 2468 N N . ARG A 1 318 ? 4.086 -26.297 3.27 1 95.94 318 ARG A N 1
ATOM 2469 C CA . ARG A 1 318 ? 5.516 -26.391 3.559 1 95.94 318 ARG A CA 1
ATOM 2470 C C . ARG A 1 318 ? 6.293 -25.266 2.9 1 95.94 318 ARG A C 1
ATOM 2472 O O . ARG A 1 318 ? 5.98 -24.859 1.778 1 95.94 318 ARG A O 1
ATOM 2479 N N . VAL A 1 319 ? 7.199 -24.766 3.656 1 94.75 319 VAL A N 1
ATOM 2480 C CA . VAL A 1 319 ? 8.211 -23.844 3.162 1 94.75 319 VAL A CA 1
ATOM 2481 C C . VAL A 1 319 ? 9.594 -24.484 3.26 1 94.75 319 VAL A C 1
ATOM 2483 O O . VAL A 1 319 ? 10.008 -24.906 4.336 1 94.75 319 VAL A O 1
ATOM 2486 N N . TYR A 1 320 ? 10.305 -24.578 2.205 1 94.5 320 TYR A N 1
ATOM 2487 C CA . TYR A 1 320 ? 11.609 -25.219 2.154 1 94.5 320 TYR A CA 1
ATOM 2488 C C . TYR A 1 320 ? 12.734 -24.203 2.297 1 94.5 320 TYR A C 1
ATOM 2490 O O . TYR A 1 320 ? 13.414 -23.875 1.32 1 94.5 320 TYR A O 1
ATOM 2498 N N . ASP A 1 321 ? 12.945 -23.781 3.545 1 91.62 321 ASP A N 1
ATOM 2499 C CA . ASP A 1 321 ? 13.805 -22.625 3.77 1 91.62 321 ASP A CA 1
ATOM 2500 C C . ASP A 1 321 ? 15.172 -23.047 4.297 1 91.62 321 ASP A C 1
ATOM 2502 O O . ASP A 1 321 ? 15.961 -22.219 4.742 1 91.62 321 ASP A O 1
ATOM 2506 N N . LYS A 1 322 ? 15.531 -24.312 4.246 1 90.69 322 LYS A N 1
ATOM 2507 C CA . LYS A 1 322 ? 16.781 -24.812 4.824 1 90.69 322 LYS A CA 1
ATOM 2508 C C . LYS A 1 322 ? 17.984 -24.109 4.195 1 90.69 322 LYS A C 1
ATOM 2510 O O . LYS A 1 322 ? 18.938 -23.766 4.891 1 90.69 322 LYS A O 1
ATOM 2515 N N . HIS A 1 323 ? 17.938 -23.906 2.945 1 92.12 323 HIS A N 1
ATOM 2516 C CA . HIS A 1 323 ? 19.094 -23.344 2.248 1 92.12 323 HIS A CA 1
ATOM 2517 C C . HIS A 1 323 ? 19.344 -21.891 2.656 1 92.12 323 HIS A C 1
ATOM 2519 O O . HIS A 1 323 ? 20.438 -21.375 2.467 1 92.12 323 HIS A O 1
ATOM 2525 N N . LEU A 1 324 ? 18.328 -21.234 3.197 1 88.06 324 LEU A N 1
ATOM 2526 C CA . LEU A 1 324 ? 18.453 -19.844 3.629 1 88.06 324 LEU A CA 1
ATOM 2527 C C . LEU A 1 324 ? 18.828 -19.766 5.109 1 88.06 324 LEU A C 1
ATOM 2529 O O . LEU A 1 324 ? 19.594 -18.906 5.52 1 88.06 324 LEU A O 1
ATOM 2533 N N . LEU A 1 325 ? 18.312 -20.656 5.895 1 85.94 325 LEU A N 1
ATOM 2534 C CA . LEU A 1 325 ? 18.484 -20.609 7.34 1 85.94 325 LEU A CA 1
ATOM 2535 C C . LEU A 1 325 ? 19.766 -21.328 7.758 1 85.94 325 LEU A C 1
ATOM 2537 O O . LEU A 1 325 ? 20.453 -20.891 8.672 1 85.94 325 LEU A O 1
ATOM 2541 N N . ARG A 1 326 ? 20.078 -22.469 7.156 1 87.88 326 ARG A N 1
ATOM 2542 C CA . ARG A 1 326 ? 21.25 -23.281 7.438 1 87.88 326 ARG A CA 1
ATOM 2543 C C . ARG A 1 326 ? 21.938 -23.734 6.145 1 87.88 326 ARG A C 1
ATOM 2545 O O . ARG A 1 326 ? 22.031 -24.922 5.863 1 87.88 326 ARG A O 1
ATOM 2552 N N . PRO A 1 327 ? 22.453 -22.766 5.512 1 89.06 327 PRO A N 1
ATOM 2553 C CA . PRO A 1 327 ? 23.016 -23.062 4.195 1 89.06 327 PRO A CA 1
ATOM 2554 C C . PRO A 1 327 ? 24.203 -24.031 4.262 1 89.06 327 PRO A C 1
ATOM 2556 O O . PRO A 1 327 ? 25 -23.969 5.191 1 89.06 327 PRO A O 1
ATOM 2559 N N . GLN A 1 328 ? 24.172 -24.969 3.379 1 90.56 328 GLN A N 1
ATOM 2560 C CA . GLN A 1 328 ? 25.312 -25.812 3.08 1 90.56 328 GLN A CA 1
ATOM 2561 C C . GLN A 1 328 ? 25.984 -25.391 1.779 1 90.56 328 GLN A C 1
ATOM 2563 O O . GLN A 1 328 ? 25.438 -25.594 0.694 1 90.56 328 GLN A O 1
ATOM 2568 N N . PHE A 1 329 ? 27.094 -24.875 1.896 1 87.12 329 PHE A N 1
ATOM 2569 C CA . PHE A 1 329 ? 27.766 -24.188 0.8 1 87.12 329 PHE A CA 1
ATOM 2570 C C . PHE A 1 329 ? 27.859 -25.094 -0.426 1 87.12 329 PHE A C 1
ATOM 2572 O O . PHE A 1 329 ? 27.562 -24.672 -1.542 1 87.12 329 PHE A O 1
ATOM 2579 N N . GLU A 1 330 ? 28.234 -26.328 -0.267 1 87.75 330 GLU A N 1
ATOM 2580 C CA . GLU A 1 330 ? 28.438 -27.25 -1.384 1 87.75 330 GLU A CA 1
ATOM 2581 C C . GLU A 1 330 ? 27.156 -27.453 -2.174 1 87.75 330 GLU A C 1
ATOM 2583 O O . GLU A 1 330 ? 27.172 -27.562 -3.402 1 87.75 330 GLU A O 1
ATOM 2588 N N . GLN A 1 331 ? 26.016 -27.328 -1.511 1 89.31 331 GLN A N 1
ATOM 2589 C CA . GLN A 1 331 ? 24.75 -27.672 -2.148 1 89.31 331 GLN A CA 1
ATOM 2590 C C . GLN A 1 331 ? 23.938 -26.422 -2.447 1 89.31 331 GLN A C 1
ATOM 2592 O O . GLN A 1 331 ? 23.109 -26.422 -3.371 1 89.31 331 GLN A O 1
ATOM 2597 N N . ASP A 1 332 ? 24.203 -25.391 -1.701 1 93.12 332 ASP A N 1
ATOM 2598 C CA . ASP A 1 332 ? 23.234 -24.297 -1.713 1 93.12 332 ASP A CA 1
ATOM 2599 C C . ASP A 1 332 ? 23.859 -23.031 -2.285 1 93.12 332 ASP A C 1
ATOM 2601 O O . ASP A 1 332 ? 23.219 -21.969 -2.297 1 93.12 332 ASP A O 1
ATOM 2605 N N . ALA A 1 333 ? 25.047 -23.125 -2.818 1 92.75 333 ALA A N 1
ATOM 2606 C CA . ALA A 1 333 ? 25.781 -21.938 -3.266 1 92.75 333 ALA A CA 1
ATOM 2607 C C . ALA A 1 333 ? 25.016 -21.203 -4.375 1 92.75 333 ALA A C 1
ATOM 2609 O O . ALA A 1 333 ? 25.109 -19.984 -4.496 1 92.75 333 ALA A O 1
ATOM 2610 N N . GLN A 1 334 ? 24.266 -22.016 -5.184 1 95.06 334 GLN A N 1
ATOM 2611 C CA . GLN A 1 334 ? 23.531 -21.422 -6.297 1 95.06 334 GLN A CA 1
ATOM 2612 C C . GLN A 1 334 ? 22.031 -21.609 -6.121 1 95.06 334 GLN A C 1
ATOM 2614 O O . GLN A 1 334 ? 21.281 -21.672 -7.102 1 95.06 334 GLN A O 1
ATOM 2619 N N . ALA A 1 335 ? 21.641 -21.703 -4.871 1 95.44 335 ALA A N 1
ATOM 2620 C CA . ALA A 1 335 ? 20.219 -21.812 -4.551 1 95.44 335 ALA A CA 1
ATOM 2621 C C . ALA A 1 335 ? 19.5 -20.484 -4.758 1 95.44 335 ALA A C 1
ATOM 2623 O O . ALA A 1 335 ? 20.141 -19.469 -5.031 1 95.44 335 ALA A O 1
ATOM 2624 N N . SER A 1 336 ? 18.234 -20.5 -4.699 1 96 336 SER A N 1
ATOM 2625 C CA . SER A 1 336 ? 17.406 -19.312 -4.828 1 96 336 SER A CA 1
ATOM 2626 C C . SER A 1 336 ? 17.438 -18.469 -3.559 1 96 336 SER A C 1
ATOM 2628 O O . SER A 1 336 ? 17.641 -19 -2.463 1 96 336 SER A O 1
ATOM 2630 N N . ASP A 1 337 ? 17.266 -17.156 -3.684 1 94.19 337 ASP A N 1
ATOM 2631 C CA . ASP A 1 337 ? 17.047 -16.297 -2.523 1 94.19 337 ASP A CA 1
ATOM 2632 C C . ASP A 1 337 ? 15.602 -16.344 -2.053 1 94.19 337 ASP A C 1
ATOM 2634 O O . ASP A 1 337 ? 15.219 -15.633 -1.124 1 94.19 337 ASP A O 1
ATOM 2638 N N . HIS A 1 338 ? 14.797 -17.141 -2.738 1 97 338 HIS A N 1
ATOM 2639 C CA . HIS A 1 338 ? 13.438 -17.469 -2.32 1 97 338 HIS A CA 1
ATOM 2640 C C . HIS A 1 338 ? 13.359 -18.906 -1.804 1 97 338 HIS A C 1
ATOM 2642 O O . HIS A 1 338 ? 14.273 -19.703 -2.033 1 97 338 HIS A O 1
ATOM 2648 N N . THR A 1 339 ? 12.32 -19.156 -1.094 1 95.62 339 THR A N 1
ATOM 2649 C CA . THR A 1 339 ? 12.023 -20.516 -0.66 1 95.62 339 THR A CA 1
ATOM 2650 C C . THR A 1 339 ? 10.859 -21.094 -1.462 1 95.62 339 THR A C 1
ATOM 2652 O O . THR A 1 339 ? 9.867 -20.406 -1.713 1 95.62 339 THR A O 1
ATOM 2655 N N . PRO A 1 340 ? 11.039 -22.344 -1.92 1 97.5 340 PRO A N 1
ATOM 2656 C CA . PRO A 1 340 ? 9.852 -22.984 -2.475 1 97.5 340 PRO A CA 1
ATOM 2657 C C . PRO A 1 340 ? 8.711 -23.109 -1.463 1 97.5 340 PRO A C 1
ATOM 2659 O O . PRO A 1 340 ? 8.953 -23.375 -0.284 1 97.5 340 PRO A O 1
ATOM 2662 N N . ILE A 1 341 ? 7.52 -22.828 -1.91 1 98.38 341 ILE A N 1
ATOM 2663 C CA . ILE A 1 341 ? 6.34 -23.062 -1.084 1 98.38 341 ILE A CA 1
ATOM 2664 C C . ILE A 1 341 ? 5.488 -24.172 -1.716 1 98.38 341 ILE A C 1
ATOM 2666 O O . ILE A 1 341 ? 5.449 -24.297 -2.941 1 98.38 341 ILE A O 1
ATOM 2670 N N . LEU A 1 342 ? 4.859 -24.984 -0.872 1 98.62 342 LEU A N 1
ATOM 2671 C CA . LEU A 1 342 ? 4.078 -26.109 -1.351 1 98.62 342 LEU A CA 1
ATOM 2672 C C . LEU A 1 342 ? 2.848 -26.328 -0.479 1 98.62 342 LEU A C 1
ATOM 2674 O O . LEU A 1 342 ? 2.945 -26.344 0.75 1 98.62 342 LEU A O 1
ATOM 2678 N N . ALA A 1 343 ? 1.714 -26.422 -1.091 1 98.38 343 ALA A N 1
ATOM 2679 C CA . ALA A 1 343 ? 0.481 -26.844 -0.433 1 98.38 343 ALA A CA 1
ATOM 2680 C C . ALA A 1 343 ? 0.074 -28.25 -0.884 1 98.38 343 ALA A C 1
ATOM 2682 O O . ALA A 1 343 ? 0.036 -28.531 -2.082 1 98.38 343 ALA A O 1
ATOM 2683 N N . GLU A 1 344 ? -0.155 -29.078 0.052 1 97.81 344 GLU A N 1
ATOM 2684 C CA . GLU A 1 344 ? -0.702 -30.391 -0.232 1 97.81 344 GLU A CA 1
ATOM 2685 C C . GLU A 1 344 ? -2.213 -30.422 -0.017 1 97.81 344 GLU A C 1
ATOM 2687 O O . GLU A 1 344 ? -2.695 -30.125 1.075 1 97.81 344 GLU A O 1
ATOM 2692 N N . VAL A 1 345 ? -2.895 -30.781 -1.074 1 97.19 345 VAL A N 1
ATOM 2693 C CA . VAL A 1 345 ? -4.352 -30.797 -0.97 1 97.19 345 VAL A CA 1
ATOM 2694 C C . VAL A 1 345 ? -4.859 -32.219 -1.075 1 97.19 345 VAL A C 1
ATOM 2696 O O . VAL A 1 345 ? -4.426 -33 -1.945 1 97.19 345 VAL A O 1
ATOM 2699 N N . ARG A 1 346 ? -5.727 -32.562 -0.157 1 96.25 346 ARG A N 1
ATOM 2700 C CA . ARG A 1 346 ? -6.355 -33.875 -0.15 1 96.25 346 ARG A CA 1
ATOM 2701 C C . ARG A 1 346 ? -7.75 -33.812 -0.769 1 96.25 346 ARG A C 1
ATOM 2703 O O . ARG A 1 346 ? -8.586 -33.031 -0.361 1 96.25 346 ARG A O 1
ATOM 2710 N N . LEU A 1 347 ? -7.996 -34.75 -1.687 1 94.69 347 LEU A N 1
ATOM 2711 C CA . LEU A 1 347 ? -9.281 -34.812 -2.369 1 94.69 347 LEU A CA 1
ATOM 2712 C C . LEU A 1 347 ? -10.344 -35.438 -1.479 1 94.69 347 LEU A C 1
ATOM 2714 O O . LEU A 1 347 ? -10.062 -36.406 -0.753 1 94.69 347 LEU A O 1
ATOM 2718 N N . ARG A 1 348 ? -11.5 -34.938 -1.385 1 85.12 348 ARG A N 1
ATOM 2719 C CA . ARG A 1 348 ? -12.594 -35.5 -0.602 1 85.12 348 ARG A CA 1
ATOM 2720 C C . ARG A 1 348 ? -13.125 -36.781 -1.235 1 85.12 348 ARG A C 1
ATOM 2722 O O . ARG A 1 348 ? -13.414 -37.75 -0.534 1 85.12 348 ARG A O 1
ATOM 2729 N N . HIS A 1 349 ? -13.602 -36.75 -2.471 1 70.25 349 HIS A N 1
ATOM 2730 C CA . HIS A 1 349 ? -14.047 -37.969 -3.131 1 70.25 349 HIS A CA 1
ATOM 2731 C C . HIS A 1 349 ? -13.055 -38.438 -4.191 1 70.25 349 HIS A C 1
ATOM 2733 O O . HIS A 1 349 ? -12.836 -37.719 -5.184 1 70.25 349 HIS A O 1
ATOM 2739 N N . PRO A 1 350 ? -12.156 -39.406 -3.736 1 51.16 350 PRO A N 1
ATOM 2740 C CA . PRO A 1 350 ? -11.156 -39.844 -4.715 1 51.16 350 PRO A CA 1
ATOM 2741 C C . PRO A 1 350 ? -11.773 -40.344 -6.02 1 51.16 350 PRO A C 1
ATOM 2743 O O . PRO A 1 350 ? -12.922 -40.781 -6.023 1 51.16 350 PRO A O 1
ATOM 2746 N N . MET B 1 1 ? 10.977 32.875 30.156 1 38.97 1 MET B N 1
ATOM 2747 C CA . MET B 1 1 ? 9.984 31.797 30.234 1 38.97 1 MET B CA 1
ATOM 2748 C C . MET B 1 1 ? 9.992 30.953 28.953 1 38.97 1 MET B C 1
ATOM 2750 O O . MET B 1 1 ? 9.875 31.484 27.859 1 38.97 1 MET B O 1
ATOM 2754 N N . SER B 1 2 ? 10.75 29.953 28.891 1 51.06 2 SER B N 1
ATOM 2755 C CA . SER B 1 2 ? 11.086 29.109 27.75 1 51.06 2 SER B CA 1
ATOM 2756 C C . SER B 1 2 ? 9.828 28.656 27 1 51.06 2 SER B C 1
ATOM 2758 O O . SER B 1 2 ? 8.93 28.062 27.594 1 51.06 2 SER B O 1
ATOM 2760 N N . SER B 1 3 ? 9.25 29.359 25.969 1 79.06 3 SER B N 1
ATOM 2761 C CA . SER B 1 3 ? 7.898 29.25 25.438 1 79.06 3 SER B CA 1
ATOM 2762 C C . SER B 1 3 ? 7.781 28.047 24.5 1 79.06 3 SER B C 1
ATOM 2764 O O . SER B 1 3 ? 8.609 27.875 23.594 1 79.06 3 SER B O 1
ATOM 2766 N N . ASN B 1 4 ? 7.164 26.922 25.016 1 94.44 4 ASN B N 1
ATOM 2767 C CA . ASN B 1 4 ? 6.848 25.75 24.203 1 94.44 4 ASN B CA 1
ATOM 2768 C C . ASN B 1 4 ? 5.848 26.078 23.109 1 94.44 4 ASN B C 1
ATOM 2770 O O . ASN B 1 4 ? 5.062 27.016 23.234 1 94.44 4 ASN B O 1
ATOM 2774 N N . ILE B 1 5 ? 6.074 25.547 22 1 97.5 5 ILE B N 1
ATOM 2775 C CA . ILE B 1 5 ? 5.129 25.656 20.906 1 97.5 5 ILE B CA 1
ATOM 2776 C C . ILE B 1 5 ? 4.309 24.375 20.781 1 97.5 5 ILE B C 1
ATOM 2778 O O . ILE B 1 5 ? 4.867 23.281 20.781 1 97.5 5 ILE B O 1
ATOM 2782 N N . ARG B 1 6 ? 3.029 24.516 20.734 1 98.5 6 ARG B N 1
ATOM 2783 C CA . ARG B 1 6 ? 2.125 23.375 20.594 1 98.5 6 ARG B CA 1
ATOM 2784 C C . ARG B 1 6 ? 1.557 23.312 19.188 1 98.5 6 ARG B C 1
ATOM 2786 O O . ARG B 1 6 ? 0.883 24.234 18.734 1 98.5 6 ARG B O 1
ATOM 2793 N N . ILE B 1 7 ? 1.871 22.219 18.469 1 98.81 7 ILE B N 1
ATOM 2794 C CA . ILE B 1 7 ? 1.449 21.984 17.094 1 98.81 7 ILE B CA 1
ATOM 2795 C C . ILE B 1 7 ? 0.39 20.891 17.047 1 98.81 7 ILE B C 1
ATOM 2797 O O . ILE B 1 7 ? 0.618 19.781 17.547 1 98.81 7 ILE B O 1
ATOM 2801 N N . ALA B 1 8 ? -0.762 21.203 16.422 1 98.88 8 ALA B N 1
ATOM 2802 C CA . ALA B 1 8 ? -1.857 20.234 16.484 1 98.88 8 ALA B CA 1
ATOM 2803 C C . ALA B 1 8 ? -2.518 20.062 15.117 1 98.88 8 ALA B C 1
ATOM 2805 O O . ALA B 1 8 ? -2.352 20.906 14.227 1 98.88 8 ALA B O 1
ATOM 2806 N N . SER B 1 9 ? -3.184 18.984 14.914 1 98.88 9 SER B N 1
ATOM 2807 C CA . SER B 1 9 ? -4.016 18.688 13.758 1 98.88 9 SER B CA 1
ATOM 2808 C C . SER B 1 9 ? -5.324 18.016 14.164 1 98.88 9 SER B C 1
ATOM 2810 O O . SER B 1 9 ? -5.352 17.219 15.094 1 98.88 9 SER B O 1
ATOM 2812 N N . LEU B 1 10 ? -6.43 18.359 13.461 1 98.81 10 LEU B N 1
ATOM 2813 C CA . LEU B 1 10 ? -7.727 17.75 13.758 1 98.81 10 LEU B CA 1
ATOM 2814 C C . LEU B 1 10 ? -8.609 17.719 12.516 1 98.81 10 LEU B C 1
ATOM 2816 O O . LEU B 1 10 ? -8.859 18.766 11.898 1 98.81 10 LEU B O 1
ATOM 2820 N N . ASN B 1 11 ? -9.008 16.578 12.141 1 98.75 11 ASN B N 1
ATOM 2821 C CA . ASN B 1 11 ? -10.109 16.422 11.195 1 98.75 11 ASN B CA 1
ATOM 2822 C C . ASN B 1 11 ? -11.453 16.672 11.867 1 98.75 11 ASN B C 1
ATOM 2824 O O . ASN B 1 11 ? -11.836 15.977 12.805 1 98.75 11 ASN B O 1
ATOM 2828 N N . LEU B 1 12 ? -12.234 17.625 11.367 1 98.44 12 LEU B N 1
ATOM 2829 C CA . LEU B 1 12 ? -13.398 18.156 12.062 1 98.44 12 LEU B CA 1
ATOM 2830 C C . LEU B 1 12 ? -14.633 17.281 11.805 1 98.44 12 LEU B C 1
ATOM 2832 O O . LEU B 1 12 ? -15.656 17.453 12.469 1 98.44 12 LEU B O 1
ATOM 2836 N N . PHE B 1 13 ? -14.539 16.328 10.969 1 96.75 13 PHE B N 1
ATOM 2837 C CA . PHE B 1 13 ? -15.664 15.492 10.57 1 96.75 13 PHE B CA 1
ATOM 2838 C C . PHE B 1 13 ? -16.797 16.344 10.016 1 96.75 13 PHE B C 1
ATOM 2840 O O . PHE B 1 13 ? -17.844 16.484 10.664 1 96.75 13 PHE B O 1
ATOM 2847 N N . ASN B 1 14 ? -16.641 16.844 8.906 1 96.31 14 ASN B N 1
ATOM 2848 C CA . ASN B 1 14 ? -17.641 17.578 8.133 1 96.31 14 ASN B CA 1
ATOM 2849 C C . ASN B 1 14 ? -18.094 18.844 8.852 1 96.31 14 ASN B C 1
ATOM 2851 O O . ASN B 1 14 ? -19.281 19 9.148 1 96.31 14 ASN B O 1
ATOM 2855 N N . PHE B 1 15 ? -17.266 19.797 9.039 1 98.31 15 PHE B N 1
ATOM 2856 C CA . PHE B 1 15 ? -17.594 21.078 9.656 1 98.31 15 PHE B CA 1
ATOM 2857 C C . PHE B 1 15 ? -18.359 21.984 8.695 1 98.31 15 PHE B C 1
ATOM 2859 O O . PHE B 1 15 ? -17.766 22.812 8.008 1 98.31 15 PHE B O 1
ATOM 2866 N N . ALA B 1 16 ? -19.656 21.844 8.695 1 98.12 16 ALA B N 1
ATOM 2867 C CA . ALA B 1 16 ? -20.562 22.516 7.77 1 98.12 16 ALA B CA 1
ATOM 2868 C C . ALA B 1 16 ? -21.688 23.219 8.523 1 98.12 16 ALA B C 1
ATOM 2870 O O . ALA B 1 16 ? -22.594 22.562 9.039 1 98.12 16 ALA B O 1
ATOM 2871 N N . MET B 1 17 ? -21.719 24.484 8.461 1 98 17 MET B N 1
ATOM 2872 C CA . MET B 1 17 ? -22.734 25.266 9.164 1 98 17 MET B CA 1
ATOM 2873 C C . MET B 1 17 ? -24.078 25.172 8.445 1 98 17 MET B C 1
ATOM 2875 O O . MET B 1 17 ? -24.156 25.375 7.234 1 98 17 MET B O 1
ATOM 2879 N N . PRO B 1 18 ? -25.078 24.828 9.273 1 96.94 18 PRO B N 1
ATOM 2880 C CA . PRO B 1 18 ? -26.391 24.906 8.641 1 96.94 18 PRO B CA 1
ATOM 2881 C C . PRO B 1 18 ? -26.688 26.297 8.102 1 96.94 18 PRO B C 1
ATOM 2883 O O . PRO B 1 18 ? -26.25 27.297 8.664 1 96.94 18 PRO B O 1
ATOM 2886 N N . PRO B 1 19 ? -27.469 26.266 6.898 1 95.88 19 PRO B N 1
ATOM 2887 C CA . PRO B 1 19 ? -28.297 25.234 6.285 1 95.88 19 PRO B CA 1
ATOM 2888 C C . PRO B 1 19 ? -27.531 24.391 5.266 1 95.88 19 PRO B C 1
ATOM 2890 O O . PRO B 1 19 ? -28.156 23.719 4.43 1 95.88 19 PRO B O 1
ATOM 2893 N N . LEU B 1 20 ? -26.219 24.469 5.316 1 95.56 20 LEU B N 1
ATOM 2894 C CA . LEU B 1 20 ? -25.422 23.656 4.402 1 95.56 20 LEU B CA 1
ATOM 2895 C C . LEU B 1 20 ? -25.594 22.172 4.73 1 95.56 20 LEU B C 1
ATOM 2897 O O . LEU B 1 20 ? -25.562 21.781 5.902 1 95.56 20 LEU B O 1
ATOM 2901 N N . ALA B 1 21 ? -25.906 21.438 3.701 1 94 21 ALA B N 1
ATOM 2902 C CA . ALA B 1 21 ? -25.859 19.969 3.795 1 94 21 ALA B CA 1
ATOM 2903 C C . ALA B 1 21 ? -24.484 19.453 3.389 1 94 21 ALA B C 1
ATOM 2905 O O . ALA B 1 21 ? -23.75 20.094 2.631 1 94 21 ALA B O 1
ATOM 2906 N N . PHE B 1 22 ? -24.109 18.344 3.971 1 90.19 22 PHE B N 1
ATOM 2907 C CA . PHE B 1 22 ? -22.828 17.781 3.535 1 90.19 22 PHE B CA 1
ATOM 2908 C C . PHE B 1 22 ? -23.031 16.391 2.949 1 90.19 22 PHE B C 1
ATOM 2910 O O . PHE B 1 22 ? -23.703 15.547 3.547 1 90.19 22 PHE B O 1
ATOM 2917 N N . HIS B 1 23 ? -22.484 16.125 1.734 1 84.19 23 HIS B N 1
ATOM 2918 C CA . HIS B 1 23 ? -22.438 14.906 0.938 1 84.19 23 HIS B CA 1
ATOM 2919 C C . HIS B 1 23 ? -23.828 14.5 0.46 1 84.19 23 HIS B C 1
ATOM 2921 O O . HIS B 1 23 ? -24.016 14.156 -0.71 1 84.19 23 HIS B O 1
ATOM 2927 N N . GLU B 1 24 ? -24.781 14.539 1.408 1 86.25 24 GLU B N 1
ATOM 2928 C CA . GLU B 1 24 ? -26.156 14.18 1.064 1 86.25 24 GLU B CA 1
ATOM 2929 C C . GLU B 1 24 ? -27.141 15.273 1.489 1 86.25 24 GLU B C 1
ATOM 2931 O O . GLU B 1 24 ? -26.922 15.945 2.498 1 86.25 24 GLU B O 1
ATOM 2936 N N . PHE B 1 25 ? -28.219 15.305 0.883 1 85.56 25 PHE B N 1
ATOM 2937 C CA . PHE B 1 25 ? -29.188 16.391 0.995 1 85.56 25 PHE B CA 1
ATOM 2938 C C . PHE B 1 25 ? -29.781 16.453 2.396 1 85.56 25 PHE B C 1
ATOM 2940 O O . PHE B 1 25 ? -30.109 17.531 2.895 1 85.56 25 PHE B O 1
ATOM 2947 N N . ASN B 1 26 ? -29.781 15.297 2.977 1 87.69 26 ASN B N 1
ATOM 2948 C CA . ASN B 1 26 ? -30.469 15.266 4.262 1 87.69 26 ASN B CA 1
ATOM 2949 C C . ASN B 1 26 ? -29.484 15.352 5.426 1 87.69 26 ASN B C 1
ATOM 2951 O O . ASN B 1 26 ? -29.906 15.367 6.59 1 87.69 26 ASN B O 1
ATOM 2955 N N . ASN B 1 27 ? -28.266 15.516 5.137 1 92.94 27 ASN B N 1
ATOM 2956 C CA . ASN B 1 27 ? -27.266 15.602 6.184 1 92.94 27 ASN B CA 1
ATOM 2957 C C . ASN B 1 27 ? -26.969 17.047 6.57 1 92.94 27 ASN B C 1
ATOM 2959 O O . ASN B 1 27 ? -25.984 17.641 6.117 1 92.94 27 ASN B O 1
ATOM 2963 N N . ILE B 1 28 ? -27.922 17.609 7.328 1 95.81 28 ILE B N 1
ATOM 2964 C CA . ILE B 1 28 ? -27.859 19 7.77 1 95.81 28 ILE B CA 1
ATOM 2965 C C . ILE B 1 28 ? -27.875 19.047 9.297 1 95.81 28 ILE B C 1
ATOM 2967 O O . ILE B 1 28 ? -28.719 18.438 9.938 1 95.81 28 ILE B O 1
ATOM 2971 N N . TYR B 1 29 ? -26.922 19.75 9.82 1 96.19 29 TYR B N 1
ATOM 2972 C CA . TYR B 1 29 ? -26.969 19.969 11.258 1 96.19 29 TYR B CA 1
ATOM 2973 C C . TYR B 1 29 ? -28.156 20.844 11.641 1 96.19 29 TYR B C 1
ATOM 2975 O O . TYR B 1 29 ? -28.469 21.828 10.961 1 96.19 29 TYR B O 1
ATOM 2983 N N . THR B 1 30 ? -28.797 20.406 12.719 1 96.56 30 THR B N 1
ATOM 2984 C CA . THR B 1 30 ? -29.656 21.391 13.352 1 96.56 30 THR B CA 1
ATOM 2985 C C . THR B 1 30 ? -28.844 22.5 14.008 1 96.56 30 THR B C 1
ATOM 2987 O O . THR B 1 30 ? -27.625 22.359 14.195 1 96.56 30 THR B O 1
ATOM 2990 N N . GLN B 1 31 ? -29.578 23.562 14.398 1 97 31 GLN B N 1
ATOM 2991 C CA . GLN B 1 31 ? -28.875 24.641 15.094 1 97 31 GLN B CA 1
ATOM 2992 C C . GLN B 1 31 ? -28.266 24.141 16.406 1 97 31 GLN B C 1
ATOM 2994 O O . GLN B 1 31 ? -27.156 24.547 16.766 1 97 31 GLN B O 1
ATOM 2999 N N . GLY B 1 32 ? -28.969 23.344 17.031 1 96.88 32 GLY B N 1
ATOM 3000 C CA . GLY B 1 32 ? -28.469 22.766 18.266 1 96.88 32 GLY B CA 1
ATOM 3001 C C . GLY B 1 32 ? -27.25 21.875 18.062 1 96.88 32 GLY B C 1
ATOM 3002 O O . GLY B 1 32 ? -26.281 21.984 18.812 1 96.88 32 GLY B O 1
ATOM 3003 N N . GLN B 1 33 ? -27.328 21.078 17.078 1 96.69 33 GLN B N 1
ATOM 3004 C CA . GLN B 1 33 ? -26.203 20.188 16.75 1 96.69 33 GLN B CA 1
ATOM 3005 C C . GLN B 1 33 ? -24.969 21 16.359 1 96.69 33 GLN B C 1
ATOM 3007 O O . GLN B 1 33 ? -23.859 20.672 16.766 1 96.69 33 GLN B O 1
ATOM 3012 N N . TRP B 1 34 ? -25.203 22.031 15.609 1 97.88 34 TRP B N 1
ATOM 3013 C CA . TRP B 1 34 ? -24.125 22.906 15.18 1 97.88 34 TRP B CA 1
ATOM 3014 C C . TRP B 1 34 ? -23.453 23.578 16.375 1 97.88 34 TRP B C 1
ATOM 3016 O O . TRP B 1 34 ? -22.219 23.594 16.469 1 97.88 34 TRP B O 1
ATOM 3026 N N . GLN B 1 35 ? -24.219 24.031 17.266 1 97.75 35 GLN B N 1
ATOM 3027 C CA . GLN B 1 35 ? -23.688 24.656 18.469 1 97.75 35 GLN B CA 1
ATOM 3028 C C . GLN B 1 35 ? -22.891 23.672 19.297 1 97.75 35 GLN B C 1
ATOM 3030 O O . GLN B 1 35 ? -21.844 24.016 19.859 1 97.75 35 GLN B O 1
ATOM 3035 N N . GLN B 1 36 ? -23.391 22.5 19.375 1 97.38 36 GLN B N 1
ATOM 3036 C CA . GLN B 1 36 ? -22.688 21.469 20.109 1 97.38 36 GLN B CA 1
ATOM 3037 C C . GLN B 1 36 ? -21.312 21.188 19.484 1 97.38 36 GLN B C 1
ATOM 3039 O O . GLN B 1 36 ? -20.328 21 20.203 1 97.38 36 GLN B O 1
ATOM 3044 N N . LYS B 1 37 ? -21.25 21.141 18.203 1 98.06 37 LYS B N 1
ATOM 3045 C CA . LYS B 1 37 ? -20 20.922 17.5 1 98.06 37 LYS B CA 1
ATOM 3046 C C . LYS B 1 37 ? -19.016 22.062 17.766 1 98.06 37 LYS B C 1
ATOM 3048 O O . LYS B 1 37 ? -17.844 21.828 18.062 1 98.06 37 LYS B O 1
ATOM 3053 N N . CYS B 1 38 ? -19.5 23.266 17.641 1 98.5 38 CYS B N 1
ATOM 3054 C CA . CYS B 1 38 ? -18.672 24.422 17.906 1 98.5 38 CYS B CA 1
ATOM 3055 C C . CYS B 1 38 ? -18.156 24.422 19.344 1 98.5 38 CYS B C 1
ATOM 3057 O O . CYS B 1 38 ? -16.984 24.719 19.594 1 98.5 38 CYS B O 1
ATOM 3059 N N . ASP B 1 39 ? -19.031 24.062 20.234 1 98.06 39 ASP B N 1
ATOM 3060 C CA . ASP B 1 39 ? -18.656 24.016 21.641 1 98.06 39 ASP B CA 1
ATOM 3061 C C . ASP B 1 39 ? -17.578 22.969 21.891 1 98.06 39 ASP B C 1
ATOM 3063 O O . ASP B 1 39 ? -16.672 23.188 22.688 1 98.06 39 ASP B O 1
ATOM 3067 N N . TRP B 1 40 ? -17.75 21.875 21.25 1 98.12 40 TRP B N 1
ATOM 3068 C CA . TRP B 1 40 ? -16.781 20.797 21.406 1 98.12 40 TRP B CA 1
ATOM 3069 C C . TRP B 1 40 ? -15.391 21.266 20.953 1 98.12 40 TRP B C 1
ATOM 3071 O O . TRP B 1 40 ? -14.406 21.031 21.656 1 98.12 40 TRP B O 1
ATOM 3081 N N . ILE B 1 41 ? -15.32 21.922 19.844 1 98.5 41 ILE B N 1
ATOM 3082 C CA . ILE B 1 41 ? -14.07 22.422 19.297 1 98.5 41 ILE B CA 1
ATOM 3083 C C . ILE B 1 41 ? -13.492 23.484 20.219 1 98.5 41 ILE B C 1
ATOM 3085 O O . ILE B 1 41 ? -12.297 23.469 20.531 1 98.5 41 ILE B O 1
ATOM 3089 N N . ALA B 1 42 ? -14.328 24.375 20.641 1 98.44 42 ALA B N 1
ATOM 3090 C CA . ALA B 1 42 ? -13.906 25.453 21.531 1 98.44 42 ALA B CA 1
ATOM 3091 C C . ALA B 1 42 ? -13.328 24.891 22.828 1 98.44 42 ALA B C 1
ATOM 3093 O O . ALA B 1 42 ? -12.312 25.391 23.328 1 98.44 42 ALA B O 1
ATOM 3094 N N . ARG B 1 43 ? -13.984 23.938 23.375 1 97.44 43 ARG B N 1
ATOM 3095 C CA . ARG B 1 43 ? -13.508 23.328 24.609 1 97.44 43 ARG B CA 1
ATOM 3096 C C . ARG B 1 43 ? -12.141 22.688 24.422 1 97.44 43 ARG B C 1
ATOM 3098 O O . ARG B 1 43 ? -11.258 22.828 25.266 1 97.44 43 ARG B O 1
ATOM 3105 N N . TRP B 1 44 ? -12.008 21.969 23.344 1 97.81 44 TRP B N 1
ATOM 3106 C CA . TRP B 1 44 ? -10.703 21.375 23.094 1 97.81 44 TRP B CA 1
ATOM 3107 C C . TRP B 1 44 ? -9.625 22.438 22.938 1 97.81 44 TRP B C 1
ATOM 3109 O O . TRP B 1 44 ? -8.516 22.281 23.469 1 97.81 44 TRP B O 1
ATOM 3119 N N . LEU B 1 45 ? -9.891 23.516 22.172 1 98.44 45 LEU B N 1
ATOM 3120 C CA . LEU B 1 45 ? -8.938 24.594 21.969 1 98.44 45 LEU B CA 1
ATOM 3121 C C . LEU B 1 45 ? -8.531 25.203 23.312 1 98.44 45 LEU B C 1
ATOM 3123 O O . LEU B 1 45 ? -7.359 25.531 23.516 1 98.44 45 LEU B O 1
ATOM 3127 N N . GLN B 1 46 ? -9.445 25.344 24.172 1 97.56 46 GLN B N 1
ATOM 3128 C CA . GLN B 1 46 ? -9.18 25.906 25.484 1 97.56 46 GLN B CA 1
ATOM 3129 C C . GLN B 1 46 ? -8.328 24.969 26.328 1 97.56 46 GLN B C 1
ATOM 3131 O O . GLN B 1 46 ? -7.434 25.422 27.062 1 97.56 46 GLN B O 1
ATOM 3136 N N . GLN B 1 47 ? -8.641 23.766 26.219 1 96.88 47 GLN B N 1
ATOM 3137 C CA . GLN B 1 47 ? -7.934 22.766 27.016 1 96.88 47 GLN B CA 1
ATOM 3138 C C . GLN B 1 47 ? -6.512 22.562 26.484 1 96.88 47 GLN B C 1
ATOM 3140 O O . GLN B 1 47 ? -5.555 22.578 27.266 1 96.88 47 GLN B O 1
ATOM 3145 N N . ALA B 1 48 ? -6.367 22.375 25.203 1 97.56 48 ALA B N 1
ATOM 3146 C CA . ALA B 1 48 ? -5.098 22 24.594 1 97.56 48 ALA B CA 1
ATOM 3147 C C . ALA B 1 48 ? -4.215 23.219 24.344 1 97.56 48 ALA B C 1
ATOM 3149 O O . ALA B 1 48 ? -2.986 23.109 24.328 1 97.56 48 ALA B O 1
ATOM 3150 N N . GLN B 1 49 ? -4.82 24.375 24.094 1 97.81 49 GLN B N 1
ATOM 3151 C CA . GLN B 1 49 ? -4.16 25.641 23.844 1 97.81 49 GLN B CA 1
ATOM 3152 C C . GLN B 1 49 ? -3.059 25.5 22.797 1 97.81 49 GLN B C 1
ATOM 3154 O O . GLN B 1 49 ? -1.916 25.906 23.031 1 97.81 49 GLN B O 1
ATOM 3159 N N . PRO B 1 50 ? -3.428 25 21.656 1 98.5 50 PRO B N 1
ATOM 3160 C CA . PRO B 1 50 ? -2.424 24.906 20.594 1 98.5 50 PRO B CA 1
ATOM 3161 C C . PRO B 1 50 ? -1.962 26.266 20.094 1 98.5 50 PRO B C 1
ATOM 3163 O O . PRO B 1 50 ? -2.695 27.25 20.219 1 98.5 50 PRO B O 1
ATOM 3166 N N . ASP B 1 51 ? -0.719 26.328 19.594 1 98.38 51 ASP B N 1
ATOM 3167 C CA . ASP B 1 51 ? -0.192 27.531 18.953 1 98.38 51 ASP B CA 1
ATOM 3168 C C . ASP B 1 51 ? -0.394 27.469 17.438 1 98.38 51 ASP B C 1
ATOM 3170 O O . ASP B 1 51 ? -0.432 28.516 16.781 1 98.38 51 ASP B O 1
ATOM 3174 N N . LEU B 1 52 ? -0.43 26.281 16.859 1 98.12 52 LEU B N 1
ATOM 3175 C CA . LEU B 1 52 ? -0.714 25.938 15.461 1 98.12 52 LEU B CA 1
ATOM 3176 C C . LEU B 1 52 ? -1.717 24.797 15.375 1 98.12 52 LEU B C 1
ATOM 3178 O O . LEU B 1 52 ? -1.604 23.812 16.109 1 98.12 52 LEU B O 1
ATOM 3182 N N . VAL B 1 53 ? -2.68 24.984 14.469 1 98.88 53 VAL B N 1
ATOM 3183 C CA . VAL B 1 53 ? -3.598 23.859 14.258 1 98.88 53 VAL B CA 1
ATOM 3184 C C . VAL B 1 53 ? -3.883 23.703 12.766 1 98.88 53 VAL B C 1
ATOM 3186 O O . VAL B 1 53 ? -4.293 24.656 12.102 1 98.88 53 VAL B O 1
ATOM 3189 N N . GLY B 1 54 ? -3.578 22.516 12.203 1 98.94 54 GLY B N 1
ATOM 3190 C CA . GLY B 1 54 ? -4.078 22.141 10.891 1 98.94 54 GLY B CA 1
ATOM 3191 C C . GLY B 1 54 ? -5.453 21.5 10.938 1 98.94 54 GLY B C 1
ATOM 3192 O O . GLY B 1 54 ? -5.672 20.547 11.688 1 98.94 54 GLY B O 1
ATOM 3193 N N . TRP B 1 55 ? -6.371 22.047 10.148 1 98.94 55 TRP B N 1
ATOM 3194 C CA . TRP B 1 55 ? -7.754 21.578 10.141 1 98.94 55 TRP B CA 1
ATOM 3195 C C . TRP B 1 55 ? -8.07 20.828 8.852 1 98.94 55 TRP B C 1
ATOM 3197 O O . TRP B 1 55 ? -7.656 21.234 7.766 1 98.94 55 TRP B O 1
ATOM 3207 N N . GLN B 1 56 ? -8.781 19.719 8.953 1 98.88 56 GLN B N 1
ATOM 3208 C CA . GLN B 1 56 ? -9.32 19.016 7.789 1 98.88 56 GLN B CA 1
ATOM 3209 C C . GLN B 1 56 ? -10.844 18.984 7.82 1 98.88 56 GLN B C 1
ATOM 3211 O O . GLN B 1 56 ? -11.453 19.188 8.875 1 98.88 56 GLN B O 1
ATOM 3216 N N . GLU B 1 57 ? -11.461 18.812 6.672 1 98.44 57 GLU B N 1
ATOM 3217 C CA . GLU B 1 57 ? -12.898 18.719 6.445 1 98.44 57 GLU B CA 1
ATOM 3218 C C . GLU B 1 57 ? -13.602 20.016 6.867 1 98.44 57 GLU B C 1
ATOM 3220 O O . GLU B 1 57 ? -14.578 19.969 7.617 1 98.44 57 GLU B O 1
ATOM 3225 N N . VAL B 1 58 ? -13.133 21.047 6.328 1 98.75 58 VAL B N 1
ATOM 3226 C CA . VAL B 1 58 ? -13.703 22.375 6.555 1 98.75 58 VAL B CA 1
ATOM 3227 C C . VAL B 1 58 ? -14.648 22.734 5.41 1 98.75 58 VAL B C 1
ATOM 3229 O O . VAL B 1 58 ? -14.211 22.969 4.281 1 98.75 58 VAL B O 1
ATOM 3232 N N . PHE B 1 59 ? -15.906 22.812 5.711 1 98.31 59 PHE B N 1
ATOM 3233 C CA . PHE B 1 59 ? -16.906 23.266 4.746 1 98.31 59 PHE B CA 1
ATOM 3234 C C . PHE B 1 59 ? -17.312 24.703 5.023 1 98.31 59 PHE B C 1
ATOM 3236 O O . PHE B 1 59 ? -17.734 25.422 4.117 1 98.31 59 PHE B O 1
ATOM 3243 N N . SER B 1 60 ? -17.188 25.125 6.258 1 98.25 60 SER B N 1
ATOM 3244 C CA . SER B 1 60 ? -17.531 26.469 6.695 1 98.25 60 SER B CA 1
ATOM 3245 C C . SER B 1 60 ? -16.359 27.156 7.395 1 98.25 60 SER B C 1
ATOM 3247 O O . SER B 1 60 ? -16.297 27.188 8.625 1 98.25 60 SER B O 1
ATOM 3249 N N . PRO B 1 61 ? -15.555 27.859 6.602 1 98.31 61 PRO B N 1
ATOM 3250 C CA . PRO B 1 61 ? -14.312 28.391 7.172 1 98.31 61 PRO B CA 1
ATOM 3251 C C . PRO B 1 61 ? -14.547 29.562 8.117 1 98.31 61 PRO B C 1
ATOM 3253 O O . PRO B 1 61 ? -13.797 29.75 9.078 1 98.31 61 PRO B O 1
ATOM 3256 N N . GLU B 1 62 ? -15.555 30.359 7.891 1 98.06 62 GLU B N 1
ATOM 3257 C CA . GLU B 1 62 ? -15.711 31.594 8.648 1 98.06 62 GLU B CA 1
ATOM 3258 C C . GLU B 1 62 ? -16.016 31.297 10.117 1 98.06 62 GLU B C 1
ATOM 3260 O O . GLU B 1 62 ? -15.383 31.844 11.016 1 98.06 62 GLU B O 1
ATOM 3265 N N . PRO B 1 63 ? -17 30.375 10.352 1 98.62 63 PRO B N 1
ATOM 3266 C CA . PRO B 1 63 ? -17.219 30.047 11.766 1 98.62 63 PRO B CA 1
ATOM 3267 C C . PRO B 1 63 ? -15.984 29.438 12.422 1 98.62 63 PRO B C 1
ATOM 3269 O O . PRO B 1 63 ? -15.75 29.656 13.617 1 98.62 63 PRO B O 1
ATOM 3272 N N . LEU B 1 64 ? -15.219 28.688 11.68 1 98.81 64 LEU B N 1
ATOM 3273 C CA . LEU B 1 64 ? -14 28.109 12.219 1 98.81 64 LEU B CA 1
ATOM 3274 C C . LEU B 1 64 ? -12.984 29.188 12.562 1 98.81 64 LEU B C 1
ATOM 3276 O O . LEU B 1 64 ? -12.336 29.141 13.609 1 98.81 64 LEU B O 1
ATOM 3280 N N . ARG B 1 65 ? -12.812 30.172 11.711 1 98.69 65 ARG B N 1
ATOM 3281 C CA . ARG B 1 65 ? -11.938 31.312 11.945 1 98.69 65 ARG B CA 1
ATOM 3282 C C . ARG B 1 65 ? -12.305 32.031 13.25 1 98.69 65 ARG B C 1
ATOM 3284 O O . ARG B 1 65 ? -11.422 32.375 14.039 1 98.69 65 ARG B O 1
ATOM 3291 N N . GLU B 1 66 ? -13.555 32.188 13.461 1 98.69 66 GLU B N 1
ATOM 3292 C CA . GLU B 1 66 ? -14.031 32.844 14.664 1 98.69 66 GLU B CA 1
ATOM 3293 C C . GLU B 1 66 ? -13.672 32.062 15.922 1 98.69 66 GLU B C 1
ATOM 3295 O O . GLU B 1 66 ? -13.234 32.656 16.922 1 98.69 66 GLU B O 1
ATOM 3300 N N . LEU B 1 67 ? -13.906 30.734 15.852 1 98.75 67 LEU B N 1
ATOM 3301 C CA . LEU B 1 67 ? -13.523 29.891 16.969 1 98.75 67 LEU B CA 1
ATOM 3302 C C . LEU B 1 67 ? -12.031 30.016 17.266 1 98.75 67 LEU B C 1
ATOM 3304 O O . LEU B 1 67 ? -11.633 30.094 18.438 1 98.75 67 LEU B O 1
ATOM 3308 N N . CYS B 1 68 ? -11.234 30.016 16.203 1 98.75 68 CYS B N 1
ATOM 3309 C CA . CYS B 1 68 ? -9.781 30.094 16.328 1 98.75 68 CYS B CA 1
ATOM 3310 C C . CYS B 1 68 ? -9.367 31.453 16.922 1 98.75 68 CYS B C 1
ATOM 3312 O O . CYS B 1 68 ? -8.523 31.5 17.812 1 98.75 68 CYS B O 1
ATOM 3314 N N . GLN B 1 69 ? -9.969 32.531 16.469 1 98.25 69 GLN B N 1
ATOM 3315 C CA . GLN B 1 69 ? -9.672 33.844 16.969 1 98.25 69 GLN B CA 1
ATOM 3316 C C . GLN B 1 69 ? -9.984 33.969 18.469 1 98.25 69 GLN B C 1
ATOM 3318 O O . GLN B 1 69 ? -9.195 34.531 19.219 1 98.25 69 GLN B O 1
ATOM 3323 N N . ALA B 1 70 ? -11.055 33.406 18.797 1 98.25 70 ALA B N 1
ATOM 3324 C CA . ALA B 1 70 ? -11.461 33.438 20.188 1 98.25 70 ALA B CA 1
ATOM 3325 C C . ALA B 1 70 ? -10.461 32.688 21.062 1 98.25 70 ALA B C 1
ATOM 3327 O O . ALA B 1 70 ? -10.32 32.969 22.25 1 98.25 70 ALA B O 1
ATOM 3328 N N . ALA B 1 71 ? -9.781 31.75 20.469 1 98.19 71 ALA B N 1
ATOM 3329 C CA . ALA B 1 71 ? -8.812 30.938 21.203 1 98.19 71 ALA B CA 1
ATOM 3330 C C . ALA B 1 71 ? -7.41 31.516 21.109 1 98.19 71 ALA B C 1
ATOM 3332 O O . ALA B 1 71 ? -6.438 30.906 21.531 1 98.19 71 ALA B O 1
ATOM 3333 N N . GLY B 1 72 ? -7.234 32.656 20.5 1 97.69 72 GLY B N 1
ATOM 3334 C CA . GLY B 1 72 ? -5.953 33.344 20.438 1 97.69 72 GLY B CA 1
ATOM 3335 C C . GLY B 1 72 ? -5.145 33 19.203 1 97.69 72 GLY B C 1
ATOM 3336 O O . GLY B 1 72 ? -3.975 33.344 19.094 1 97.69 72 GLY B O 1
ATOM 3337 N N . LEU B 1 73 ? -5.707 32.188 18.359 1 98.5 73 LEU B N 1
ATOM 3338 C CA . LEU B 1 73 ? -5.078 31.891 17.078 1 98.5 73 LEU B CA 1
ATOM 3339 C C . LEU B 1 73 ? -5.426 32.938 16.031 1 98.5 73 LEU B C 1
ATOM 3341 O O . LEU B 1 73 ? -6.309 32.75 15.195 1 98.5 73 LEU B O 1
ATOM 3345 N N . ALA B 1 74 ? -4.641 34 15.984 1 97.38 74 ALA B N 1
ATOM 3346 C CA . ALA B 1 74 ? -4.992 35.219 15.305 1 97.38 74 ALA B CA 1
ATOM 3347 C C . ALA B 1 74 ? -4.852 35.094 13.789 1 97.38 74 ALA B C 1
ATOM 3349 O O . ALA B 1 74 ? -5.477 35.812 13.031 1 97.38 74 ALA B O 1
ATOM 3350 N N . HIS B 1 75 ? -3.98 34.219 13.289 1 98.56 75 HIS B N 1
ATOM 3351 C CA . HIS B 1 75 ? -3.77 34.031 11.859 1 98.56 75 HIS B CA 1
ATOM 3352 C C . HIS B 1 75 ? -4.516 32.812 11.352 1 98.56 75 HIS B C 1
ATOM 3354 O O . HIS B 1 75 ? -4.488 31.75 11.992 1 98.56 75 HIS B O 1
ATOM 3360 N N . PHE B 1 76 ? -5.258 32.969 10.305 1 98.62 76 PHE B N 1
ATOM 3361 C CA . PHE B 1 76 ? -6.059 31.906 9.703 1 98.62 76 PHE B CA 1
ATOM 3362 C C . PHE B 1 76 ? -5.871 31.875 8.188 1 98.62 76 PHE B C 1
ATOM 3364 O O . PHE B 1 76 ? -5.918 32.938 7.535 1 98.62 76 PHE B O 1
ATOM 3371 N N . ALA B 1 77 ? -5.57 30.703 7.641 1 98.62 77 ALA B N 1
ATOM 3372 C CA . ALA B 1 77 ? -5.23 30.656 6.219 1 98.62 77 ALA B CA 1
ATOM 3373 C C . ALA B 1 77 ? -5.941 29.5 5.527 1 98.62 77 ALA B C 1
ATOM 3375 O O . ALA B 1 77 ? -6.109 28.422 6.109 1 98.62 77 ALA B O 1
ATOM 3376 N N . LEU B 1 78 ? -6.398 29.703 4.344 1 98.25 78 LEU B N 1
ATOM 3377 C CA . LEU B 1 78 ? -6.922 28.766 3.365 1 98.25 78 LEU B CA 1
ATOM 3378 C C . LEU B 1 78 ? -6.258 28.953 2.008 1 98.25 78 LEU B C 1
ATOM 3380 O O . LEU B 1 78 ? -5.832 30.062 1.677 1 98.25 78 LEU B O 1
ATOM 3384 N N . VAL B 1 79 ? -6.18 27.891 1.243 1 98.5 79 VAL B N 1
ATOM 3385 C CA . VAL B 1 79 ? -5.617 28.062 -0.093 1 98.5 79 VAL B CA 1
ATOM 3386 C C . VAL B 1 79 ? -6.648 27.656 -1.143 1 98.5 79 VAL B C 1
ATOM 3388 O O . VAL B 1 79 ? -6.355 27.656 -2.34 1 98.5 79 VAL B O 1
ATOM 3391 N N . ASP B 1 80 ? -7.812 27.234 -0.714 1 97.56 80 ASP B N 1
ATOM 3392 C CA . ASP B 1 80 ? -8.922 26.812 -1.571 1 97.56 80 ASP B CA 1
ATOM 3393 C C . ASP B 1 80 ? -10.266 27.109 -0.907 1 97.56 80 ASP B C 1
ATOM 3395 O O . ASP B 1 80 ? -10.312 27.531 0.247 1 97.56 80 ASP B O 1
ATOM 3399 N N . SER B 1 81 ? -11.312 27.047 -1.669 1 97.31 81 SER B N 1
ATOM 3400 C CA . SER B 1 81 ? -12.672 27.188 -1.157 1 97.31 81 SER B CA 1
ATOM 3401 C C . SER B 1 81 ? -13.453 25.891 -1.291 1 97.31 81 SER B C 1
ATOM 3403 O O . SER B 1 81 ? -13.266 25.141 -2.258 1 97.31 81 SER B O 1
ATOM 3405 N N . PRO B 1 82 ? -14.234 25.641 -0.241 1 97.06 82 PRO B N 1
ATOM 3406 C CA . PRO B 1 82 ? -15.062 24.438 -0.387 1 97.06 82 PRO B CA 1
ATOM 3407 C C . PRO B 1 82 ? -15.953 24.484 -1.627 1 97.06 82 PRO B C 1
ATOM 3409 O O . PRO B 1 82 ? -16.344 25.578 -2.068 1 97.06 82 PRO B O 1
ATOM 3412 N N . VAL B 1 83 ? -16.25 23.344 -2.16 1 95.81 83 VAL B N 1
ATOM 3413 C CA . VAL B 1 83 ? -17.156 23.25 -3.303 1 95.81 83 VAL B CA 1
ATOM 3414 C C . VAL B 1 83 ? -18.578 23.016 -2.82 1 95.81 83 VAL B C 1
ATOM 3416 O O . VAL B 1 83 ? -18.875 22 -2.191 1 95.81 83 VAL B O 1
ATOM 3419 N N . ILE B 1 84 ? -19.406 23.969 -3.08 1 94.25 84 ILE B N 1
ATOM 3420 C CA . ILE B 1 84 ? -20.812 23.922 -2.689 1 94.25 84 ILE B CA 1
ATOM 3421 C C . ILE B 1 84 ? -21.703 23.906 -3.938 1 94.25 84 ILE B C 1
ATOM 3423 O O . ILE B 1 84 ? -21.578 24.781 -4.797 1 94.25 84 ILE B O 1
ATOM 3427 N N . GLU B 1 85 ? -22.453 22.891 -4.105 1 93.94 85 GLU B N 1
ATOM 3428 C CA . GLU B 1 85 ? -23.469 22.797 -5.148 1 93.94 85 GLU B CA 1
ATOM 3429 C C . GLU B 1 85 ? -24.875 23 -4.578 1 93.94 85 GLU B C 1
ATOM 3431 O O . GLU B 1 85 ? -25.453 22.094 -3.982 1 93.94 85 GLU B O 1
ATOM 3436 N N . GLY B 1 86 ? -25.438 24.188 -4.883 1 93.19 86 GLY B N 1
ATOM 3437 C CA . GLY B 1 86 ? -26.641 24.562 -4.16 1 93.19 86 GLY B CA 1
ATOM 3438 C C . GLY B 1 86 ? -26.422 24.734 -2.67 1 93.19 86 GLY B C 1
ATOM 3439 O O . GLY B 1 86 ? -25.688 25.641 -2.25 1 93.19 86 GLY B O 1
ATOM 3440 N N . PHE B 1 87 ? -26.969 23.844 -1.917 1 92.31 87 PHE B N 1
ATOM 3441 C CA . PHE B 1 87 ? -26.75 23.906 -0.477 1 92.31 87 PHE B CA 1
ATOM 3442 C C . PHE B 1 87 ? -26 22.672 0.019 1 92.31 87 PHE B C 1
ATOM 3444 O O . PHE B 1 87 ? -25.844 22.484 1.227 1 92.31 87 PHE B O 1
ATOM 3451 N N . ILE B 1 88 ? -25.562 21.906 -0.958 1 94.06 88 ILE B N 1
ATOM 3452 C CA . ILE B 1 88 ? -24.891 20.672 -0.599 1 94.06 88 ILE B CA 1
ATOM 3453 C C . ILE B 1 88 ? -23.375 20.875 -0.715 1 94.06 88 ILE B C 1
ATOM 3455 O O . ILE B 1 88 ? -22.859 21.141 -1.802 1 94.06 88 ILE B O 1
ATOM 3459 N N . ALA B 1 89 ? -22.703 20.75 0.402 1 94.06 89 ALA B N 1
ATOM 3460 C CA . ALA B 1 89 ? -21.234 20.781 0.413 1 94.06 89 ALA B CA 1
ATOM 3461 C C . ALA B 1 89 ? -20.656 19.469 -0.091 1 94.06 89 ALA B C 1
ATOM 3463 O O . ALA B 1 89 ? -20.844 18.422 0.523 1 94.06 89 ALA B O 1
ATOM 3464 N N . ARG B 1 90 ? -19.875 19.609 -1.108 1 92.88 90 ARG B N 1
ATOM 3465 C CA . ARG B 1 90 ? -19.422 18.406 -1.797 1 92.88 90 ARG B CA 1
ATOM 3466 C C . ARG B 1 90 ? -17.953 18.125 -1.521 1 92.88 90 ARG B C 1
ATOM 3468 O O . ARG B 1 90 ? -17.531 16.969 -1.414 1 92.88 90 ARG B O 1
ATOM 3475 N N . LYS B 1 91 ? -17.156 19.141 -1.46 1 95.12 91 LYS B N 1
ATOM 3476 C CA . LYS B 1 91 ? -15.719 19 -1.229 1 95.12 91 LYS B CA 1
ATOM 3477 C C . LYS B 1 91 ? -15.234 19.953 -0.138 1 95.12 91 LYS B C 1
ATOM 3479 O O . LYS B 1 91 ? -15.453 21.156 -0.223 1 95.12 91 LYS B O 1
ATOM 3484 N N . SER B 1 92 ? -14.656 19.391 0.874 1 97.38 92 SER B N 1
ATOM 3485 C CA . SER B 1 92 ? -14.109 20.188 1.96 1 97.38 92 SER B CA 1
ATOM 3486 C C . SER B 1 92 ? -12.688 20.656 1.641 1 97.38 92 SER B C 1
ATOM 3488 O O . SER B 1 92 ? -12.109 20.25 0.635 1 97.38 92 SER B O 1
ATOM 3490 N N . VAL B 1 93 ? -12.156 21.562 2.471 1 98.5 93 VAL B N 1
ATOM 3491 C CA . VAL B 1 93 ? -10.789 22.047 2.314 1 98.5 93 VAL B CA 1
ATOM 3492 C C . VAL B 1 93 ? -10.039 21.922 3.637 1 98.5 93 VAL B C 1
ATOM 3494 O O . VAL B 1 93 ? -10.617 21.516 4.648 1 98.5 93 VAL B O 1
ATOM 3497 N N . VAL B 1 94 ? -8.766 22.172 3.604 1 98.88 94 VAL B N 1
ATOM 3498 C CA . VAL B 1 94 ? -7.957 22.25 4.816 1 98.88 94 VAL B CA 1
ATOM 3499 C C . VAL B 1 94 ? -7.727 23.703 5.191 1 98.88 94 VAL B C 1
ATOM 3501 O O . VAL B 1 94 ? -7.855 24.594 4.348 1 98.88 94 VAL B O 1
ATOM 3504 N N . ALA B 1 95 ? -7.469 23.938 6.445 1 98.94 95 ALA B N 1
ATOM 3505 C CA . ALA B 1 95 ? -7.156 25.281 6.945 1 98.94 95 ALA B CA 1
ATOM 3506 C C . ALA B 1 95 ? -6.035 25.234 7.98 1 98.94 95 ALA B C 1
ATOM 3508 O O . ALA B 1 95 ? -5.746 24.172 8.539 1 98.94 95 ALA B O 1
ATOM 3509 N N . LEU B 1 96 ? -5.367 26.344 8.148 1 98.94 96 LEU B N 1
ATOM 3510 C CA . LEU B 1 96 ? -4.344 26.5 9.172 1 98.94 96 LEU B CA 1
ATOM 3511 C C . LEU B 1 96 ? -4.66 27.703 10.062 1 98.94 96 LEU B C 1
ATOM 3513 O O . LEU B 1 96 ? -4.98 28.781 9.562 1 98.94 96 LEU B O 1
ATOM 3517 N N . ALA B 1 97 ? -4.672 27.5 11.336 1 98.94 97 ALA B N 1
ATOM 3518 C CA . ALA B 1 97 ? -4.715 28.578 12.32 1 98.94 97 ALA B CA 1
ATOM 3519 C C . ALA B 1 97 ? -3.408 28.672 13.102 1 98.94 97 ALA B C 1
ATOM 3521 O O . ALA B 1 97 ? -2.82 27.641 13.453 1 98.94 97 ALA B O 1
ATOM 3522 N N . SER B 1 98 ? -2.967 29.859 13.352 1 98.75 98 SER B N 1
ATOM 3523 C CA . SER B 1 98 ? -1.663 30.047 13.977 1 98.75 98 SER B CA 1
ATOM 3524 C C . SER B 1 98 ? -1.665 31.25 14.906 1 98.75 98 SER B C 1
ATOM 3526 O O . SER B 1 98 ? -2.312 32.25 14.625 1 98.75 98 SER B O 1
ATOM 3528 N N . ARG B 1 99 ? -0.987 31.094 16.016 1 98.19 99 ARG B N 1
ATOM 3529 C CA . ARG B 1 99 ? -0.688 32.219 16.875 1 98.19 99 ARG B CA 1
ATOM 3530 C C . ARG B 1 99 ? 0.41 33.094 16.281 1 98.19 99 ARG B C 1
ATOM 3532 O O . ARG B 1 99 ? 0.54 34.281 16.625 1 98.19 99 ARG B O 1
ATOM 3539 N N . PHE B 1 100 ? 1.24 32.594 15.422 1 97.88 100 PHE B N 1
ATOM 3540 C CA . PHE B 1 100 ? 2.404 33.25 14.844 1 97.88 100 PHE B CA 1
ATOM 3541 C C . PHE B 1 100 ? 2.109 33.719 13.43 1 97.88 100 PHE B C 1
ATOM 3543 O O . PHE B 1 100 ? 1.287 33.125 12.727 1 97.88 100 PHE B O 1
ATOM 3550 N N . PRO B 1 101 ? 2.775 34.75 12.977 1 97.75 101 PRO B N 1
ATOM 3551 C CA . PRO B 1 101 ? 2.496 35.344 11.664 1 97.75 101 PRO B CA 1
ATOM 3552 C C . PRO B 1 101 ? 2.764 34.375 10.508 1 97.75 101 PRO B C 1
ATOM 3554 O O . PRO B 1 101 ? 3.727 33.594 10.555 1 97.75 101 PRO B O 1
ATOM 3557 N N . ILE B 1 102 ? 1.937 34.438 9.484 1 98.38 102 ILE B N 1
ATOM 3558 C CA . ILE B 1 102 ? 2.127 33.75 8.211 1 98.38 102 ILE B CA 1
ATOM 3559 C C . ILE B 1 102 ? 2.852 34.688 7.234 1 98.38 102 ILE B C 1
ATOM 3561 O O . ILE B 1 102 ? 2.322 35.719 6.844 1 98.38 102 ILE B O 1
ATOM 3565 N N . VAL B 1 103 ? 3.998 34.312 6.793 1 98.12 103 VAL B N 1
ATOM 3566 C CA . VAL B 1 103 ? 4.855 35.125 5.961 1 98.12 103 VAL B CA 1
ATOM 3567 C C . VAL B 1 103 ? 4.562 34.875 4.488 1 98.12 103 VAL B C 1
ATOM 3569 O O . VAL B 1 103 ? 4.711 35.75 3.646 1 98.12 103 VAL B O 1
ATOM 3572 N N . SER B 1 104 ? 4.238 33.688 4.184 1 98.25 104 SER B N 1
ATOM 3573 C CA . SER B 1 104 ? 3.895 33.281 2.83 1 98.25 104 SER B CA 1
ATOM 3574 C C . SER B 1 104 ? 2.863 32.156 2.846 1 98.25 104 SER B C 1
ATOM 3576 O O . SER B 1 104 ? 2.805 31.359 3.797 1 98.25 104 SER B O 1
ATOM 3578 N N . LEU B 1 105 ? 1.997 32.156 1.85 1 98.62 105 LEU B N 1
ATOM 3579 C CA . LEU B 1 105 ? 0.917 31.203 1.72 1 98.62 105 LEU B CA 1
ATOM 3580 C C . LEU B 1 105 ? 0.775 30.734 0.275 1 98.62 105 LEU B C 1
ATOM 3582 O O . LEU B 1 105 ? 0.808 31.547 -0.651 1 98.62 105 LEU B O 1
ATOM 3586 N N . ALA B 1 106 ? 0.667 29.391 0.058 1 98.5 106 ALA B N 1
ATOM 3587 C CA . ALA B 1 106 ? 0.49 28.875 -1.298 1 98.5 106 ALA B CA 1
ATOM 3588 C C . ALA B 1 106 ? -0.186 27.516 -1.285 1 98.5 106 ALA B C 1
ATOM 3590 O O . ALA B 1 106 ? -0.041 26.75 -0.326 1 98.5 106 ALA B O 1
ATOM 3591 N N . ALA B 1 107 ? -0.969 27.25 -2.287 1 98.56 107 ALA B N 1
ATOM 3592 C CA . ALA B 1 107 ? -1.332 25.875 -2.605 1 98.56 107 ALA B CA 1
ATOM 3593 C C . ALA B 1 107 ? -0.16 25.125 -3.24 1 98.56 107 ALA B C 1
ATOM 3595 O O . ALA B 1 107 ? 0.465 25.625 -4.18 1 98.56 107 ALA B O 1
ATOM 3596 N N . VAL B 1 108 ? 0.147 23.969 -2.74 1 98.31 108 VAL B N 1
ATOM 3597 C CA . VAL B 1 108 ? 1.279 23.219 -3.273 1 98.31 108 VAL B CA 1
ATOM 3598 C C . VAL B 1 108 ? 0.927 22.672 -4.652 1 98.31 108 VAL B C 1
ATOM 3600 O O . VAL B 1 108 ? -0.09 21.984 -4.812 1 98.31 108 VAL B O 1
ATOM 3603 N N . ALA B 1 109 ? 1.698 22.938 -5.582 1 94.25 109 ALA B N 1
ATOM 3604 C CA . ALA B 1 109 ? 1.552 22.375 -6.918 1 94.25 109 ALA B CA 1
ATOM 3605 C C . ALA B 1 109 ? 2.305 21.062 -7.043 1 94.25 109 ALA B C 1
ATOM 3607 O O . ALA B 1 109 ? 3.523 21.016 -6.863 1 94.25 109 ALA B O 1
ATOM 3608 N N . LEU B 1 110 ? 1.578 20.016 -7.344 1 96.38 110 LEU B N 1
ATOM 3609 C CA . LEU B 1 110 ? 2.238 18.734 -7.566 1 96.38 110 LEU B CA 1
ATOM 3610 C C . LEU B 1 110 ? 2.799 18.656 -8.984 1 96.38 110 LEU B C 1
ATOM 3612 O O . LEU B 1 110 ? 2.168 19.125 -9.938 1 96.38 110 LEU B O 1
ATOM 3616 N N . ASP B 1 111 ? 3.934 18.125 -9.148 1 96.12 111 ASP B N 1
ATOM 3617 C CA . ASP B 1 111 ? 4.668 18.062 -10.406 1 96.12 111 ASP B CA 1
ATOM 3618 C C . ASP B 1 111 ? 3.979 17.125 -11.398 1 96.12 111 ASP B C 1
ATOM 3620 O O . ASP B 1 111 ? 4.051 15.898 -11.25 1 96.12 111 ASP B O 1
ATOM 3624 N N . ALA B 1 112 ? 3.426 17.688 -12.469 1 94.75 112 ALA B N 1
ATOM 3625 C CA . ALA B 1 112 ? 2.654 16.922 -13.438 1 94.75 112 ALA B CA 1
ATOM 3626 C C . ALA B 1 112 ? 3.559 15.977 -14.234 1 94.75 112 ALA B C 1
ATOM 3628 O O . ALA B 1 112 ? 3.152 14.875 -14.594 1 94.75 112 ALA B O 1
ATOM 3629 N N . GLU B 1 113 ? 4.711 16.406 -14.547 1 94.31 113 GLU B N 1
ATOM 3630 C CA . GLU B 1 113 ? 5.641 15.578 -15.305 1 94.31 113 GLU B CA 1
ATOM 3631 C C . GLU B 1 113 ? 6.082 14.359 -14.508 1 94.31 113 GLU B C 1
ATOM 3633 O O . GLU B 1 113 ? 6.199 13.258 -15.047 1 94.31 113 GLU B O 1
ATOM 3638 N N . LEU B 1 114 ? 6.32 14.602 -13.25 1 95.19 114 LEU B N 1
ATOM 3639 C CA . LEU B 1 114 ? 6.691 13.492 -12.375 1 95.19 114 LEU B CA 1
ATOM 3640 C C . LEU B 1 114 ? 5.531 12.516 -12.219 1 95.19 114 LEU B C 1
ATOM 3642 O O . LEU B 1 114 ? 5.734 11.297 -12.227 1 95.19 114 LEU B O 1
ATOM 3646 N N . ALA B 1 115 ? 4.332 13.07 -12.062 1 96.38 115 ALA B N 1
ATOM 3647 C CA . ALA B 1 115 ? 3.146 12.219 -12 1 96.38 115 ALA B CA 1
ATOM 3648 C C . ALA B 1 115 ? 3.037 11.344 -13.25 1 96.38 115 ALA B C 1
ATOM 3650 O O . ALA B 1 115 ? 2.764 10.141 -13.148 1 96.38 115 ALA B O 1
ATOM 3651 N N . PHE B 1 116 ? 3.301 11.922 -14.367 1 94.81 116 PHE B N 1
ATOM 3652 C CA . PHE B 1 116 ? 3.262 11.188 -15.625 1 94.81 116 PHE B CA 1
ATOM 3653 C C . PHE B 1 116 ? 4.332 10.102 -15.648 1 94.81 116 PHE B C 1
ATOM 3655 O O . PHE B 1 116 ? 4.086 8.992 -16.125 1 94.81 116 PHE B O 1
ATOM 3662 N N . SER B 1 117 ? 5.461 10.406 -15.133 1 94 117 SER B N 1
ATOM 3663 C CA . SER B 1 117 ? 6.559 9.453 -15.078 1 94 117 SER B CA 1
ATOM 3664 C C . SER B 1 117 ? 6.227 8.273 -14.164 1 94 117 SER B C 1
ATOM 3666 O O . SER B 1 117 ? 6.773 7.184 -14.32 1 94 117 SER B O 1
ATOM 3668 N N . LEU B 1 118 ? 5.348 8.523 -13.227 1 94.31 118 LEU B N 1
ATOM 3669 C CA . LEU B 1 118 ? 4.891 7.465 -12.336 1 94.31 118 LEU B CA 1
ATOM 3670 C C . LEU B 1 118 ? 3.904 6.539 -13.039 1 94.31 118 LEU B C 1
ATOM 3672 O O . LEU B 1 118 ? 3.559 5.477 -12.523 1 94.31 118 LEU B O 1
ATOM 3676 N N . GLY B 1 119 ? 3.467 6.91 -14.203 1 93.75 119 GLY B N 1
ATOM 3677 C CA . GLY B 1 119 ? 2.506 6.117 -14.953 1 93.75 119 GLY B CA 1
ATOM 3678 C C . GLY B 1 119 ? 1.082 6.625 -14.828 1 93.75 119 GLY B C 1
ATOM 3679 O O . GLY B 1 119 ? 0.137 5.949 -15.234 1 93.75 119 GLY B O 1
ATOM 3680 N N . LEU B 1 120 ? 0.889 7.801 -14.18 1 96.38 120 LEU B N 1
ATOM 3681 C CA . LEU B 1 120 ? -0.443 8.367 -13.977 1 96.38 120 LEU B CA 1
ATOM 3682 C C . LEU B 1 120 ? -0.886 9.156 -15.203 1 96.38 120 LEU B C 1
ATOM 3684 O O . LEU B 1 120 ? -0.051 9.625 -15.984 1 96.38 120 LEU B O 1
ATOM 3688 N N . LYS B 1 121 ? -2.111 9.281 -15.391 1 92 121 LYS B N 1
ATOM 3689 C CA . LYS B 1 121 ? -2.623 10.031 -16.531 1 92 121 LYS B CA 1
ATOM 3690 C C . LYS B 1 121 ? -2.357 11.531 -16.359 1 92 121 LYS B C 1
ATOM 3692 O O . LYS B 1 121 ? -2.078 11.992 -15.258 1 92 121 LYS B O 1
ATOM 3697 N N . ASP B 1 122 ? -2.385 12.375 -17.406 1 83.44 122 ASP B N 1
ATOM 3698 C CA . ASP B 1 122 ? -1.963 13.766 -17.484 1 83.44 122 ASP B CA 1
ATOM 3699 C C . ASP B 1 122 ? -2.809 14.656 -16.562 1 83.44 122 ASP B C 1
ATOM 3701 O O . ASP B 1 122 ? -2.344 15.695 -16.094 1 83.44 122 ASP B O 1
ATOM 3705 N N . GLU B 1 123 ? -3.803 14.305 -16.047 1 84.25 123 GLU B N 1
ATOM 3706 C CA . GLU B 1 123 ? -4.688 15.18 -15.281 1 84.25 123 GLU B CA 1
ATOM 3707 C C . GLU B 1 123 ? -4.691 14.805 -13.805 1 84.25 123 GLU B C 1
ATOM 3709 O O . GLU B 1 123 ? -5.656 15.086 -13.086 1 84.25 123 GLU B O 1
ATOM 3714 N N . PHE B 1 124 ? -3.48 14.375 -13.438 1 92.19 124 PHE B N 1
ATOM 3715 C CA . PHE B 1 124 ? -3.463 14 -12.023 1 92.19 124 PHE B CA 1
ATOM 3716 C C . PHE B 1 124 ? -3.521 15.242 -11.141 1 92.19 124 PHE B C 1
ATOM 3718 O O . PHE B 1 124 ? -2.785 16.203 -11.359 1 92.19 124 PHE B O 1
ATOM 3725 N N . GLN B 1 125 ? -4.371 15.227 -10.172 1 91.62 125 GLN B N 1
ATOM 3726 C CA . GLN B 1 125 ? -4.508 16.266 -9.164 1 91.62 125 GLN B CA 1
ATOM 3727 C C . GLN B 1 125 ? -4.785 15.672 -7.785 1 91.62 125 GLN B C 1
ATOM 3729 O O . GLN B 1 125 ? -5.332 14.57 -7.684 1 91.62 125 GLN B O 1
ATOM 3734 N N . SER B 1 126 ? -4.305 16.406 -6.828 1 94.12 126 SER B N 1
ATOM 3735 C CA . SER B 1 126 ? -4.648 15.977 -5.477 1 94.12 126 SER B CA 1
ATOM 3736 C C . SER B 1 126 ? -6.152 16.062 -5.238 1 94.12 126 SER B C 1
ATOM 3738 O O . SER B 1 126 ? -6.832 16.906 -5.824 1 94.12 126 SER B O 1
ATOM 3740 N N . SER B 1 127 ? -6.676 15.156 -4.426 1 92.69 127 SER B N 1
ATOM 3741 C CA . SER B 1 127 ? -8.094 15.164 -4.094 1 92.69 127 SER B CA 1
ATOM 3742 C C . SER B 1 127 ? -8.492 16.453 -3.393 1 92.69 127 SER B C 1
ATOM 3744 O O . SER B 1 127 ? -9.594 16.969 -3.602 1 92.69 127 SER B O 1
ATOM 3746 N N . ARG B 1 128 ? -7.629 16.969 -2.539 1 95.56 128 ARG B N 1
ATOM 3747 C CA . ARG B 1 128 ? -7.746 18.266 -1.89 1 95.56 128 ARG B CA 1
ATOM 3748 C C . ARG B 1 128 ? -6.465 19.078 -2.047 1 95.56 128 ARG B C 1
ATOM 3750 O O . ARG B 1 128 ? -5.363 18.531 -1.969 1 95.56 128 ARG B O 1
ATOM 3757 N N . GLN B 1 129 ? -6.715 20.375 -2.168 1 97.88 129 GLN B N 1
ATOM 3758 C CA . GLN B 1 129 ? -5.523 21.219 -2.268 1 97.88 129 GLN B CA 1
ATOM 3759 C C . GLN B 1 129 ? -4.691 21.141 -0.992 1 97.88 129 GLN B C 1
ATOM 3761 O O . GLN B 1 129 ? -5.238 21.141 0.113 1 97.88 129 GLN B O 1
ATOM 3766 N N . ILE B 1 130 ? -3.402 21.031 -1.201 1 98.75 130 ILE B N 1
ATOM 3767 C CA . ILE B 1 130 ? -2.455 20.969 -0.093 1 98.75 130 ILE B CA 1
ATOM 3768 C C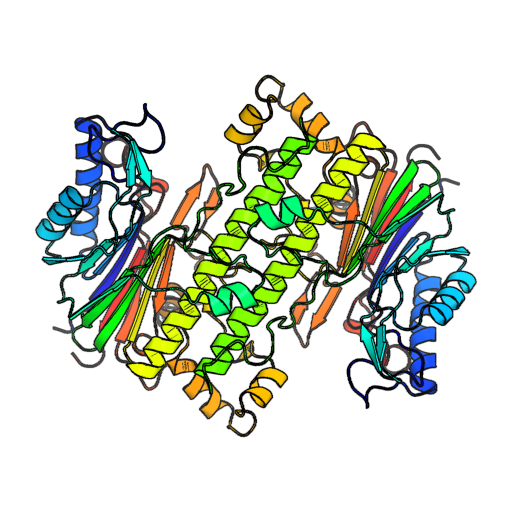 . ILE B 1 130 ? -2.014 22.375 0.291 1 98.75 130 ILE B C 1
ATOM 3770 O O . ILE B 1 130 ? -1.632 23.172 -0.572 1 98.75 130 ILE B O 1
ATOM 3774 N N . LEU B 1 131 ? -2.094 22.703 1.574 1 98.94 131 LEU B N 1
ATOM 3775 C CA . LEU B 1 131 ? -1.759 24.031 2.07 1 98.94 131 LEU B CA 1
ATOM 3776 C C . LEU B 1 131 ? -0.313 24.078 2.555 1 98.94 131 LEU B C 1
ATOM 3778 O O . LEU B 1 131 ? 0.124 23.219 3.312 1 98.94 131 LEU B O 1
ATOM 3782 N N . ARG B 1 132 ? 0.441 25.031 2.061 1 98.94 132 ARG B N 1
ATOM 3783 C CA . ARG B 1 132 ? 1.724 25.391 2.656 1 98.94 132 ARG B CA 1
ATOM 3784 C C . ARG B 1 132 ? 1.71 26.828 3.16 1 98.94 132 ARG B C 1
ATOM 3786 O O . ARG B 1 132 ? 1.408 27.75 2.404 1 98.94 132 ARG B O 1
ATOM 3793 N N . ALA B 1 133 ? 1.998 27.031 4.355 1 98.88 133 ALA B N 1
ATOM 3794 C CA . ALA B 1 133 ? 2.242 28.359 4.941 1 98.88 133 ALA B CA 1
ATOM 3795 C C . ALA B 1 133 ? 3.643 28.438 5.543 1 98.88 133 ALA B C 1
ATOM 3797 O O . ALA B 1 133 ? 4.082 27.516 6.238 1 98.88 133 ALA B O 1
ATOM 3798 N N . THR B 1 134 ? 4.359 29.453 5.219 1 98.88 134 THR B N 1
ATOM 3799 C CA . THR B 1 134 ? 5.598 29.734 5.938 1 98.88 134 THR B CA 1
ATOM 3800 C C . THR B 1 134 ? 5.324 30.609 7.16 1 98.88 134 THR B C 1
ATOM 3802 O O . THR B 1 134 ? 4.832 31.734 7.031 1 98.88 134 THR B O 1
ATOM 3805 N N . LEU B 1 135 ? 5.625 30.047 8.297 1 98.56 135 LEU B N 1
ATOM 3806 C CA . LEU B 1 135 ? 5.41 30.75 9.555 1 98.56 135 LEU B CA 1
ATOM 3807 C C . LEU B 1 135 ? 6.73 31.25 10.133 1 98.56 135 LEU B C 1
ATOM 3809 O O . LEU B 1 135 ? 7.785 30.672 9.859 1 98.56 135 LEU B O 1
ATOM 3813 N N . MET B 1 136 ? 6.652 32.375 10.844 1 97.44 136 MET B N 1
ATOM 3814 C CA . MET B 1 136 ? 7.773 32.812 11.672 1 97.44 136 MET B CA 1
ATOM 3815 C C . MET B 1 136 ? 7.629 32.281 13.094 1 97.44 136 MET B C 1
ATOM 3817 O O . MET B 1 136 ? 6.941 32.875 13.922 1 97.44 136 MET B O 1
ATOM 3821 N N . LEU B 1 137 ? 8.289 31.172 13.391 1 96.5 137 LEU B N 1
ATOM 3822 C CA . LEU B 1 137 ? 8.188 30.562 14.703 1 96.5 137 LEU B CA 1
ATOM 3823 C C . LEU B 1 137 ? 9.273 31.078 15.641 1 96.5 137 LEU B C 1
ATOM 3825 O O . LEU B 1 137 ? 10.438 31.172 15.25 1 96.5 137 LEU B O 1
ATOM 3829 N N . PRO B 1 138 ? 8.891 31.438 16.844 1 94.25 138 PRO B N 1
ATOM 3830 C CA . PRO B 1 138 ? 9.93 31.844 17.797 1 94.25 138 PRO B CA 1
ATOM 3831 C C . PRO B 1 138 ? 10.984 30.766 18.016 1 94.25 138 PRO B C 1
ATOM 3833 O O . PRO B 1 138 ? 10.648 29.594 18.188 1 94.25 138 PRO B O 1
ATOM 3836 N N . GLY B 1 139 ? 12.219 31.172 17.922 1 93.62 139 GLY B N 1
ATOM 3837 C CA . GLY B 1 139 ? 13.312 30.25 18.219 1 93.62 139 GLY B CA 1
ATOM 3838 C C . GLY B 1 139 ? 13.672 29.359 17.031 1 93.62 139 GLY B C 1
ATOM 3839 O O . GLY B 1 139 ? 14.766 28.781 17 1 93.62 139 GLY B O 1
ATOM 3840 N N . ILE B 1 140 ? 12.836 29.297 16.031 1 95.44 140 ILE B N 1
ATOM 3841 C CA . ILE B 1 140 ? 13.055 28.391 14.898 1 95.44 140 ILE B CA 1
ATOM 3842 C C . ILE B 1 140 ? 13.25 29.203 13.617 1 95.44 140 ILE B C 1
ATOM 3844 O O . ILE B 1 140 ? 14.109 28.891 12.797 1 95.44 140 ILE B O 1
ATOM 3848 N N . GLY B 1 141 ? 12.578 30.297 13.547 1 96.12 141 GLY B N 1
ATOM 3849 C CA . GLY B 1 141 ? 12.586 31.078 12.312 1 96.12 141 GLY B CA 1
ATOM 3850 C C . GLY B 1 141 ? 11.516 30.641 11.328 1 96.12 141 GLY B C 1
ATOM 3851 O O . GLY B 1 141 ? 10.406 30.281 11.727 1 96.12 141 GLY B O 1
ATOM 3852 N N . HIS B 1 142 ? 11.859 30.828 9.977 1 98.25 142 HIS B N 1
ATOM 3853 C CA . HIS B 1 142 ? 10.906 30.406 8.945 1 98.25 142 HIS B CA 1
ATOM 3854 C C . HIS B 1 142 ? 10.672 28.906 8.992 1 98.25 142 HIS B C 1
ATOM 3856 O O . HIS B 1 142 ? 11.625 28.125 9.031 1 98.25 142 HIS B O 1
ATOM 3862 N N . CYS B 1 143 ? 9.438 28.578 9.055 1 98.62 143 CYS B N 1
ATOM 3863 C CA . CYS B 1 143 ? 9.016 27.172 9.062 1 98.62 143 CYS B CA 1
ATOM 3864 C C . CYS B 1 143 ? 7.922 26.938 8.031 1 98.62 143 CYS B C 1
ATOM 3866 O O . CYS B 1 143 ? 6.84 27.516 8.117 1 98.62 143 CYS B O 1
ATOM 3868 N N . ASP B 1 144 ? 8.25 26.141 7.02 1 98.88 144 ASP B N 1
ATOM 3869 C CA . ASP B 1 144 ? 7.211 25.734 6.082 1 98.88 144 ASP B CA 1
ATOM 3870 C C . ASP B 1 144 ? 6.285 24.688 6.715 1 98.88 144 ASP B C 1
ATOM 3872 O O . ASP B 1 144 ? 6.711 23.578 7.035 1 98.88 144 ASP B O 1
ATOM 3876 N N . THR B 1 145 ? 5.016 25.109 6.867 1 98.94 145 THR B N 1
ATOM 3877 C CA . THR B 1 145 ? 3.996 24.281 7.512 1 98.94 145 THR B CA 1
ATOM 3878 C C . THR B 1 145 ? 2.959 23.812 6.496 1 98.94 145 THR B C 1
ATOM 3880 O O . THR B 1 145 ? 2.301 24.625 5.848 1 98.94 145 THR B O 1
ATOM 3883 N N . TYR B 1 146 ? 2.879 22.469 6.371 1 98.94 146 TYR B N 1
ATOM 3884 C CA . TYR B 1 146 ? 1.971 21.859 5.402 1 98.94 146 TYR B CA 1
ATOM 3885 C C . TYR B 1 146 ? 0.777 21.219 6.098 1 98.94 146 TYR B C 1
ATOM 3887 O O . TYR B 1 146 ? 0.94 20.516 7.098 1 98.94 146 TYR B O 1
ATOM 3895 N N . VAL B 1 147 ? -0.432 21.469 5.617 1 98.94 147 VAL B N 1
ATOM 3896 C CA . VAL B 1 147 ? -1.646 20.797 6.062 1 98.94 147 VAL B CA 1
ATOM 3897 C C . VAL B 1 147 ? -2.227 19.969 4.918 1 98.94 147 VAL B C 1
ATOM 3899 O O . VAL B 1 147 ? -2.443 20.484 3.82 1 98.94 147 VAL B O 1
ATOM 3902 N N . VAL B 1 148 ? -2.428 18.688 5.203 1 98.88 148 VAL B N 1
ATOM 3903 C CA . VAL B 1 148 ? -2.908 17.797 4.148 1 98.88 148 VAL B CA 1
ATOM 3904 C C . VAL B 1 148 ? -4.168 17.078 4.617 1 98.88 148 VAL B C 1
ATOM 3906 O O . VAL B 1 148 ? -4.438 17 5.816 1 98.88 148 VAL B O 1
ATOM 3909 N N . HIS B 1 149 ? -4.961 16.688 3.781 1 98.81 149 HIS B N 1
ATOM 3910 C CA . HIS B 1 149 ? -6.027 15.695 3.863 1 98.81 149 HIS B CA 1
ATOM 3911 C C . HIS B 1 149 ? -6.004 14.758 2.656 1 98.81 149 HIS B C 1
ATOM 3913 O O . HIS B 1 149 ? -6.699 15.008 1.666 1 98.81 149 HIS B O 1
ATOM 3919 N N . PHE B 1 150 ? -5.18 13.68 2.779 1 98.62 150 PHE B N 1
ATOM 3920 C CA . PHE B 1 150 ? -5.004 12.773 1.648 1 98.62 150 PHE B CA 1
ATOM 3921 C C . PHE B 1 150 ? -6.285 11.992 1.379 1 98.62 150 PHE B C 1
ATOM 3923 O O . PHE B 1 150 ? -7.188 11.961 2.217 1 98.62 150 PHE B O 1
ATOM 3930 N N . LYS B 1 151 ? -6.332 11.43 0.182 1 97.38 151 LYS B N 1
ATOM 3931 C CA . LYS B 1 151 ? -7.516 10.719 -0.292 1 97.38 151 LYS B CA 1
ATOM 3932 C C . LYS B 1 151 ? -7.973 9.672 0.723 1 97.38 151 LYS B C 1
ATOM 3934 O O . LYS B 1 151 ? -7.168 8.875 1.204 1 97.38 151 LYS B O 1
ATOM 3939 N N . SER B 1 152 ? -9.227 9.727 1.088 1 94.94 152 SER B N 1
ATOM 3940 C CA . SER B 1 152 ? -9.836 8.742 1.973 1 94.94 152 SER B CA 1
ATOM 3941 C C . SER B 1 152 ? -9.844 7.355 1.333 1 94.94 152 SER B C 1
ATOM 3943 O O . SER B 1 152 ? -9.625 7.223 0.128 1 94.94 152 SER B O 1
ATOM 3945 N N . PRO B 1 153 ? -10.117 6.289 2.102 1 90.94 153 PRO B N 1
ATOM 3946 C CA . PRO B 1 153 ? -10.172 4.934 1.551 1 90.94 153 PRO B CA 1
ATOM 3947 C C . PRO B 1 153 ? -11.406 4.695 0.679 1 90.94 153 PRO B C 1
ATOM 3949 O O . PRO B 1 153 ? -11.531 3.633 0.067 1 90.94 153 PRO B O 1
ATOM 3952 N N . ARG B 1 154 ? -12.25 5.578 0.488 1 88.25 154 ARG B N 1
ATOM 3953 C CA . ARG B 1 154 ? -13.461 5.43 -0.308 1 88.25 154 ARG B CA 1
ATOM 3954 C C . ARG B 1 154 ? -13.133 5.242 -1.785 1 88.25 154 ARG B C 1
ATOM 3956 O O . ARG B 1 154 ? -12.227 5.898 -2.311 1 88.25 154 ARG B O 1
ATOM 3963 N N . ASN B 1 155 ? -13.883 4.445 -2.385 1 90.31 155 ASN B N 1
ATOM 3964 C CA . ASN B 1 155 ? -13.758 4.117 -3.801 1 90.31 155 ASN B CA 1
ATOM 3965 C C . ASN B 1 155 ? -13.75 5.375 -4.668 1 90.31 155 ASN B C 1
ATOM 3967 O O . ASN B 1 155 ? -14.625 6.23 -4.539 1 90.31 155 ASN B O 1
ATOM 3971 N N . LYS B 1 156 ? -12.789 5.461 -5.52 1 89.44 156 LYS B N 1
ATOM 3972 C CA . LYS B 1 156 ? -12.641 6.613 -6.402 1 89.44 156 LYS B CA 1
ATOM 3973 C C . LYS B 1 156 ? -12.945 6.238 -7.852 1 89.44 156 LYS B C 1
ATOM 3975 O O . LYS B 1 156 ? -12.852 7.078 -8.75 1 89.44 156 LYS B O 1
ATOM 3980 N N . LEU B 1 157 ? -13.242 5.035 -8.047 1 91.94 157 LEU B N 1
ATOM 3981 C CA . LEU B 1 157 ? -13.547 4.609 -9.406 1 91.94 157 LEU B CA 1
ATOM 3982 C C . LEU B 1 157 ? -14.828 5.266 -9.906 1 91.94 157 LEU B C 1
ATOM 3984 O O . LEU B 1 157 ? -15.797 5.406 -9.148 1 91.94 157 LEU B O 1
ATOM 3988 N N . PRO B 1 158 ? -14.812 5.617 -11.18 1 90.56 158 PRO B N 1
ATOM 3989 C CA . PRO B 1 158 ? -16.062 6.109 -11.75 1 90.56 158 PRO B CA 1
ATOM 3990 C C . PRO B 1 158 ? -17.188 5.07 -11.703 1 90.56 158 PRO B C 1
ATOM 3992 O O . PRO B 1 158 ? -16.922 3.871 -11.828 1 90.56 158 PRO B O 1
ATOM 3995 N N . LYS B 1 159 ? -18.375 5.559 -11.562 1 86.19 159 LYS B N 1
ATOM 3996 C CA . LYS B 1 159 ? -19.531 4.664 -11.594 1 86.19 159 LYS B CA 1
ATOM 3997 C C . LYS B 1 159 ? -19.594 3.893 -12.906 1 86.19 159 LYS B C 1
ATOM 3999 O O . LYS B 1 159 ? -19.406 4.469 -13.984 1 86.19 159 LYS B O 1
ATOM 4004 N N . GLY B 1 160 ? -19.734 2.658 -12.812 1 88.56 160 GLY B N 1
ATOM 4005 C CA . GLY B 1 160 ? -19.906 1.841 -14 1 88.56 160 GLY B CA 1
ATOM 4006 C C . GLY B 1 160 ? -18.594 1.344 -14.578 1 88.56 160 GLY B C 1
ATOM 4007 O O . GLY B 1 160 ? -18.578 0.627 -15.586 1 88.56 160 GLY B O 1
ATOM 4008 N N . ALA B 1 161 ? -17.516 1.705 -14 1 91.88 161 ALA B N 1
ATOM 4009 C CA . ALA B 1 161 ? -16.219 1.271 -14.523 1 91.88 161 ALA B CA 1
ATOM 4010 C C . ALA B 1 161 ? -16.094 -0.249 -14.5 1 91.88 161 ALA B C 1
ATOM 4012 O O . ALA B 1 161 ? -15.547 -0.849 -15.422 1 91.88 161 ALA B O 1
ATOM 4013 N N . VAL B 1 162 ? -16.578 -0.82 -13.469 1 92.94 162 VAL B N 1
ATOM 4014 C CA . VAL B 1 162 ? -16.578 -2.273 -13.344 1 92.94 162 VAL B CA 1
ATOM 4015 C C . VAL B 1 162 ? -17.828 -2.854 -14.008 1 92.94 162 VAL B C 1
ATOM 4017 O O . VAL B 1 162 ? -18.953 -2.508 -13.641 1 92.94 162 VAL B O 1
ATOM 4020 N N . GLU B 1 163 ? -17.672 -3.711 -14.883 1 92.75 163 GLU B N 1
ATOM 4021 C CA . GLU B 1 163 ? -18.781 -4.266 -15.664 1 92.75 163 GLU B CA 1
ATOM 4022 C C . GLU B 1 163 ? -19.406 -5.469 -14.961 1 92.75 163 GLU B C 1
ATOM 4024 O O . GLU B 1 163 ? -20.578 -5.766 -15.156 1 92.75 163 GLU B O 1
ATOM 4029 N N . LEU B 1 164 ? -18.656 -6.156 -14.203 1 94 164 LEU B N 1
ATOM 4030 C CA . LEU B 1 164 ? -19.156 -7.328 -13.5 1 94 164 LEU B CA 1
ATOM 4031 C C . LEU B 1 164 ? -20.312 -6.957 -12.586 1 94 164 LEU B C 1
ATOM 4033 O O . LEU B 1 164 ? -20.359 -5.852 -12.047 1 94 164 LEU B O 1
ATOM 4037 N N . GLN B 1 165 ? -21.25 -7.836 -12.398 1 92.38 165 GLN B N 1
ATOM 4038 C CA . GLN B 1 165 ? -22.422 -7.621 -11.555 1 92.38 165 GLN B CA 1
ATOM 4039 C C . GLN B 1 165 ? -22.5 -8.664 -10.453 1 92.38 165 GLN B C 1
ATOM 4041 O O . GLN B 1 165 ? -21.719 -9.617 -10.422 1 92.38 165 GLN B O 1
ATOM 4046 N N . GLY B 1 166 ? -23.406 -8.43 -9.523 1 91.81 166 GLY B N 1
ATOM 4047 C CA . GLY B 1 166 ? -23.625 -9.391 -8.453 1 91.81 166 GLY B CA 1
ATOM 4048 C C . GLY B 1 166 ? -22.438 -9.508 -7.512 1 91.81 166 GLY B C 1
ATOM 4049 O O . GLY B 1 166 ? -21.766 -8.523 -7.234 1 91.81 166 GLY B O 1
ATOM 4050 N N . ALA B 1 167 ? -22.266 -10.742 -6.996 1 93.31 167 ALA B N 1
ATOM 4051 C CA . ALA B 1 167 ? -21.203 -10.992 -6.023 1 93.31 167 ALA B CA 1
ATOM 4052 C C . ALA B 1 167 ? -19.828 -10.727 -6.633 1 93.31 167 ALA B C 1
ATOM 4054 O O . ALA B 1 167 ? -18.953 -10.133 -5.988 1 93.31 167 ALA B O 1
ATOM 4055 N N . ALA B 1 168 ? -19.688 -11.172 -7.93 1 94.94 168 ALA B N 1
ATOM 4056 C CA . ALA B 1 168 ? -18.438 -10.93 -8.617 1 94.94 168 ALA B CA 1
ATOM 4057 C C . ALA B 1 168 ? -18.172 -9.43 -8.766 1 94.94 168 ALA B C 1
ATOM 4059 O O . ALA B 1 168 ? -17.047 -8.961 -8.547 1 94.94 168 ALA B O 1
ATOM 4060 N N . GLY B 1 169 ? -19.219 -8.703 -9.117 1 94.12 169 GLY B N 1
ATOM 4061 C CA . GLY B 1 169 ? -19.109 -7.258 -9.266 1 94.12 169 GLY B CA 1
ATOM 4062 C C . GLY B 1 169 ? -18.797 -6.551 -7.961 1 94.12 169 GLY B C 1
ATOM 4063 O O . GLY B 1 169 ? -18 -5.609 -7.934 1 94.12 169 GLY B O 1
ATOM 4064 N N . LEU B 1 170 ? -19.453 -6.98 -6.914 1 94.06 170 LEU B N 1
ATOM 4065 C CA . LEU B 1 170 ? -19.234 -6.398 -5.594 1 94.06 170 LEU B CA 1
ATOM 4066 C C . LEU B 1 170 ? -17.781 -6.574 -5.156 1 94.06 170 LEU B C 1
ATOM 4068 O O . LEU B 1 170 ? -17.156 -5.621 -4.684 1 94.06 170 LEU B O 1
ATOM 4072 N N . LEU B 1 171 ? -17.203 -7.777 -5.359 1 95.12 171 LEU B N 1
ATOM 4073 C CA . LEU B 1 171 ? -15.82 -8.039 -5 1 95.12 171 LEU B CA 1
ATOM 4074 C C . LEU B 1 171 ? -14.867 -7.238 -5.883 1 95.12 171 LEU B C 1
ATOM 4076 O O . LEU B 1 171 ? -13.891 -6.664 -5.395 1 95.12 171 LEU B O 1
ATOM 4080 N N . ALA B 1 172 ? -15.211 -7.211 -7.145 1 94.88 172 ALA B N 1
ATOM 4081 C CA . ALA B 1 172 ? -14.391 -6.457 -8.094 1 94.88 172 ALA B CA 1
ATOM 4082 C C . ALA B 1 172 ? -14.352 -4.977 -7.727 1 94.88 172 ALA B C 1
ATOM 4084 O O . ALA B 1 172 ? -13.281 -4.371 -7.668 1 94.88 172 ALA B O 1
ATOM 4085 N N . GLU B 1 173 ? -15.508 -4.402 -7.441 1 93.69 173 GLU B N 1
ATOM 4086 C CA . GLU B 1 173 ? -15.609 -2.992 -7.074 1 93.69 173 GLU B CA 1
ATOM 4087 C C . GLU B 1 173 ? -14.867 -2.699 -5.777 1 93.69 173 GLU B C 1
ATOM 4089 O O . GLU B 1 173 ? -14.203 -1.665 -5.656 1 93.69 173 GLU B O 1
ATOM 4094 N N . SER B 1 174 ? -15.008 -3.584 -4.895 1 93.88 174 SER B N 1
ATOM 4095 C CA . SER B 1 174 ? -14.336 -3.398 -3.613 1 93.88 174 SER B CA 1
ATOM 4096 C C . SER B 1 174 ? -12.82 -3.42 -3.775 1 93.88 174 SER B C 1
ATOM 4098 O O . SER B 1 174 ? -12.125 -2.525 -3.287 1 93.88 174 SER B O 1
ATOM 4100 N N . ALA B 1 175 ? -12.297 -4.395 -4.48 1 95 175 ALA B N 1
ATOM 4101 C CA . ALA B 1 175 ? -10.859 -4.543 -4.664 1 95 175 ALA B CA 1
ATOM 4102 C C . ALA B 1 175 ? -10.281 -3.363 -5.445 1 95 175 ALA B C 1
ATOM 4104 O O . ALA B 1 175 ? -9.336 -2.717 -4.992 1 95 175 ALA B O 1
ATOM 4105 N N . LEU B 1 176 ? -10.883 -3.037 -6.57 1 95.38 176 LEU B N 1
ATOM 4106 C CA . LEU B 1 176 ? -10.391 -1.956 -7.418 1 95.38 176 LEU B CA 1
ATOM 4107 C C . LEU B 1 176 ? -10.609 -0.602 -6.75 1 95.38 176 LEU B C 1
ATOM 4109 O O . LEU B 1 176 ? -9.797 0.308 -6.898 1 95.38 176 LEU B O 1
ATOM 4113 N N . GLY B 1 177 ? -11.742 -0.501 -6.121 1 94.62 177 GLY B N 1
ATOM 4114 C CA . GLY B 1 177 ? -12.039 0.743 -5.426 1 94.62 177 GLY B CA 1
ATOM 4115 C C . GLY B 1 177 ? -11.023 1.081 -4.348 1 94.62 177 GLY B C 1
ATOM 4116 O O . GLY B 1 177 ? -10.539 2.211 -4.281 1 94.62 177 GLY B O 1
ATOM 4117 N N . ARG B 1 178 ? -10.711 0.104 -3.521 1 93.56 178 ARG B N 1
ATOM 4118 C CA . ARG B 1 178 ? -9.703 0.3 -2.48 1 93.56 178 ARG B CA 1
ATOM 4119 C C . ARG B 1 178 ? -8.359 0.682 -3.084 1 93.56 178 ARG B C 1
ATOM 4121 O O . ARG B 1 178 ? -7.672 1.569 -2.574 1 93.56 178 ARG B O 1
ATOM 4128 N N . TRP B 1 179 ? -8.047 0.032 -4.156 1 96.94 179 TRP B N 1
ATOM 4129 C CA . TRP B 1 179 ? -6.758 0.311 -4.789 1 96.94 179 TRP B CA 1
ATOM 4130 C C . TRP B 1 179 ? -6.758 1.694 -5.434 1 96.94 179 TRP B C 1
ATOM 4132 O O . TRP B 1 179 ? -5.758 2.414 -5.367 1 96.94 179 TRP B O 1
ATOM 4142 N N . SER B 1 180 ? -7.859 2.064 -6.02 1 96.88 180 SER B N 1
ATOM 4143 C CA . SER B 1 180 ? -7.949 3.383 -6.637 1 96.88 180 SER B CA 1
ATOM 4144 C C . SER B 1 180 ? -7.719 4.488 -5.613 1 96.88 180 SER B C 1
ATOM 4146 O O . SER B 1 180 ? -7.043 5.48 -5.906 1 96.88 180 SER B O 1
ATOM 4148 N N . ALA B 1 181 ? -8.242 4.285 -4.465 1 96.5 181 ALA B N 1
ATOM 4149 C CA . ALA B 1 181 ? -8.055 5.254 -3.389 1 96.5 181 ALA B CA 1
ATOM 4150 C C . ALA B 1 181 ? -6.605 5.277 -2.916 1 96.5 181 ALA B C 1
ATOM 4152 O O . ALA B 1 181 ? -6.016 6.348 -2.754 1 96.5 181 ALA B O 1
ATOM 4153 N N . ALA B 1 182 ? -6.02 4.086 -2.713 1 97.81 182 ALA B N 1
ATOM 4154 C CA . ALA B 1 182 ? -4.629 3.99 -2.277 1 97.81 182 ALA B CA 1
ATOM 4155 C C . ALA B 1 182 ? -3.684 4.586 -3.318 1 97.81 182 ALA B C 1
ATOM 4157 O O . ALA B 1 182 ? -2.717 5.27 -2.969 1 97.81 182 ALA B O 1
ATOM 4158 N N . LEU B 1 183 ? -3.975 4.305 -4.555 1 98 183 LEU B N 1
ATOM 4159 C CA . LEU B 1 183 ? -3.186 4.824 -5.664 1 98 183 LEU B CA 1
ATOM 4160 C C . LEU B 1 183 ? -3.184 6.352 -5.66 1 98 183 LEU B C 1
ATOM 4162 O O . LEU B 1 183 ? -2.125 6.973 -5.777 1 98 183 LEU B O 1
ATOM 4166 N N . GLN B 1 184 ? -4.32 6.918 -5.473 1 97.31 184 GLN B N 1
ATOM 4167 C CA . GLN B 1 184 ? -4.445 8.367 -5.387 1 97.31 184 GLN B CA 1
ATOM 4168 C C . GLN B 1 184 ? -3.697 8.914 -4.172 1 97.31 184 GLN B C 1
ATOM 4170 O O . GLN B 1 184 ? -2.9 9.844 -4.293 1 97.31 184 GLN B O 1
ATOM 4175 N N . ARG B 1 185 ? -3.916 8.312 -3.08 1 98.31 185 ARG B N 1
ATOM 4176 C CA . ARG B 1 185 ? -3.34 8.75 -1.812 1 98.31 185 ARG B CA 1
ATOM 4177 C C . ARG B 1 185 ? -1.816 8.688 -1.852 1 98.31 185 ARG B C 1
ATOM 4179 O O . ARG B 1 185 ? -1.137 9.633 -1.455 1 98.31 185 ARG B O 1
ATOM 4186 N N . GLY B 1 186 ? -1.287 7.543 -2.312 1 98.56 186 GLY B N 1
ATOM 4187 C CA . GLY B 1 186 ? 0.155 7.375 -2.395 1 98.56 186 GLY B CA 1
ATOM 4188 C C . GLY B 1 186 ? 0.818 8.352 -3.344 1 98.56 186 GLY B C 1
ATOM 4189 O O . GLY B 1 186 ? 1.893 8.883 -3.049 1 98.56 186 GLY B O 1
ATOM 4190 N N . SER B 1 187 ? 0.159 8.594 -4.422 1 98.5 187 SER B N 1
ATOM 4191 C CA . SER B 1 187 ? 0.705 9.523 -5.402 1 98.5 187 SER B CA 1
ATOM 4192 C C . SER B 1 187 ? 0.717 10.953 -4.867 1 98.5 187 SER B C 1
ATOM 4194 O O . SER B 1 187 ? 1.7 11.68 -5.035 1 98.5 187 SER B O 1
ATOM 4196 N N . GLU B 1 188 ? -0.348 11.344 -4.188 1 98.5 188 GLU B N 1
ATOM 4197 C CA . GLU B 1 188 ? -0.38 12.656 -3.543 1 98.5 188 GLU B CA 1
ATOM 4198 C C . GLU B 1 188 ? 0.769 12.812 -2.551 1 98.5 188 GLU B C 1
ATOM 4200 O O . GLU B 1 188 ? 1.492 13.805 -2.582 1 98.5 188 GLU B O 1
ATOM 4205 N N . ALA B 1 189 ? 0.953 11.82 -1.767 1 98.75 189 ALA B N 1
ATOM 4206 C CA . ALA B 1 189 ? 1.93 11.891 -0.683 1 98.75 189 ALA B CA 1
ATOM 4207 C C . ALA B 1 189 ? 3.354 11.953 -1.23 1 98.75 189 ALA B C 1
ATOM 4209 O O . ALA B 1 189 ? 4.16 12.773 -0.789 1 98.75 189 ALA B O 1
ATOM 4210 N N . MET B 1 190 ? 3.643 11.117 -2.207 1 98.12 190 MET B N 1
ATOM 4211 C CA . MET B 1 190 ? 5.008 11.047 -2.715 1 98.12 190 MET B CA 1
ATOM 4212 C C . MET B 1 190 ? 5.348 12.273 -3.547 1 98.12 190 MET B C 1
ATOM 4214 O O . MET B 1 190 ? 6.477 12.766 -3.512 1 98.12 190 MET B O 1
ATOM 4218 N N . LEU B 1 191 ? 4.387 12.766 -4.289 1 98.25 191 LEU B N 1
ATOM 4219 C CA . LEU B 1 191 ? 4.625 13.984 -5.051 1 98.25 191 LEU B CA 1
ATOM 4220 C C . LEU B 1 191 ? 4.762 15.188 -4.125 1 98.25 191 LEU B C 1
ATOM 4222 O O . LEU B 1 191 ? 5.555 16.094 -4.383 1 98.25 191 LEU B O 1
ATOM 4226 N N . LEU B 1 192 ? 3.971 15.211 -3.066 1 98.75 192 LEU B N 1
ATOM 4227 C CA . LEU B 1 192 ? 4.141 16.266 -2.068 1 98.75 192 LEU B CA 1
ATOM 4228 C C . LEU B 1 192 ? 5.547 16.219 -1.475 1 98.75 192 LEU B C 1
ATOM 4230 O O . LEU B 1 192 ? 6.18 17.266 -1.298 1 98.75 192 LEU B O 1
ATOM 4234 N N . TYR B 1 193 ? 6.02 15.039 -1.142 1 98.62 193 TYR B N 1
ATOM 4235 C CA . TYR B 1 193 ? 7.355 14.914 -0.567 1 98.62 193 TYR B CA 1
ATOM 4236 C C . TYR B 1 193 ? 8.406 15.508 -1.496 1 98.62 193 TYR B C 1
ATOM 4238 O O . TYR B 1 193 ? 9.328 16.188 -1.044 1 98.62 193 TYR B O 1
ATOM 4246 N N . GLN B 1 194 ? 8.25 15.273 -2.783 1 97.62 194 GLN B N 1
ATOM 4247 C CA . GLN B 1 194 ? 9.148 15.883 -3.756 1 97.62 194 GLN B CA 1
ATOM 4248 C C . GLN B 1 194 ? 9.094 17.406 -3.676 1 97.62 194 GLN B C 1
ATOM 4250 O O . GLN B 1 194 ? 10.133 18.078 -3.707 1 97.62 194 GLN B O 1
ATOM 4255 N N . ALA B 1 195 ? 7.902 17.906 -3.6 1 98.31 195 ALA B N 1
ATOM 4256 C CA . ALA B 1 195 ? 7.738 19.359 -3.492 1 98.31 195 ALA B CA 1
ATOM 4257 C C . ALA B 1 195 ? 8.398 19.891 -2.223 1 98.31 195 ALA B C 1
ATOM 4259 O O . ALA B 1 195 ? 9.023 20.953 -2.24 1 98.31 195 ALA B O 1
ATOM 4260 N N . ILE B 1 196 ? 8.242 19.172 -1.14 1 98.69 196 ILE B N 1
ATOM 4261 C CA . ILE B 1 196 ? 8.836 19.562 0.133 1 98.69 196 ILE B CA 1
ATOM 4262 C C . ILE B 1 196 ? 10.359 19.578 0.015 1 98.69 196 ILE B C 1
ATOM 4264 O O . ILE B 1 196 ? 11.016 20.516 0.463 1 98.69 196 ILE B O 1
ATOM 4268 N N . LEU B 1 197 ? 10.914 18.531 -0.594 1 98.12 197 LEU B N 1
ATOM 4269 C CA . LEU B 1 197 ? 12.359 18.438 -0.755 1 98.12 197 LEU B CA 1
ATOM 4270 C C . LEU B 1 197 ? 12.891 19.578 -1.61 1 98.12 197 LEU B C 1
ATOM 4272 O O . LEU B 1 197 ? 13.922 20.172 -1.287 1 98.12 197 LEU B O 1
ATOM 4276 N N . LYS B 1 198 ? 12.188 19.891 -2.691 1 97.69 198 LYS B N 1
ATOM 4277 C CA . LYS B 1 198 ? 12.594 21 -3.557 1 97.69 198 LYS B CA 1
ATOM 4278 C C . LYS B 1 198 ? 12.609 22.312 -2.797 1 97.69 198 LYS B C 1
ATOM 4280 O O . LYS B 1 198 ? 13.578 23.078 -2.873 1 97.69 198 LYS B O 1
ATOM 4285 N N . ARG B 1 199 ? 11.586 22.547 -2.066 1 98 199 ARG B N 1
ATOM 4286 C CA . ARG B 1 199 ? 11.477 23.781 -1.31 1 98 199 ARG B CA 1
ATOM 4287 C C . ARG B 1 199 ? 12.523 23.844 -0.202 1 98 199 ARG B C 1
ATOM 4289 O O . ARG B 1 199 ? 13.133 24.891 0.026 1 98 199 ARG B O 1
ATOM 4296 N N . ARG B 1 200 ? 12.672 22.734 0.476 1 97.94 200 ARG B N 1
ATOM 4297 C CA . ARG B 1 200 ? 13.664 22.672 1.543 1 97.94 200 ARG B CA 1
ATOM 4298 C C . ARG B 1 200 ? 15.062 22.969 1.013 1 97.94 200 ARG B C 1
ATOM 4300 O O . ARG B 1 200 ? 15.852 23.656 1.671 1 97.94 200 ARG B O 1
ATOM 4307 N N . ARG B 1 201 ? 15.359 22.453 -0.096 1 96.56 201 ARG B N 1
ATOM 4308 C CA . ARG B 1 201 ? 16.656 22.703 -0.725 1 96.56 201 ARG B CA 1
ATOM 4309 C C . ARG B 1 201 ? 16.844 24.188 -1.028 1 96.56 201 ARG B C 1
ATOM 4311 O O . ARG B 1 201 ? 17.953 24.719 -0.893 1 96.56 201 ARG B O 1
ATOM 4318 N N . GLN B 1 202 ? 15.812 24.844 -1.384 1 96.56 202 GLN B N 1
ATOM 4319 C CA . GLN B 1 202 ? 15.867 26.234 -1.784 1 96.56 202 GLN B CA 1
ATOM 4320 C C . GLN B 1 202 ? 15.867 27.156 -0.567 1 96.56 202 GLN B C 1
ATOM 4322 O O . GLN B 1 202 ? 16.562 28.172 -0.55 1 96.56 202 GLN B O 1
ATOM 4327 N N . SER B 1 203 ? 15.133 26.812 0.47 1 97.31 203 SER B N 1
ATOM 4328 C CA . SER B 1 203 ? 14.852 27.766 1.535 1 97.31 203 SER B CA 1
ATOM 4329 C C . SER B 1 203 ? 15.578 27.406 2.82 1 97.31 203 SER B C 1
ATOM 4331 O O . SER B 1 203 ? 15.789 28.25 3.691 1 97.31 203 SER B O 1
ATOM 4333 N N . ASP B 1 204 ? 15.828 26.109 3.012 1 97.44 204 ASP B N 1
ATOM 4334 C CA . ASP B 1 204 ? 16.422 25.547 4.227 1 97.44 204 ASP B CA 1
ATOM 4335 C C . ASP B 1 204 ? 15.484 25.719 5.418 1 97.44 204 ASP B C 1
ATOM 4337 O O . ASP B 1 204 ? 15.906 25.609 6.57 1 97.44 204 ASP B O 1
ATOM 4341 N N . ASN B 1 205 ? 14.227 26.078 5.137 1 98.5 205 ASN B N 1
ATOM 4342 C CA . ASN B 1 205 ? 13.25 26.25 6.215 1 98.5 205 ASN B CA 1
ATOM 4343 C C . ASN B 1 205 ? 12.977 24.938 6.938 1 98.5 205 ASN B C 1
ATOM 4345 O O . ASN B 1 205 ? 12.961 23.875 6.316 1 98.5 205 ASN B O 1
ATOM 4349 N N . ALA B 1 206 ? 12.734 25.062 8.266 1 98.56 206 ALA B N 1
ATOM 4350 C CA . ALA B 1 206 ? 12.18 23.906 8.977 1 98.56 206 ALA B CA 1
ATOM 4351 C C . ALA B 1 206 ? 10.852 23.469 8.367 1 98.56 206 ALA B C 1
ATOM 4353 O O . ALA B 1 206 ? 10.195 24.25 7.668 1 98.56 206 ALA B O 1
ATOM 4354 N N . VAL B 1 207 ? 10.516 22.203 8.609 1 98.88 207 VAL B N 1
ATOM 4355 C CA . VAL B 1 207 ? 9.32 21.656 7.965 1 98.88 207 VAL B CA 1
ATOM 4356 C C . VAL B 1 207 ? 8.406 21.031 9.008 1 98.88 207 VAL B C 1
ATOM 4358 O O . VAL B 1 207 ? 8.867 20.312 9.898 1 98.88 207 VAL B O 1
ATOM 4361 N N . VAL B 1 208 ? 7.145 21.359 8.961 1 98.94 208 VAL B N 1
ATOM 4362 C CA . VAL B 1 208 ? 6.055 20.672 9.648 1 98.94 208 VAL B CA 1
ATOM 4363 C C . VAL B 1 208 ? 5.035 20.188 8.625 1 98.94 208 VAL B C 1
ATOM 4365 O O . VAL B 1 208 ? 4.523 20.969 7.82 1 98.94 208 VAL B O 1
ATOM 4368 N N . LEU B 1 209 ? 4.809 18.938 8.555 1 98.94 209 LEU B N 1
ATOM 4369 C CA . LEU B 1 209 ? 3.73 18.328 7.777 1 98.94 209 LEU B CA 1
ATOM 4370 C C . LEU B 1 209 ? 2.699 17.672 8.695 1 98.94 209 LEU B C 1
ATOM 4372 O O . LEU B 1 209 ? 3.045 16.844 9.523 1 98.94 209 LEU B O 1
ATOM 4376 N N . MET B 1 210 ? 1.432 18.078 8.562 1 98.94 210 MET B N 1
ATOM 4377 C CA . MET B 1 210 ? 0.433 17.531 9.477 1 98.94 210 MET B CA 1
ATOM 4378 C C . MET B 1 210 ? -0.892 17.297 8.758 1 98.94 210 MET B C 1
ATOM 4380 O O . MET B 1 210 ? -1.162 17.922 7.73 1 98.94 210 MET B O 1
ATOM 4384 N N . GLY B 1 211 ? -1.672 16.391 9.281 1 98.81 211 GLY B N 1
ATOM 4385 C CA . GLY B 1 211 ? -3.041 16.234 8.812 1 98.81 211 GLY B CA 1
ATOM 4386 C C . GLY B 1 211 ? -3.525 14.797 8.859 1 98.81 211 GLY B C 1
ATOM 4387 O O . GLY B 1 211 ? -3 13.984 9.625 1 98.81 211 GLY B O 1
ATOM 4388 N N . ASP B 1 212 ? -4.652 14.633 8.234 1 98.69 212 ASP B N 1
ATOM 4389 C CA . ASP B 1 212 ? -5.246 13.312 8.031 1 98.69 212 ASP B CA 1
ATOM 4390 C C . ASP B 1 212 ? -4.652 12.625 6.801 1 98.69 212 ASP B C 1
ATOM 4392 O O . ASP B 1 212 ? -4.98 12.984 5.668 1 98.69 212 ASP B O 1
ATOM 4396 N N . PHE B 1 213 ? -3.824 11.609 7.113 1 98.75 213 PHE B N 1
ATOM 4397 C CA . PHE B 1 213 ? -3.135 10.922 6.027 1 98.75 213 PHE B CA 1
ATOM 4398 C C . PHE B 1 213 ? -3.988 9.789 5.473 1 98.75 213 PHE B C 1
ATOM 4400 O O . PHE B 1 213 ? -3.711 9.266 4.391 1 98.75 213 PHE B O 1
ATOM 4407 N N . ASN B 1 214 ? -4.953 9.383 6.176 1 97.56 214 ASN B N 1
ATOM 4408 C CA . ASN B 1 214 ? -5.953 8.391 5.801 1 97.56 214 ASN B CA 1
ATOM 4409 C C . ASN B 1 214 ? -5.32 7.016 5.586 1 97.56 214 ASN B C 1
ATOM 4411 O O . ASN B 1 214 ? -5.891 6.168 4.895 1 97.56 214 ASN B O 1
ATOM 4415 N N . ALA B 1 215 ? -4.188 6.793 6.07 1 97.25 215 ALA B N 1
ATOM 4416 C CA . ALA B 1 215 ? -3.514 5.5 6.07 1 97.25 215 ALA B CA 1
ATOM 4417 C C . ALA B 1 215 ? -2.41 5.457 7.125 1 97.25 215 ALA B C 1
ATOM 4419 O O . ALA B 1 215 ? -1.996 6.496 7.641 1 97.25 215 ALA B O 1
ATOM 4420 N N . GLY B 1 216 ? -2.01 4.25 7.422 1 96.56 216 GLY B N 1
ATOM 4421 C CA . GLY B 1 216 ? -0.876 4.105 8.32 1 96.56 216 GLY B CA 1
ATOM 4422 C C . GLY B 1 216 ? 0.432 4.578 7.719 1 96.56 216 GLY B C 1
ATOM 4423 O O . GLY B 1 216 ? 0.675 4.387 6.523 1 96.56 216 GLY B O 1
ATOM 4424 N N . ILE B 1 217 ? 1.286 5.082 8.539 1 96.69 217 ILE B N 1
ATOM 4425 C CA . ILE B 1 217 ? 2.512 5.727 8.078 1 96.69 217 ILE B CA 1
ATOM 4426 C C . ILE B 1 217 ? 3.443 4.684 7.469 1 96.69 217 ILE B C 1
ATOM 4428 O O . ILE B 1 217 ? 4.324 5.023 6.672 1 96.69 217 ILE B O 1
ATOM 4432 N N . ASP B 1 218 ? 3.271 3.365 7.785 1 94.38 218 ASP B N 1
ATOM 4433 C CA . ASP B 1 218 ? 4.125 2.293 7.285 1 94.38 218 ASP B CA 1
ATOM 4434 C C . ASP B 1 218 ? 3.516 1.636 6.051 1 94.38 218 ASP B C 1
ATOM 4436 O O . ASP B 1 218 ? 4.078 0.686 5.504 1 94.38 218 ASP B O 1
ATOM 4440 N N . SER B 1 219 ? 2.383 2.123 5.652 1 96.62 219 SER B N 1
ATOM 4441 C CA . SER B 1 219 ? 1.738 1.562 4.469 1 96.62 219 SER B CA 1
ATOM 4442 C C . SER B 1 219 ? 2.58 1.794 3.221 1 96.62 219 SER B C 1
ATOM 4444 O O . SER B 1 219 ? 3.439 2.678 3.197 1 96.62 219 SER B O 1
ATOM 4446 N N . SER B 1 220 ? 2.322 1.004 2.18 1 96.5 220 SER B N 1
ATOM 4447 C CA . SER B 1 220 ? 3.076 1.099 0.933 1 96.5 220 SER B CA 1
ATOM 4448 C C . SER B 1 220 ? 2.98 2.498 0.334 1 96.5 220 SER B C 1
ATOM 4450 O O . SER B 1 220 ? 3.932 2.979 -0.285 1 96.5 220 SER B O 1
ATOM 4452 N N . GLU B 1 221 ? 1.82 3.135 0.558 1 97.5 221 GLU B N 1
ATOM 4453 C CA . GLU B 1 221 ? 1.579 4.418 -0.097 1 97.5 221 GLU B CA 1
ATOM 4454 C C . GLU B 1 221 ? 2.217 5.562 0.683 1 97.5 221 GLU B C 1
ATOM 4456 O O . GLU B 1 221 ? 2.402 6.656 0.146 1 97.5 221 GLU B O 1
ATOM 4461 N N . LEU B 1 222 ? 2.637 5.32 2.004 1 98.19 222 LEU B N 1
ATOM 4462 C CA . LEU B 1 222 ? 3.086 6.465 2.789 1 98.19 222 LEU B CA 1
ATOM 4463 C C . LEU B 1 222 ? 4.512 6.254 3.293 1 98.19 222 LEU B C 1
ATOM 4465 O O . LEU B 1 222 ? 5.176 7.207 3.703 1 98.19 222 LEU B O 1
ATOM 4469 N N . LYS B 1 223 ? 5.047 5.043 3.252 1 96.12 223 LYS B N 1
ATOM 4470 C CA . LYS B 1 223 ? 6.309 4.723 3.912 1 96.12 223 LYS B CA 1
ATOM 4471 C C . LYS B 1 223 ? 7.465 5.504 3.297 1 96.12 223 LYS B C 1
ATOM 4473 O O . LYS B 1 223 ? 8.484 5.738 3.955 1 96.12 223 LYS B O 1
ATOM 4478 N N . GLY B 1 224 ? 7.324 5.945 2.102 1 96.12 224 GLY B N 1
ATOM 4479 C CA . GLY B 1 224 ? 8.352 6.73 1.438 1 96.12 224 GLY B CA 1
ATOM 4480 C C . GLY B 1 224 ? 8.602 8.07 2.102 1 96.12 224 GLY B C 1
ATOM 4481 O O . GLY B 1 224 ? 9.641 8.703 1.878 1 96.12 224 GLY B O 1
ATOM 4482 N N . LEU B 1 225 ? 7.68 8.547 2.938 1 97.56 225 LEU B N 1
ATOM 4483 C CA . LEU B 1 225 ? 7.805 9.836 3.611 1 97.56 225 LEU B CA 1
ATOM 4484 C C . LEU B 1 225 ? 8.883 9.781 4.691 1 97.56 225 LEU B C 1
ATOM 4486 O O . LEU B 1 225 ? 9.406 10.812 5.105 1 97.56 225 LEU B O 1
ATOM 4490 N N . LEU B 1 226 ? 9.148 8.531 5.16 1 95.94 226 LEU B N 1
ATOM 4491 C CA . LEU B 1 226 ? 10.008 8.391 6.328 1 95.94 226 LEU B CA 1
ATOM 4492 C C . LEU B 1 226 ? 11.234 7.543 6.004 1 95.94 226 LEU B C 1
ATOM 4494 O O . LEU B 1 226 ? 11.781 6.875 6.887 1 95.94 226 LEU B O 1
ATOM 4498 N N . VAL B 1 227 ? 11.688 7.555 4.832 1 88.12 227 VAL B N 1
ATOM 4499 C CA . VAL B 1 227 ? 12.805 6.707 4.438 1 88.12 227 VAL B CA 1
ATOM 4500 C C . VAL B 1 227 ? 14.055 7.098 5.223 1 88.12 227 VAL B C 1
ATOM 4502 O O . VAL B 1 227 ? 14.43 8.273 5.258 1 88.12 227 VAL B O 1
ATOM 4505 N N . GLY B 1 228 ? 14.641 6.152 5.895 1 81.5 228 GLY B N 1
ATOM 4506 C CA . GLY B 1 228 ? 15.883 6.348 6.633 1 81.5 228 GLY B CA 1
ATOM 4507 C C . GLY B 1 228 ? 17.109 5.98 5.828 1 81.5 228 GLY B C 1
ATOM 4508 O O . GLY B 1 228 ? 17.016 5.348 4.777 1 81.5 228 GLY B O 1
ATOM 4509 N N . ALA B 1 229 ? 18.234 6.352 6.305 1 79 229 ALA B N 1
ATOM 4510 C CA . ALA B 1 229 ? 19.5 6.09 5.637 1 79 229 ALA B CA 1
ATOM 4511 C C . ALA B 1 229 ? 19.719 4.594 5.445 1 79 229 ALA B C 1
ATOM 4513 O O . ALA B 1 229 ? 20.234 4.16 4.406 1 79 229 ALA B O 1
ATOM 4514 N N . GLY B 1 230 ? 19.25 3.809 6.43 1 77.62 230 GLY B N 1
ATOM 4515 C CA . GLY B 1 230 ? 19.469 2.371 6.387 1 77.62 230 GLY B CA 1
ATOM 4516 C C . GLY B 1 230 ? 18.578 1.658 5.391 1 77.62 230 GLY B C 1
ATOM 4517 O O . GLY B 1 230 ? 18.766 0.472 5.117 1 77.62 230 GLY B O 1
ATOM 4518 N N . GLN B 1 231 ? 17.703 2.375 4.793 1 83.06 231 GLN B N 1
ATOM 4519 C CA . GLN B 1 231 ? 16.75 1.76 3.871 1 83.06 231 GLN B CA 1
ATOM 4520 C C . GLN B 1 231 ? 17.094 2.08 2.422 1 83.06 231 GLN B C 1
ATOM 4522 O O . GLN B 1 231 ? 16.391 1.66 1.5 1 83.06 231 GLN B O 1
ATOM 4527 N N . LEU B 1 232 ? 18.141 2.814 2.291 1 87.5 232 LEU B N 1
ATOM 4528 C CA . LEU B 1 232 ? 18.562 3.207 0.947 1 87.5 232 LEU B CA 1
ATOM 4529 C C . LEU B 1 232 ? 19.438 2.139 0.317 1 87.5 232 LEU B C 1
ATOM 4531 O O . LEU B 1 232 ? 20.281 1.544 0.997 1 87.5 232 LEU B O 1
ATOM 4535 N N . TYR B 1 233 ? 19.203 1.867 -0.925 1 80.06 233 TYR B N 1
ATOM 4536 C CA . TYR B 1 233 ? 19.984 0.867 -1.65 1 80.06 233 TYR B CA 1
ATOM 4537 C C . TYR B 1 233 ? 21.344 1.422 -2.059 1 80.06 233 TYR B C 1
ATOM 4539 O O . TYR B 1 233 ? 21.453 2.572 -2.49 1 80.06 233 TYR B O 1
ATOM 4547 N N . ASN B 1 234 ? 22.328 0.614 -1.949 1 79.25 234 ASN B N 1
ATOM 4548 C CA . ASN B 1 234 ? 23.688 1.023 -2.273 1 79.25 234 ASN B CA 1
ATOM 4549 C C . ASN B 1 234 ? 23.812 1.502 -3.719 1 79.25 234 ASN B C 1
ATOM 4551 O O . ASN B 1 234 ? 24.516 2.471 -4.004 1 79.25 234 ASN B O 1
ATOM 4555 N N . GLY B 1 235 ? 23.141 0.793 -4.543 1 77.31 235 GLY B N 1
ATOM 4556 C CA . GLY B 1 235 ? 23.156 1.202 -5.938 1 77.31 235 GLY B CA 1
ATOM 4557 C C . GLY B 1 235 ? 22.625 2.607 -6.152 1 77.31 235 GLY B C 1
ATOM 4558 O O . GLY B 1 235 ? 23.172 3.361 -6.965 1 77.31 235 GLY B O 1
ATOM 4559 N N . ASP B 1 236 ? 21.672 3.02 -5.348 1 81.62 236 ASP B N 1
ATOM 4560 C CA . ASP B 1 236 ? 21.078 4.355 -5.453 1 81.62 236 ASP B CA 1
ATOM 4561 C C . ASP B 1 236 ? 22.031 5.414 -4.902 1 81.62 236 ASP B C 1
ATOM 4563 O O . ASP B 1 236 ? 22.141 6.512 -5.453 1 81.62 236 ASP B O 1
ATOM 4567 N N . ILE B 1 237 ? 22.672 5.027 -3.869 1 86.56 237 ILE B N 1
ATOM 4568 C CA . ILE B 1 237 ? 23.641 5.941 -3.264 1 86.56 237 ILE B CA 1
ATOM 4569 C C . ILE B 1 237 ? 24.75 6.25 -4.262 1 86.56 237 ILE B C 1
ATOM 4571 O O . ILE B 1 237 ? 25.156 7.402 -4.414 1 86.56 237 ILE B O 1
ATOM 4575 N N . ARG B 1 238 ? 25.188 5.195 -4.969 1 83.44 238 ARG B N 1
ATOM 4576 C CA . ARG B 1 238 ? 26.234 5.359 -5.977 1 83.44 238 ARG B CA 1
ATOM 4577 C C . ARG B 1 238 ? 25.734 6.227 -7.129 1 83.44 238 ARG B C 1
ATOM 4579 O O . ARG B 1 238 ? 26.453 7.129 -7.578 1 83.44 238 ARG B O 1
ATOM 4586 N N . ALA B 1 239 ? 24.578 5.992 -7.543 1 78.19 239 ALA B N 1
ATOM 4587 C CA . ALA B 1 239 ? 24 6.727 -8.664 1 78.19 239 ALA B CA 1
ATOM 4588 C C . ALA B 1 239 ? 23.859 8.211 -8.328 1 78.19 239 ALA B C 1
ATOM 4590 O O . ALA B 1 239 ? 23.953 9.062 -9.211 1 78.19 239 ALA B O 1
ATOM 4591 N N . ALA B 1 240 ? 23.641 8.469 -7.047 1 82.56 240 ALA B N 1
ATOM 4592 C CA . ALA B 1 240 ? 23.469 9.852 -6.594 1 82.56 240 ALA B CA 1
ATOM 4593 C C . ALA B 1 240 ? 24.812 10.531 -6.383 1 82.56 240 ALA B C 1
ATOM 4595 O O . ALA B 1 240 ? 24.875 11.719 -6.059 1 82.56 240 ALA B O 1
ATOM 4596 N N . GLY B 1 241 ? 25.906 9.797 -6.551 1 82.75 241 GLY B N 1
ATOM 4597 C CA . GLY B 1 241 ? 27.25 10.344 -6.402 1 82.75 241 GLY B CA 1
ATOM 4598 C C . GLY B 1 241 ? 27.672 10.5 -4.957 1 82.75 241 GLY B C 1
ATOM 4599 O O . GLY B 1 241 ? 28.516 11.344 -4.641 1 82.75 241 GLY B O 1
ATOM 4600 N N . LEU B 1 242 ? 27.078 9.703 -4.078 1 87 242 LEU B N 1
ATOM 4601 C CA . LEU B 1 242 ? 27.344 9.898 -2.654 1 87 242 LEU B CA 1
ATOM 4602 C C . LEU B 1 242 ? 28.125 8.719 -2.086 1 87 242 LEU B C 1
ATOM 4604 O O . LEU B 1 242 ? 28.281 8.602 -0.868 1 87 242 LEU B O 1
ATOM 4608 N N . HIS B 1 243 ? 28.547 7.719 -2.934 1 83 243 HIS B N 1
ATOM 4609 C CA . HIS B 1 243 ? 29.234 6.512 -2.498 1 83 243 HIS B CA 1
ATOM 4610 C C . HIS B 1 243 ? 30.578 6.844 -1.852 1 83 243 HIS B C 1
ATOM 4612 O O . HIS B 1 243 ? 31.078 6.078 -1.026 1 83 243 HIS B O 1
ATOM 4618 N N . GLY B 1 244 ? 31.203 7.922 -2.008 1 83.56 244 GLY B N 1
ATOM 4619 C CA . GLY B 1 244 ? 32.5 8.273 -1.462 1 83.56 244 GLY B CA 1
ATOM 4620 C C . GLY B 1 244 ? 32.406 8.961 -0.111 1 83.56 244 GLY B C 1
ATOM 4621 O O . GLY B 1 244 ? 33.438 9.148 0.562 1 83.56 244 GLY B O 1
ATOM 4622 N N . LEU B 1 245 ? 31.234 9.18 0.297 1 85.69 245 LEU B N 1
ATOM 4623 C CA . LEU B 1 245 ? 31.078 9.883 1.563 1 85.69 245 LEU B CA 1
ATOM 4624 C C . LEU B 1 245 ? 31.062 8.898 2.732 1 85.69 245 LEU B C 1
ATOM 4626 O O . LEU B 1 245 ? 30.453 7.832 2.643 1 85.69 245 LEU B O 1
ATOM 4630 N N . PRO B 1 246 ? 31.844 9.281 3.785 1 88.88 246 PRO B N 1
ATOM 4631 C CA . PRO B 1 246 ? 31.688 8.477 4.996 1 88.88 246 PRO B CA 1
ATOM 4632 C C . PRO B 1 246 ? 30.234 8.367 5.449 1 88.88 246 PRO B C 1
ATOM 4634 O O . PRO B 1 246 ? 29.453 9.297 5.254 1 88.88 246 PRO B O 1
ATOM 4637 N N . ASP B 1 247 ? 29.859 7.297 6.035 1 87.12 247 ASP B N 1
ATOM 4638 C CA . ASP B 1 247 ? 28.484 7 6.449 1 87.12 247 ASP B CA 1
ATOM 4639 C C . ASP B 1 247 ? 27.922 8.125 7.312 1 87.12 247 ASP B C 1
ATOM 4641 O O . ASP B 1 247 ? 26.766 8.531 7.133 1 87.12 247 ASP B O 1
ATOM 4645 N N . GLU B 1 248 ? 28.75 8.633 8.188 1 89.38 248 GLU B N 1
ATOM 4646 C CA . GLU B 1 248 ? 28.297 9.672 9.102 1 89.38 248 GLU B CA 1
ATOM 4647 C C . GLU B 1 248 ? 27.953 10.953 8.344 1 89.38 248 GLU B C 1
ATOM 4649 O O . GLU B 1 248 ? 26.984 11.633 8.68 1 89.38 248 GLU B O 1
ATOM 4654 N N . ARG B 1 249 ? 28.797 11.273 7.355 1 90.56 249 ARG B N 1
ATOM 4655 C CA . ARG B 1 249 ? 28.547 12.477 6.566 1 90.56 249 ARG B CA 1
ATOM 4656 C C . ARG B 1 249 ? 27.297 12.312 5.695 1 90.56 249 ARG B C 1
ATOM 4658 O O . ARG B 1 249 ? 26.531 13.258 5.516 1 90.56 249 ARG B O 1
ATOM 4665 N N . LEU B 1 250 ? 27.094 11.109 5.141 1 91 250 LEU B N 1
ATOM 4666 C CA . LEU B 1 250 ? 25.891 10.812 4.367 1 91 250 LEU B CA 1
ATOM 4667 C C . LEU B 1 250 ? 24.641 10.953 5.227 1 91 250 LEU B C 1
ATOM 4669 O O . LEU B 1 250 ? 23.672 11.578 4.812 1 91 250 LEU B O 1
ATOM 4673 N N . LYS B 1 251 ? 24.734 10.43 6.41 1 91.38 251 LYS B N 1
ATOM 4674 C CA . LYS B 1 251 ? 23.609 10.508 7.336 1 91.38 251 LYS B CA 1
ATOM 4675 C C . LYS B 1 251 ? 23.266 11.961 7.652 1 91.38 251 LYS B C 1
ATOM 4677 O O . LYS B 1 251 ? 22.078 12.32 7.723 1 91.38 251 LYS B O 1
ATOM 4682 N N . LEU B 1 252 ? 24.25 12.773 7.82 1 91.88 252 LEU B N 1
ATOM 4683 C CA . LEU B 1 252 ? 24.031 14.18 8.125 1 91.88 252 LEU B CA 1
ATOM 4684 C C . LEU B 1 252 ? 23.359 14.898 6.961 1 91.88 252 LEU B C 1
ATOM 4686 O O . LEU B 1 252 ? 22.453 15.711 7.16 1 91.88 252 LEU B O 1
ATOM 4690 N N . GLN B 1 253 ? 23.812 14.555 5.781 1 91.88 253 GLN B N 1
ATOM 4691 C CA . GLN B 1 253 ? 23.234 15.188 4.602 1 91.88 253 GLN B CA 1
ATOM 4692 C C . GLN B 1 253 ? 21.797 14.758 4.395 1 91.88 253 GLN B C 1
ATOM 4694 O O . GLN B 1 253 ? 20.938 15.57 4.012 1 91.88 253 GLN B O 1
ATOM 4699 N N . LEU B 1 254 ? 21.516 13.523 4.676 1 94.81 254 LEU B N 1
ATOM 4700 C CA . LEU B 1 254 ? 20.156 13.008 4.523 1 94.81 254 LEU B CA 1
ATOM 4701 C C . LEU B 1 254 ? 19.234 13.594 5.582 1 94.81 254 LEU B C 1
ATOM 4703 O O . LEU B 1 254 ? 18.062 13.883 5.301 1 94.81 254 LEU B O 1
ATOM 4707 N N . ALA B 1 255 ? 19.781 13.781 6.777 1 95.75 255 ALA B N 1
ATOM 4708 C CA . ALA B 1 255 ? 18.984 14.227 7.922 1 95.75 255 ALA B CA 1
ATOM 4709 C C . ALA B 1 255 ? 18.328 15.57 7.645 1 95.75 255 ALA B C 1
ATOM 4711 O O . ALA B 1 255 ? 17.203 15.828 8.094 1 95.75 255 ALA B O 1
ATOM 4712 N N . HIS B 1 256 ? 19.016 16.391 6.91 1 95.94 256 HIS B N 1
ATOM 4713 C CA . HIS B 1 256 ? 18.5 17.719 6.586 1 95.94 256 HIS B CA 1
ATOM 4714 C C . HIS B 1 256 ? 17.156 17.641 5.859 1 95.94 256 HIS B C 1
ATOM 4716 O O . HIS B 1 256 ? 16.312 18.5 6.02 1 95.94 256 HIS B O 1
ATOM 4722 N N . PHE B 1 257 ? 16.953 16.531 5.098 1 96.88 257 PHE B N 1
ATOM 4723 C CA . PHE B 1 257 ? 15.797 16.453 4.199 1 96.88 257 PHE B CA 1
ATOM 4724 C C . PHE B 1 257 ? 14.773 15.453 4.723 1 96.88 257 PHE B C 1
ATOM 4726 O O . PHE B 1 257 ? 13.641 15.398 4.23 1 96.88 257 PHE B O 1
ATOM 4733 N N . GLN B 1 258 ? 15.109 14.688 5.719 1 97.12 258 GLN B N 1
ATOM 4734 C CA . GLN B 1 258 ? 14.234 13.641 6.223 1 97.12 258 GLN B CA 1
ATOM 4735 C C . GLN B 1 258 ? 13.117 14.219 7.082 1 97.12 258 GLN B C 1
ATOM 4737 O O . GLN B 1 258 ? 13.289 15.258 7.723 1 97.12 258 GLN B O 1
ATOM 4742 N N . LEU B 1 259 ? 12 13.586 7.055 1 98.19 259 LEU B N 1
ATOM 4743 C CA . LEU B 1 259 ? 10.891 13.852 7.965 1 98.19 259 LEU B CA 1
ATOM 4744 C C . LEU B 1 259 ? 10.836 12.805 9.07 1 98.19 259 LEU B C 1
ATOM 4746 O O . LEU B 1 259 ? 11.109 11.625 8.836 1 98.19 259 LEU B O 1
ATOM 4750 N N . LEU B 1 260 ? 10.492 13.297 10.211 1 97.56 260 LEU B N 1
ATOM 4751 C CA . LEU B 1 260 ? 10.43 12.445 11.391 1 97.56 260 LEU B CA 1
ATOM 4752 C C . LEU B 1 260 ? 9.055 12.516 12.047 1 97.56 260 LEU B C 1
ATOM 4754 O O . LEU B 1 260 ? 8.445 13.586 12.109 1 97.56 260 LEU B O 1
ATOM 4758 N N . ASP B 1 261 ? 8.617 11.367 12.492 1 97.81 261 ASP B N 1
ATOM 4759 C CA . ASP B 1 261 ? 7.328 11.281 13.172 1 97.81 261 ASP B CA 1
ATOM 4760 C C . ASP B 1 261 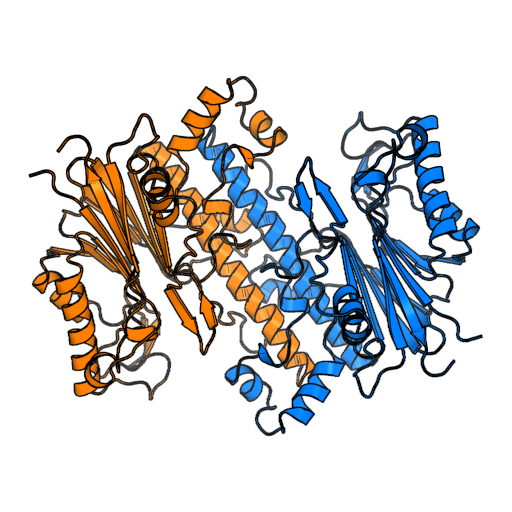? 7.406 11.859 14.578 1 97.81 261 ASP B C 1
ATOM 4762 O O . ASP B 1 261 ? 8.18 11.383 15.406 1 97.81 261 ASP B O 1
ATOM 4766 N N . ALA B 1 262 ? 6.547 12.797 14.875 1 98.19 262 ALA B N 1
ATOM 4767 C CA . ALA B 1 262 ? 6.582 13.484 16.156 1 98.19 262 ALA B CA 1
ATOM 4768 C C . ALA B 1 262 ? 6.391 12.5 17.312 1 98.19 262 ALA B C 1
ATOM 4770 O O . ALA B 1 262 ? 7.008 12.641 18.375 1 98.19 262 ALA B O 1
ATOM 4771 N N . TRP B 1 263 ? 5.48 11.523 17.141 1 96.81 263 TRP B N 1
ATOM 4772 C CA . TRP B 1 263 ? 5.266 10.5 18.156 1 96.81 263 TRP B CA 1
ATOM 4773 C C . TRP B 1 263 ? 6.555 9.742 18.453 1 96.81 263 TRP B C 1
ATOM 4775 O O . TRP B 1 263 ? 6.891 9.5 19.609 1 96.81 263 TRP B O 1
ATOM 4785 N N . GLN B 1 264 ? 7.242 9.398 17.422 1 94.88 264 GLN B N 1
ATOM 4786 C CA . GLN B 1 264 ? 8.5 8.68 17.594 1 94.88 264 GLN B CA 1
ATOM 4787 C C . GLN B 1 264 ? 9.547 9.562 18.266 1 94.88 264 GLN B C 1
ATOM 4789 O O . GLN B 1 264 ? 10.312 9.094 19.109 1 94.88 264 GLN B O 1
ATOM 4794 N N . LEU B 1 265 ? 9.617 10.812 17.812 1 96.25 265 LEU B N 1
ATOM 4795 C CA . LEU B 1 265 ? 10.547 11.75 18.438 1 96.25 265 LEU B CA 1
ATOM 4796 C C . LEU B 1 265 ? 10.281 11.867 19.938 1 96.25 265 LEU B C 1
ATOM 4798 O O . LEU B 1 265 ? 11.227 11.883 20.734 1 96.25 265 LEU B O 1
ATOM 4802 N N . TRP B 1 266 ? 9.031 11.906 20.281 1 95.75 266 TRP B N 1
ATOM 4803 C CA . TRP B 1 266 ? 8.656 11.992 21.688 1 95.75 266 TRP B CA 1
ATOM 4804 C C . TRP B 1 266 ? 9.094 10.742 22.438 1 95.75 266 TRP B C 1
ATOM 4806 O O . TRP B 1 266 ? 9.648 10.836 23.531 1 95.75 266 TRP B O 1
ATOM 4816 N N . ARG B 1 267 ? 8.867 9.609 21.844 1 92.94 267 ARG B N 1
ATOM 4817 C CA . ARG B 1 267 ? 9.219 8.344 22.484 1 92.94 267 ARG B CA 1
ATOM 4818 C C . ARG B 1 267 ? 10.719 8.266 22.75 1 92.94 267 ARG B C 1
ATOM 4820 O O . ARG B 1 267 ? 11.148 7.727 23.766 1 92.94 267 ARG B O 1
ATOM 4827 N N . GLU B 1 268 ? 11.438 8.742 21.859 1 87.88 268 GLU B N 1
ATOM 4828 C CA . GLU B 1 268 ? 12.891 8.68 21.969 1 87.88 268 GLU B CA 1
ATOM 4829 C C . GLU B 1 268 ? 13.398 9.562 23.094 1 87.88 268 GLU B C 1
ATOM 4831 O O . GLU B 1 268 ? 14.398 9.242 23.75 1 87.88 268 GLU B O 1
ATOM 4836 N N . VAL B 1 269 ? 12.758 10.57 23.281 1 85.12 269 VAL B N 1
ATOM 4837 C CA . VAL B 1 269 ? 13.148 11.5 24.328 1 85.12 269 VAL B CA 1
ATOM 4838 C C . VAL B 1 269 ? 12.641 10.992 25.672 1 85.12 269 VAL B C 1
ATOM 4840 O O . VAL B 1 269 ? 13.312 11.133 26.703 1 85.12 269 VAL B O 1
ATOM 4843 N N . SER B 1 270 ? 11.5 10.32 25.703 1 79.12 270 SER B N 1
ATOM 4844 C CA . SER B 1 270 ? 10.852 9.906 26.938 1 79.12 270 SER B CA 1
ATOM 4845 C C . SER B 1 270 ? 11.391 8.562 27.438 1 79.12 270 SER B C 1
ATOM 4847 O O . SER B 1 270 ? 11.273 8.234 28.625 1 79.12 270 SER B O 1
ATOM 4849 N N . GLU B 1 271 ? 11.734 7.496 26.578 1 66.56 271 GLU B N 1
ATOM 4850 C CA . GLU B 1 271 ? 12.133 6.137 26.922 1 66.56 271 GLU B CA 1
ATOM 4851 C C . GLU B 1 271 ? 13.297 6.137 27.906 1 66.56 271 GLU B C 1
ATOM 4853 O O . GLU B 1 271 ? 13.328 5.332 28.844 1 66.56 271 GLU B O 1
ATOM 4858 N N . PRO B 1 272 ? 14.461 6.832 27.719 1 57.84 272 PRO B N 1
ATOM 4859 C CA . PRO B 1 272 ? 15.445 6.672 28.797 1 57.84 272 PRO B CA 1
ATOM 4860 C C . PRO B 1 272 ? 14.844 6.887 30.172 1 57.84 272 PRO B C 1
ATOM 4862 O O . PRO B 1 272 ? 15.266 6.242 31.141 1 57.84 272 PRO B O 1
ATOM 4865 N N . ALA B 1 273 ? 13.883 7.727 30.438 1 48.47 273 ALA B N 1
ATOM 4866 C CA . ALA B 1 273 ? 13.359 8 31.781 1 48.47 273 ALA B CA 1
ATOM 4867 C C . ALA B 1 273 ? 12.422 6.891 32.25 1 48.47 273 ALA B C 1
ATOM 4869 O O . ALA B 1 273 ? 12.305 6.629 33.438 1 48.47 273 ALA B O 1
ATOM 4870 N N . CYS B 1 274 ? 11.438 6.426 31.406 1 47.81 274 CYS B N 1
ATOM 4871 C CA . CYS B 1 274 ? 10.328 5.668 31.969 1 47.81 274 CYS B CA 1
ATOM 4872 C C . CYS B 1 274 ? 10.539 4.172 31.797 1 47.81 274 CYS B C 1
ATOM 4874 O O . CYS B 1 274 ? 9.695 3.367 32.188 1 47.81 274 CYS B O 1
ATOM 4876 N N . GLY B 1 275 ? 11.516 3.506 31.797 1 49.28 275 GLY B N 1
ATOM 4877 C CA . GLY B 1 275 ? 11.672 2.062 31.703 1 49.28 275 GLY B CA 1
ATOM 4878 C C . GLY B 1 275 ? 11.055 1.473 30.453 1 49.28 275 GLY B C 1
ATOM 4879 O O . GLY B 1 275 ? 10.422 2.186 29.672 1 49.28 275 GLY B O 1
ATOM 4880 N N . GLN B 1 276 ? 11.258 0.109 29.984 1 49.72 276 GLN B N 1
ATOM 4881 C CA . GLN B 1 276 ? 10.961 -0.693 28.812 1 49.72 276 GLN B CA 1
ATOM 4882 C C . GLN B 1 276 ? 9.461 -0.723 28.531 1 49.72 276 GLN B C 1
ATOM 4884 O O . GLN B 1 276 ? 8.898 -1.783 28.234 1 49.72 276 GLN B O 1
ATOM 4889 N N . VAL B 1 277 ? 8.633 0.149 29.062 1 48.94 277 VAL B N 1
ATOM 4890 C CA . VAL B 1 277 ? 7.227 -0.144 28.828 1 48.94 277 VAL B CA 1
ATOM 4891 C C . VAL B 1 277 ? 6.887 0.104 27.359 1 48.94 277 VAL B C 1
ATOM 4893 O O . VAL B 1 277 ? 7.242 1.147 26.797 1 48.94 277 VAL B O 1
ATOM 4896 N N . THR B 1 278 ? 6.582 -1.007 26.625 1 57.44 278 THR B N 1
ATOM 4897 C CA . THR B 1 278 ? 6.09 -1.026 25.25 1 57.44 278 THR B CA 1
ATOM 4898 C C . THR B 1 278 ? 4.855 -0.141 25.109 1 57.44 278 THR B C 1
ATOM 4900 O O . THR B 1 278 ? 3.789 -0.462 25.641 1 57.44 278 THR B O 1
ATOM 4903 N N . VAL B 1 279 ? 5 1.215 24.906 1 67.19 279 VAL B N 1
ATOM 4904 C CA . VAL B 1 279 ? 3.865 2.107 24.688 1 67.19 279 VAL B CA 1
ATOM 4905 C C . VAL B 1 279 ? 3.344 1.937 23.266 1 67.19 279 VAL B C 1
ATOM 4907 O O . VAL B 1 279 ? 4.105 2.045 22.297 1 67.19 279 VAL B O 1
ATOM 4910 N N . THR B 1 280 ? 2.104 1.434 23.125 1 81.69 280 THR B N 1
ATOM 4911 C CA . THR B 1 280 ? 1.43 1.309 21.844 1 81.69 280 THR B CA 1
ATOM 4912 C C . THR B 1 280 ? 0.905 2.662 21.375 1 81.69 280 THR B C 1
ATOM 4914 O O . THR B 1 280 ? 0.43 3.465 22.188 1 81.69 280 THR B O 1
ATOM 4917 N N . ARG B 1 281 ? 1.159 3.037 20.219 1 88.44 281 ARG B N 1
ATOM 4918 C CA . ARG B 1 281 ? 0.671 4.289 19.656 1 88.44 281 ARG B CA 1
ATOM 4919 C C . ARG B 1 281 ? -0.849 4.375 19.734 1 88.44 281 ARG B C 1
ATOM 4921 O O . ARG B 1 281 ? -1.551 3.449 19.312 1 88.44 281 ARG B O 1
ATOM 4928 N N . PRO B 1 282 ? -1.307 5.418 20.25 1 86.75 282 PRO B N 1
ATOM 4929 C CA . PRO B 1 282 ? -2.76 5.547 20.375 1 86.75 282 PRO B CA 1
ATOM 4930 C C . PRO B 1 282 ? -3.451 5.719 19.016 1 86.75 282 PRO B C 1
ATOM 4932 O O . PRO B 1 282 ? -2.908 6.367 18.125 1 86.75 282 PRO B O 1
ATOM 4935 N N . VAL B 1 283 ? -4.637 5.223 18.953 1 87.5 283 VAL B N 1
ATOM 4936 C CA . VAL B 1 283 ? -5.469 5.305 17.75 1 87.5 283 VAL B CA 1
ATOM 4937 C C . VAL B 1 283 ? -5.977 6.734 17.578 1 87.5 283 VAL B C 1
ATOM 4939 O O . VAL B 1 283 ? -6.289 7.414 18.547 1 87.5 283 VAL B O 1
ATOM 4942 N N . THR B 1 284 ? -6.141 7.156 16.312 1 91.81 284 THR B N 1
ATOM 4943 C CA . THR B 1 284 ? -6.566 8.531 16.078 1 91.81 284 THR B CA 1
ATOM 4944 C C . THR B 1 284 ? -7.898 8.555 15.328 1 91.81 284 THR B C 1
ATOM 4946 O O . THR B 1 284 ? -8.469 9.625 15.109 1 91.81 284 THR B O 1
ATOM 4949 N N . HIS B 1 285 ? -8.359 7.41 14.891 1 90 285 HIS B N 1
ATOM 4950 C CA . HIS B 1 285 ? -9.602 7.328 14.133 1 90 285 HIS B CA 1
ATOM 4951 C C . HIS B 1 285 ? -10.328 6.02 14.406 1 90 285 HIS B C 1
ATOM 4953 O O . HIS B 1 285 ? -9.695 4.973 14.578 1 90 285 HIS B O 1
ATOM 4959 N N . PHE B 1 286 ? -11.602 6.102 14.469 1 78.94 286 PHE B N 1
ATOM 4960 C CA . PHE B 1 286 ? -12.398 4.895 14.633 1 78.94 286 PHE B CA 1
ATOM 4961 C C . PHE B 1 286 ? -13.414 4.762 13.508 1 78.94 286 PHE B C 1
ATOM 4963 O O . PHE B 1 286 ? -14.102 5.727 13.164 1 78.94 286 PHE B O 1
ATOM 4970 N N . HIS B 1 287 ? -13.336 3.666 12.914 1 72.94 287 HIS B N 1
ATOM 4971 C CA . HIS B 1 287 ? -14.406 3.229 12.023 1 72.94 287 HIS B CA 1
ATOM 4972 C C . HIS B 1 287 ? -15.125 2.01 12.594 1 72.94 287 HIS B C 1
ATOM 4974 O O . HIS B 1 287 ? -14.578 0.903 12.586 1 72.94 287 HIS B O 1
ATOM 4980 N N . GLY B 1 288 ? -16.25 2.193 12.961 1 68.25 288 GLY B N 1
ATOM 4981 C CA . GLY B 1 288 ? -16.875 1.136 13.742 1 68.25 288 GLY B CA 1
ATOM 4982 C C . GLY B 1 288 ? -16.094 0.761 14.984 1 68.25 288 GLY B C 1
ATOM 4983 O O . GLY B 1 288 ? -15.773 1.622 15.805 1 68.25 288 GLY B O 1
ATOM 4984 N N . SER B 1 289 ? -15.758 -0.489 15.07 1 69.88 289 SER B N 1
ATOM 4985 C CA . SER B 1 289 ? -15.047 -0.979 16.25 1 69.88 289 SER B CA 1
ATOM 4986 C C . SER B 1 289 ? -13.547 -1.066 15.992 1 69.88 289 SER B C 1
ATOM 4988 O O . SER B 1 289 ? -12.773 -1.392 16.891 1 69.88 289 SER B O 1
ATOM 4990 N N . GLN B 1 290 ? -13.195 -0.581 14.859 1 78.38 290 GLN B N 1
ATOM 4991 C CA . GLN B 1 290 ? -11.781 -0.731 14.523 1 78.38 290 GLN B CA 1
ATOM 4992 C C . GLN B 1 290 ? -11.047 0.605 14.609 1 78.38 290 GLN B C 1
ATOM 4994 O O . GLN B 1 290 ? -11.5 1.604 14.039 1 78.38 290 GLN B O 1
ATOM 4999 N N . GLY B 1 291 ? -10.047 0.609 15.406 1 85.94 291 GLY B N 1
ATOM 5000 C CA . GLY B 1 291 ? -9.211 1.794 15.547 1 85.94 291 GLY B CA 1
ATOM 5001 C C . GLY B 1 291 ? -8.008 1.793 14.625 1 85.94 291 GLY B C 1
ATOM 5002 O O . GLY B 1 291 ? -7.469 0.734 14.297 1 85.94 291 GLY B O 1
ATOM 5003 N N . SER B 1 292 ? -7.68 3.021 14.133 1 92.12 292 SER B N 1
ATOM 5004 C CA . SER B 1 292 ? -6.512 3.168 13.266 1 92.12 292 SER B CA 1
ATOM 5005 C C . SER B 1 292 ? -5.785 4.48 13.539 1 92.12 292 SER B C 1
ATOM 5007 O O . SER B 1 292 ? -6.352 5.398 14.133 1 92.12 292 SER B O 1
ATOM 5009 N N . VAL B 1 293 ? -4.574 4.469 13.242 1 96.06 293 VAL B N 1
ATOM 5010 C CA . VAL B 1 293 ? -3.787 5.695 13.297 1 96.06 293 VAL B CA 1
ATOM 5011 C C . VAL B 1 293 ? -3.633 6.273 11.891 1 96.06 293 VAL B C 1
ATOM 5013 O O . VAL B 1 293 ? -2.949 5.695 11.047 1 96.06 293 VAL B O 1
ATOM 5016 N N . VAL B 1 294 ? -4.285 7.453 11.68 1 97.75 294 VAL B N 1
ATOM 5017 C CA . VAL B 1 294 ? -4.234 7.98 10.32 1 97.75 294 VAL B CA 1
ATOM 5018 C C . VAL B 1 294 ? -3.918 9.477 10.352 1 97.75 294 VAL B C 1
ATOM 5020 O O . VAL B 1 294 ? -3.795 10.117 9.305 1 97.75 294 VAL B O 1
ATOM 5023 N N . ASP B 1 295 ? -3.777 10.078 11.523 1 98.5 295 ASP B N 1
ATOM 5024 C CA . ASP B 1 295 ? -3.389 11.477 11.703 1 98.5 295 ASP B CA 1
ATOM 5025 C C . ASP B 1 295 ? -1.939 11.586 12.172 1 98.5 295 ASP B C 1
ATOM 5027 O O . ASP B 1 295 ? -1.54 10.922 13.133 1 98.5 295 ASP B O 1
ATOM 5031 N N . TYR B 1 296 ? -1.202 12.469 11.484 1 98.69 296 TYR B N 1
ATOM 5032 C CA . TYR B 1 296 ? 0.221 12.484 11.805 1 98.69 296 TYR B CA 1
ATOM 5033 C C . TYR B 1 296 ? 0.755 13.914 11.828 1 98.69 296 TYR B C 1
ATOM 5035 O O . TYR B 1 296 ? 0.178 14.812 11.211 1 98.69 296 TYR B O 1
ATOM 5043 N N . LEU B 1 297 ? 1.787 14.086 12.594 1 98.69 297 LEU B N 1
ATOM 5044 C CA . LEU B 1 297 ? 2.697 15.227 12.594 1 98.69 297 LEU B CA 1
ATOM 5045 C C . LEU B 1 297 ? 4.117 14.789 12.258 1 98.69 297 LEU B C 1
ATOM 5047 O O . LEU B 1 297 ? 4.738 14.039 13.016 1 98.69 297 LEU B O 1
ATOM 5051 N N . LEU B 1 298 ? 4.594 15.188 11.094 1 98.81 298 LEU B N 1
ATOM 5052 C CA . LEU B 1 298 ? 5.969 14.906 10.688 1 98.81 298 LEU B CA 1
ATOM 5053 C C . LEU B 1 298 ? 6.812 16.172 10.742 1 98.81 298 LEU B C 1
ATOM 5055 O O . LEU B 1 298 ? 6.363 17.25 10.328 1 98.81 298 LEU B O 1
ATOM 5059 N N . LEU B 1 299 ? 8 16.031 11.266 1 98.81 299 LEU B N 1
ATOM 5060 C CA . LEU B 1 299 ? 8.852 17.188 11.555 1 98.81 299 LEU B CA 1
ATOM 5061 C C . LEU B 1 299 ? 10.242 17 10.953 1 98.81 299 LEU B C 1
ATOM 5063 O O . LEU B 1 299 ? 10.727 15.875 10.828 1 98.81 299 LEU B O 1
ATOM 5067 N N . SER B 1 300 ? 10.852 18.141 10.586 1 98.38 300 SER B N 1
ATOM 5068 C CA . SER B 1 300 ? 12.227 18.078 10.102 1 98.38 300 SER B CA 1
ATOM 5069 C C . SER B 1 300 ? 13.219 18.031 11.258 1 98.38 300 SER B C 1
ATOM 5071 O O . SER B 1 300 ? 12.82 18 12.43 1 98.38 300 SER B O 1
ATOM 5073 N N . GLN B 1 301 ? 14.5 18.016 10.969 1 97.38 301 GLN B N 1
ATOM 5074 C CA . GLN B 1 301 ? 15.555 17.703 11.922 1 97.38 301 GLN B CA 1
ATOM 5075 C C . GLN B 1 301 ? 15.648 18.781 13 1 97.38 301 GLN B C 1
ATOM 5077 O O . GLN B 1 301 ? 16.156 18.531 14.094 1 97.38 301 GLN B O 1
ATOM 5082 N N . GLU B 1 302 ? 15.164 19.984 12.742 1 97.94 302 GLU B N 1
ATOM 5083 C CA . GLU B 1 302 ? 15.219 21.078 13.711 1 97.94 302 GLU B CA 1
ATOM 5084 C C . GLU B 1 302 ? 14.461 20.734 14.984 1 97.94 302 GLU B C 1
ATOM 5086 O O . GLU B 1 302 ? 14.711 21.312 16.047 1 97.94 302 GLU B O 1
ATOM 5091 N N . PHE B 1 303 ? 13.602 19.719 14.867 1 97.81 303 PHE B N 1
ATOM 5092 C CA . PHE B 1 303 ? 12.773 19.344 16.016 1 97.81 303 PHE B CA 1
ATOM 5093 C C . PHE B 1 303 ? 13.297 18.062 16.656 1 97.81 303 PHE B C 1
ATOM 5095 O O . PHE B 1 303 ? 12.641 17.5 17.547 1 97.81 303 PHE B O 1
ATOM 5102 N N . ASP B 1 304 ? 14.32 17.531 16.188 1 96.38 304 ASP B N 1
ATOM 5103 C CA . ASP B 1 304 ? 14.945 16.312 16.703 1 96.38 304 ASP B CA 1
ATOM 5104 C C . ASP B 1 304 ? 16.078 16.656 17.672 1 96.38 304 ASP B C 1
ATOM 5106 O O . ASP B 1 304 ? 17.109 17.188 17.266 1 96.38 304 ASP B O 1
ATOM 5110 N N . ALA B 1 305 ? 15.992 16.203 18.875 1 93.5 305 ALA B N 1
ATOM 5111 C CA . ALA B 1 305 ? 16.969 16.516 19.922 1 93.5 305 ALA B CA 1
ATOM 5112 C C . ALA B 1 305 ? 18.328 15.922 19.578 1 93.5 305 ALA B C 1
ATOM 5114 O O . ALA B 1 305 ? 19.359 16.422 20.031 1 93.5 305 ALA B O 1
ATOM 5115 N N . ARG B 1 306 ? 18.406 14.945 18.906 1 93 306 ARG B N 1
ATOM 5116 C CA . ARG B 1 306 ? 19.641 14.211 18.625 1 93 306 ARG B CA 1
ATOM 5117 C C . ARG B 1 306 ? 20.406 14.852 17.484 1 93 306 ARG B C 1
ATOM 5119 O O . ARG B 1 306 ? 21.562 14.523 17.25 1 93 306 ARG B O 1
ATOM 5126 N N . SER B 1 307 ? 19.703 15.719 16.766 1 93.94 307 SER B N 1
ATOM 5127 C CA . SER B 1 307 ? 20.344 16.344 15.609 1 93.94 307 SER B CA 1
ATOM 5128 C C . SER B 1 307 ? 21.297 17.453 16.031 1 93.94 307 SER B C 1
ATOM 5130 O O . SER B 1 307 ? 21.016 18.188 16.984 1 93.94 307 SER B O 1
ATOM 5132 N N . GLN B 1 308 ? 22.406 17.641 15.297 1 92 308 GLN B N 1
ATOM 5133 C CA . GLN B 1 308 ? 23.328 18.75 15.516 1 92 308 GLN B CA 1
ATOM 5134 C C . GLN B 1 308 ? 22.672 20.078 15.172 1 92 308 GLN B C 1
ATOM 5136 O O . GLN B 1 308 ? 23.141 21.141 15.594 1 92 308 GLN B O 1
ATOM 5141 N N . HIS B 1 309 ? 21.594 20.031 14.414 1 93.94 309 HIS B N 1
ATOM 5142 C CA . HIS B 1 309 ? 20.906 21.234 13.984 1 93.94 309 HIS B CA 1
ATOM 5143 C C . HIS B 1 309 ? 19.578 21.422 14.727 1 93.94 309 HIS B C 1
ATOM 5145 O O . HIS B 1 309 ? 18.688 22.125 14.25 1 93.94 309 HIS B O 1
ATOM 5151 N N . SER B 1 310 ? 19.516 20.781 15.867 1 95.62 310 SER B N 1
ATOM 5152 C CA . SER B 1 310 ? 18.297 20.828 16.672 1 95.62 310 SER B CA 1
ATOM 5153 C C . SER B 1 310 ? 18.047 22.25 17.188 1 95.62 310 SER B C 1
ATOM 5155 O O . SER B 1 310 ? 18.938 22.875 17.781 1 95.62 310 SER B O 1
ATOM 5157 N N . LEU B 1 311 ? 16.859 22.719 16.953 1 96.38 311 LEU B N 1
ATOM 5158 C CA . LEU B 1 311 ? 16.422 24 17.5 1 96.38 311 LEU B CA 1
ATOM 5159 C C . LEU B 1 311 ? 15.344 23.797 18.562 1 96.38 311 LEU B C 1
ATOM 5161 O O . LEU B 1 311 ? 15.07 24.719 19.344 1 96.38 311 LEU B O 1
ATOM 5165 N N . ALA B 1 312 ? 14.703 22.703 18.547 1 96.12 312 ALA B N 1
ATOM 5166 C CA . ALA B 1 312 ? 13.641 22.328 19.484 1 96.12 312 ALA B CA 1
ATOM 5167 C C . ALA B 1 312 ? 13.555 20.812 19.656 1 96.12 312 ALA B C 1
ATOM 5169 O O . ALA B 1 312 ? 14.156 20.062 18.891 1 96.12 312 ALA B O 1
ATOM 5170 N N . GLU B 1 313 ? 12.898 20.375 20.641 1 95.88 313 GLU B N 1
ATOM 5171 C CA . GLU B 1 313 ? 12.68 18.953 20.875 1 95.88 313 GLU B CA 1
ATOM 5172 C C . GLU B 1 313 ? 11.227 18.656 21.25 1 95.88 313 GLU B C 1
ATOM 5174 O O . GLU B 1 313 ? 10.594 19.469 21.938 1 95.88 313 GLU B O 1
ATOM 5179 N N . VAL B 1 314 ? 10.734 17.547 20.766 1 97.25 314 VAL B N 1
ATOM 5180 C CA . VAL B 1 314 ? 9.375 17.125 21.125 1 97.25 314 VAL B CA 1
ATOM 5181 C C . VAL B 1 314 ? 9.359 16.594 22.562 1 97.25 314 VAL B C 1
ATOM 5183 O O . VAL B 1 314 ? 9.867 15.5 22.828 1 97.25 314 VAL B O 1
ATOM 5186 N N . VAL B 1 315 ? 8.633 17.266 23.422 1 96.06 315 VAL B N 1
ATOM 5187 C CA . VAL B 1 315 ? 8.719 16.906 24.844 1 96.06 315 VAL B CA 1
ATOM 5188 C C . VAL B 1 315 ? 7.414 16.234 25.281 1 96.06 315 VAL B C 1
ATOM 5190 O O . VAL B 1 315 ? 7.355 15.625 26.344 1 96.06 315 VAL B O 1
ATOM 5193 N N . ASP B 1 316 ? 6.395 16.391 24.469 1 96 316 ASP B N 1
ATOM 5194 C CA . ASP B 1 316 ? 5.113 15.758 24.734 1 96 316 ASP B CA 1
ATOM 5195 C C . ASP B 1 316 ? 4.355 15.469 23.438 1 96 316 ASP B C 1
ATOM 5197 O O . ASP B 1 316 ? 4.535 16.172 22.438 1 96 316 ASP B O 1
ATOM 5201 N N . TYR B 1 317 ? 3.637 14.438 23.438 1 96.81 317 TYR B N 1
ATOM 5202 C CA . TYR B 1 317 ? 2.715 14.055 22.375 1 96.81 317 TYR B CA 1
ATOM 5203 C C . TYR B 1 317 ? 1.391 13.57 22.953 1 96.81 317 TYR B C 1
ATOM 5205 O O . TYR B 1 317 ? 1.357 12.609 23.734 1 96.81 317 TYR B O 1
ATOM 5213 N N . ARG B 1 318 ? 0.311 14.195 22.531 1 95.81 318 ARG B N 1
ATOM 5214 C CA . ARG B 1 318 ? -0.988 13.898 23.125 1 95.81 318 ARG B CA 1
ATOM 5215 C C . ARG B 1 318 ? -2.018 13.562 22.047 1 95.81 318 ARG B C 1
ATOM 5217 O O . ARG B 1 318 ? -2.025 14.18 20.984 1 95.81 318 ARG B O 1
ATOM 5224 N N . VAL B 1 319 ? -2.77 12.57 22.359 1 94.56 319 VAL B N 1
ATOM 5225 C CA . VAL B 1 319 ? -3.965 12.227 21.594 1 94.56 319 VAL B CA 1
ATOM 5226 C C . VAL B 1 319 ? -5.207 12.422 22.469 1 94.56 319 VAL B C 1
ATOM 5228 O O . VAL B 1 319 ? -5.301 11.859 23.562 1 94.56 319 VAL B O 1
ATOM 5231 N N . TYR B 1 320 ? -6.133 13.195 22.062 1 94.44 320 TYR B N 1
ATOM 5232 C CA . TYR B 1 320 ? -7.336 13.516 22.812 1 94.44 320 TYR B CA 1
ATOM 5233 C C . TYR B 1 320 ? -8.5 12.617 22.391 1 94.44 320 TYR B C 1
ATOM 5235 O O . TYR B 1 320 ? -9.414 13.062 21.703 1 94.44 320 TYR B O 1
ATOM 5243 N N . ASP B 1 321 ? -8.461 11.391 22.922 1 91.5 321 ASP B N 1
ATOM 5244 C CA . ASP B 1 321 ? -9.367 10.375 22.391 1 91.5 321 ASP B CA 1
ATOM 5245 C C . ASP B 1 321 ? -10.516 10.102 23.359 1 91.5 321 ASP B C 1
ATOM 5247 O O . ASP B 1 321 ? -11.258 9.141 23.188 1 91.5 321 ASP B O 1
ATOM 5251 N N . LYS B 1 322 ? -10.734 10.93 24.359 1 90.56 322 LYS B N 1
ATOM 5252 C CA . LYS B 1 322 ? -11.75 10.672 25.375 1 90.56 322 LYS B CA 1
ATOM 5253 C C . LYS B 1 322 ? -13.141 10.562 24.75 1 90.56 322 LYS B C 1
ATOM 5255 O O . LYS B 1 322 ? -13.938 9.711 25.141 1 90.56 322 LYS B O 1
ATOM 5260 N N . HIS B 1 323 ? -13.414 11.367 23.812 1 92 323 HIS B N 1
ATOM 5261 C CA . HIS B 1 323 ? -14.75 11.398 23.234 1 92 323 HIS B CA 1
ATOM 5262 C C . HIS B 1 323 ? -15.047 10.125 22.453 1 92 323 HIS B C 1
ATOM 5264 O O . HIS B 1 323 ? -16.219 9.797 22.203 1 92 323 HIS B O 1
ATOM 5270 N N . LEU B 1 324 ? -14.016 9.398 22.047 1 87.75 324 LEU B N 1
ATOM 5271 C CA . LEU B 1 324 ? -14.203 8.148 21.312 1 87.75 324 LEU B CA 1
ATOM 5272 C C . LEU B 1 324 ? -14.203 6.957 22.266 1 87.75 324 LEU B C 1
ATOM 5274 O O . LEU B 1 324 ? -14.953 6 22.062 1 87.75 324 LEU B O 1
ATOM 5278 N N . LEU B 1 325 ? -13.43 7.02 23.297 1 85.75 325 LEU B N 1
ATOM 5279 C CA . LEU B 1 325 ? -13.258 5.883 24.188 1 85.75 325 LEU B CA 1
ATOM 5280 C C . LEU B 1 325 ? -14.312 5.902 25.297 1 85.75 325 LEU B C 1
ATOM 5282 O O . LEU B 1 325 ? -14.812 4.852 25.703 1 85.75 325 LEU B O 1
ATOM 5286 N N . ARG B 1 326 ? -14.633 7.066 25.844 1 87.75 326 ARG B N 1
ATOM 5287 C CA . ARG B 1 326 ? -15.617 7.266 26.906 1 87.75 326 ARG B CA 1
ATOM 5288 C C . ARG B 1 326 ? -16.531 8.445 26.594 1 87.75 326 ARG B C 1
ATOM 5290 O O . ARG B 1 326 ? -16.547 9.438 27.328 1 87.75 326 ARG B O 1
ATOM 5297 N N . PRO B 1 327 ? -17.281 8.227 25.609 1 88.88 327 PRO B N 1
ATOM 5298 C CA . PRO B 1 327 ? -18.109 9.344 25.156 1 88.88 327 PRO B CA 1
ATOM 5299 C C . PRO B 1 327 ? -19.125 9.797 26.203 1 88.88 327 PRO B C 1
ATOM 5301 O O . PRO B 1 327 ? -19.688 8.977 26.922 1 88.88 327 PRO B O 1
ATOM 5304 N N . GLN B 1 328 ? -19.203 11.07 26.328 1 90.44 328 GLN B N 1
ATOM 5305 C CA . GLN B 1 328 ? -20.297 11.719 27.047 1 90.44 328 GLN B CA 1
ATOM 5306 C C . GLN B 1 328 ? -21.297 12.344 26.078 1 90.44 328 GLN B C 1
ATOM 5308 O O . GLN B 1 328 ? -21 13.352 25.438 1 90.44 328 GLN B O 1
ATOM 5313 N N . PHE B 1 329 ? -22.391 11.797 26.031 1 87.06 329 PHE B N 1
ATOM 5314 C CA . PHE B 1 329 ? -23.375 12.102 25 1 87.06 329 PHE B CA 1
ATOM 5315 C C . PHE B 1 329 ? -23.656 13.594 24.938 1 87.06 329 PHE B C 1
ATOM 5317 O O . PHE B 1 329 ? -23.656 14.188 23.859 1 87.06 329 PHE B O 1
ATOM 5324 N N . GLU B 1 330 ? -23.828 14.25 26.062 1 87.56 330 GLU B N 1
ATOM 5325 C CA . GLU B 1 330 ? -24.203 15.664 26.109 1 87.56 330 GLU B CA 1
ATOM 5326 C C . GLU B 1 330 ? -23.109 16.531 25.469 1 87.56 330 GLU B C 1
ATOM 5328 O O . GLU B 1 330 ? -23.422 17.516 24.797 1 87.56 330 GLU B O 1
ATOM 5333 N N . GLN B 1 331 ? -21.891 16.078 25.531 1 89.12 331 GLN B N 1
ATOM 5334 C CA . GLN B 1 331 ? -20.781 16.906 25.094 1 89.12 331 GLN B CA 1
ATOM 5335 C C . GLN B 1 331 ? -20.188 16.406 23.781 1 89.12 331 GLN B C 1
ATOM 5337 O O . GLN B 1 331 ? -19.609 17.188 23.016 1 89.12 331 GLN B O 1
ATOM 5342 N N . ASP B 1 332 ? -20.391 15.148 23.516 1 93.12 332 ASP B N 1
ATOM 5343 C CA . ASP B 1 332 ? -19.578 14.547 22.469 1 93.12 332 ASP B CA 1
ATOM 5344 C C . ASP B 1 332 ? -20.438 14.078 21.297 1 93.12 332 ASP B C 1
ATOM 5346 O O . ASP B 1 332 ? -19.953 13.461 20.359 1 93.12 332 ASP B O 1
ATOM 5350 N N . ALA B 1 333 ? -21.719 14.406 21.328 1 92.62 333 ALA B N 1
ATOM 5351 C CA . ALA B 1 333 ? -22.656 13.891 20.328 1 92.62 333 ALA B CA 1
ATOM 5352 C C . ALA B 1 333 ? -22.25 14.328 18.922 1 92.62 333 ALA B C 1
ATOM 5354 O O . ALA B 1 333 ? -22.5 13.609 17.953 1 92.62 333 ALA B O 1
ATOM 5355 N N . GLN B 1 334 ? -21.625 15.531 18.859 1 94.94 334 GLN B N 1
ATOM 5356 C CA . GLN B 1 334 ? -21.234 16.062 17.547 1 94.94 334 GLN B CA 1
ATOM 5357 C C . GLN B 1 334 ? -19.719 16.219 17.438 1 94.94 334 GLN B C 1
ATOM 5359 O O . GLN B 1 334 ? -19.234 17.078 16.719 1 94.94 334 GLN B O 1
ATOM 5364 N N . ALA B 1 335 ? -19.047 15.383 18.203 1 95.38 335 ALA B N 1
ATOM 5365 C CA . ALA B 1 335 ? -17.594 15.375 18.141 1 95.38 335 ALA B CA 1
ATOM 5366 C C . ALA B 1 335 ? -17.094 14.734 16.844 1 95.38 335 ALA B C 1
ATOM 5368 O O . ALA B 1 335 ? -17.891 14.211 16.062 1 95.38 335 ALA B O 1
ATOM 5369 N N . SER B 1 336 ? -15.852 14.836 16.594 1 95.94 336 SER B N 1
ATOM 5370 C CA . SER B 1 336 ? -15.211 14.242 15.422 1 95.94 336 SER B CA 1
ATOM 5371 C C . SER B 1 336 ? -15.039 12.742 15.586 1 95.94 336 SER B C 1
ATOM 5373 O O . SER B 1 336 ? -14.898 12.242 16.703 1 95.94 336 SER B O 1
ATOM 5375 N N . ASP B 1 337 ? -15.039 12 14.492 1 94.06 337 ASP B N 1
ATOM 5376 C CA . ASP B 1 337 ? -14.656 10.594 14.516 1 94.06 337 ASP B CA 1
ATOM 5377 C C . ASP B 1 337 ? -13.141 10.438 14.508 1 94.06 337 ASP B C 1
ATOM 5379 O O . ASP B 1 337 ? -12.625 9.312 14.461 1 94.06 337 ASP B O 1
ATOM 5383 N N . HIS B 1 338 ? -12.438 11.547 14.477 1 97 338 HIS B N 1
ATOM 5384 C CA . HIS B 1 338 ? -10.992 11.602 14.672 1 97 338 HIS B CA 1
ATOM 5385 C C . HIS B 1 338 ? -10.641 12.156 16.047 1 97 338 HIS B C 1
ATOM 5387 O O . HIS B 1 338 ? -11.492 12.742 16.719 1 97 338 HIS B O 1
ATOM 5393 N N . THR B 1 339 ? -9.445 11.906 16.422 1 95.56 339 THR B N 1
ATOM 5394 C CA . THR B 1 339 ? -8.914 12.5 17.641 1 95.56 339 THR B CA 1
ATOM 5395 C C . THR B 1 339 ? -7.914 13.609 17.312 1 95.56 339 THR B C 1
ATOM 5397 O O . THR B 1 339 ? -7.09 13.453 16.406 1 95.56 339 THR B O 1
ATOM 5400 N N . PRO B 1 340 ? -8.047 14.75 18 1 97.44 340 PRO B N 1
ATOM 5401 C CA . PRO B 1 340 ? -6.957 15.719 17.859 1 97.44 340 PRO B CA 1
ATOM 5402 C C . PRO B 1 340 ? -5.609 15.156 18.312 1 97.44 340 PRO B C 1
ATOM 5404 O O . PRO B 1 340 ? -5.539 14.43 19.297 1 97.44 340 PRO B O 1
ATOM 5407 N N . ILE B 1 341 ? -4.602 15.438 17.547 1 98.38 341 ILE B N 1
ATOM 5408 C CA . ILE B 1 341 ? -3.242 15.109 17.969 1 98.38 341 ILE B CA 1
ATOM 5409 C C . ILE B 1 341 ? -2.449 16.391 18.203 1 98.38 341 ILE B C 1
ATOM 5411 O O . ILE B 1 341 ? -2.682 17.406 17.531 1 98.38 341 ILE B O 1
ATOM 5415 N N . LEU B 1 342 ? -1.556 16.359 19.172 1 98.62 342 LEU B N 1
ATOM 5416 C CA . LEU B 1 342 ? -0.79 17.547 19.547 1 98.62 342 LEU B CA 1
ATOM 5417 C C . LEU B 1 342 ? 0.629 17.172 19.953 1 98.62 342 LEU B C 1
ATOM 5419 O O . LEU B 1 342 ? 0.825 16.25 20.75 1 98.62 342 LEU B O 1
ATOM 5423 N N . ALA B 1 343 ? 1.585 17.797 19.375 1 98.38 343 ALA B N 1
ATOM 5424 C CA . ALA B 1 343 ? 2.977 17.719 19.812 1 98.38 343 ALA B CA 1
ATOM 5425 C C . ALA B 1 343 ? 3.416 19.016 20.484 1 98.38 343 ALA B C 1
ATOM 5427 O O . ALA B 1 343 ? 3.199 20.109 19.953 1 98.38 343 ALA B O 1
ATOM 5428 N N . GLU B 1 344 ? 3.953 18.891 21.625 1 97.81 344 GLU B N 1
ATOM 5429 C CA . GLU B 1 344 ? 4.559 20.031 22.312 1 97.81 344 GLU B CA 1
ATOM 5430 C C . GLU B 1 344 ? 6.07 20.047 22.109 1 97.81 344 GLU B C 1
ATOM 5432 O O . GLU B 1 344 ? 6.762 19.078 22.438 1 97.81 344 GLU B O 1
ATOM 5437 N N . VAL B 1 345 ? 6.523 21.141 21.562 1 97.12 345 VAL B N 1
ATOM 5438 C CA . VAL B 1 345 ? 7.957 21.234 21.297 1 97.12 345 VAL B CA 1
ATOM 5439 C C . VAL B 1 345 ? 8.578 22.312 22.188 1 97.12 345 VAL B C 1
ATOM 5441 O O . VAL B 1 345 ? 8.031 23.406 22.312 1 97.12 345 VAL B O 1
ATOM 5444 N N . ARG B 1 346 ? 9.672 21.938 22.797 1 96.25 346 ARG B N 1
ATOM 5445 C CA . ARG B 1 346 ? 10.43 22.859 23.641 1 96.25 346 ARG B CA 1
ATOM 5446 C C . ARG B 1 346 ? 11.617 23.438 22.891 1 96.25 346 ARG B C 1
ATOM 5448 O O . ARG B 1 346 ? 12.43 22.703 22.328 1 96.25 346 ARG B O 1
ATOM 5455 N N . LEU B 1 347 ? 11.734 24.766 22.953 1 94.69 347 LEU B N 1
ATOM 5456 C CA . LEU B 1 347 ? 12.828 25.438 22.281 1 94.69 347 LEU B CA 1
ATOM 5457 C C . LEU B 1 347 ? 14.133 25.297 23.047 1 94.69 347 LEU B C 1
ATOM 5459 O O . LEU B 1 347 ? 14.133 25.344 24.281 1 94.69 347 LEU B O 1
ATOM 5463 N N . ARG B 1 348 ? 15.211 25.031 22.453 1 85.12 348 ARG B N 1
ATOM 5464 C CA . ARG B 1 348 ? 16.516 24.922 23.094 1 85.12 348 ARG B CA 1
ATOM 5465 C C . ARG B 1 348 ? 17.016 26.281 23.562 1 85.12 348 ARG B C 1
ATOM 5467 O O . ARG B 1 348 ? 17.562 26.422 24.656 1 85.12 348 ARG B O 1
ATOM 5474 N N . HIS B 1 349 ? 17.188 27.266 22.688 1 71 349 HIS B N 1
ATOM 5475 C CA . HIS B 1 349 ? 17.594 28.609 23.094 1 71 349 HIS B CA 1
ATOM 5476 C C . HIS B 1 349 ? 16.438 29.578 23.016 1 71 349 HIS B C 1
ATOM 5478 O O . HIS B 1 349 ? 15.961 29.906 21.922 1 71 349 HIS B O 1
ATOM 5484 N N . PRO B 1 350 ? 15.766 29.719 24.219 1 51.81 350 PRO B N 1
ATOM 5485 C CA . PRO B 1 350 ? 14.609 30.625 24.156 1 51.81 350 PRO B CA 1
ATOM 5486 C C . PRO B 1 350 ? 14.961 32 23.641 1 51.81 350 PRO B C 1
ATOM 5488 O O . PRO B 1 350 ? 16.109 32.438 23.75 1 51.81 350 PRO B O 1
#

InterPro domains:
  IPR005135 Endonuclease/exonuclease/phosphatase [PF03372] (41-338)
  IPR036691 Endonuclease/exonuclease/phosphatase superfamily [G3DSA:3.60.10.10] (4-349)
  IPR036691 Endonuclease/exonuclease/phosphatase superfamily [SSF56219] (3-347)
  IPR051916 GPI-anchor maturation lipid remodeler [PTHR14859] (2-349)